Protein AF-0000000070091375 (afdb_homodimer)

Organism: Cricetulus griseus (NCBI:txid10029)

Sequence (404 aa):
MALRELKVCLLGDTGVGKSSIVWRFVEDSFDPNINPTIGASFMTKTVQYQNELHKFLIWDTAGQERLHCFFPLQFRALAPMYYRGSAAAIIVYDITKEETFSTLKNWVRELRQHGPPSIVVAIAGNKCDLTDVREVMERDAKDYADSIHAIFVETSAKNAININELFIEISRRIPSTDANPPSGGKGFKLRRQPSEPKRSCCMALRELKVCLLGDTGVGKSSIVWRFVEDSFDPNINPTIGASFMTKTVQYQNELHKFLIWDTAGQERLHCFFPLQFRALAPMYYRGSAAAIIVYDITKEETFSTLKNWVRELRQHGPPSIVVAIAGNKCDLTDVREVMERDAKDYADSIHAIFVETSAKNAININELFIEISRRIPSTDANPPSGGKGFKLRRQPSEPKRSCC

InterPro domains:
  IPR001806 Small GTPase [PF00071] (7-174)
  IPR001806 Small GTPase [PS51421] (1-202)
  IPR001806 Small GTPase [SM00174] (8-177)
  IPR005225 Small GTP-binding domain [TIGR00231] (5-168)
  IPR027417 P-loop containing nucleoside triphosphate hydrolase [G3DSA:3.40.50.300] (3-186)
  IPR027417 P-loop containing nucleoside triphosphate hydrolase [SSF52540] (5-177)

pLDDT: mean 87.37, std 21.72, range [23.31, 98.94]

Nearest PDB structures (foldseek):
  7bl1-assembly1_DDD  TM=9.770E-01  e=3.846E-24  Homo sapiens
  2hei-assembly1_A  TM=9.498E-01  e=1.334E-20  Homo sapiens
  4fmb-assembly1_B  TM=9.487E-01  e=7.586E-21  Homo sapiens
  2efh-assembly2_D  TM=9.673E-01  e=8.218E-20  Arabidopsis thaliana
  4g01-assembly1_B  TM=9.052E-01  e=1.420E-20  Arabidopsis thaliana

Foldseek 3Di:
DEEDEAEEEEAFAWPLQLVLLVCCQAVVDGDPPDDFDDAWDWDWDWDDDDPYIYIYTYIYGGGCVCCVPVPVVVCLVCVCVRAEPGQEYEYGGEQLDVVRVVVSVVVVVSCVVPNDPNYAYAYEHEPVVPVVNGDHDPVNSVVVCVVSVHHYDYYYSPVGRCSNVRVNVSVVSRDDPPPDPPPPPDPPPPPPVPPPPPDDDD/DEEDEAEEEEAFAWPLQLVLLVCCQAVVDGDPPDDFDDAWDWDWDWDDDDPYIYIYTYIYGGGCVCCVPVPVVVCLVCVCVRAEPGQEYEYGGEQLDVVRVVVSVVVVVSCVVPNDPNYAYAYEHEPVVPVVNGDHDPVVVVVVCVVSVHHYDYYYSPVGRCSNVRVNVSVVSRDDPPPDPPPPPPPPPPPPPPPPPPPDPD

Solvent-accessible surface area (backbone atoms only — not comparable to full-atom values): 22396 Å² total; per-residue (Å²): 119,56,78,41,79,37,32,32,21,40,46,37,39,68,86,32,42,64,65,44,40,50,38,26,61,64,67,67,42,70,65,97,78,66,71,83,61,57,51,48,47,80,51,69,47,73,43,80,51,91,75,30,34,39,33,34,42,34,38,40,46,28,46,43,53,61,40,51,72,76,31,50,69,58,30,66,30,38,49,53,68,64,46,63,84,29,48,28,38,38,36,32,18,27,26,57,36,52,68,33,50,54,52,37,53,52,49,52,52,48,38,72,74,70,39,61,90,77,43,43,46,32,40,33,36,19,51,56,80,46,62,90,58,53,59,46,55,66,66,61,53,46,52,53,26,56,75,69,71,32,45,69,41,63,19,14,40,85,76,64,35,51,47,62,54,50,54,50,53,49,56,69,66,52,78,60,83,76,65,67,59,78,65,81,67,76,67,77,69,70,68,70,69,72,76,68,74,72,77,73,81,129,119,56,77,41,80,38,33,32,20,39,45,38,40,69,86,31,42,64,64,42,40,50,38,24,60,65,67,68,42,69,64,98,78,67,72,84,59,58,48,45,45,78,50,68,47,73,42,80,52,93,74,29,32,38,34,34,42,34,38,40,45,28,47,41,53,62,40,52,71,76,31,49,69,59,29,64,30,37,49,53,69,64,46,63,86,28,49,27,38,40,37,31,20,26,27,59,36,52,68,34,48,56,53,37,52,52,50,52,50,48,39,71,74,70,38,59,88,77,43,42,47,30,38,33,35,20,51,56,81,46,63,91,57,51,59,49,55,66,67,61,52,46,52,52,26,56,76,71,69,32,44,69,42,64,18,13,40,85,76,64,34,52,49,63,54,51,56,49,53,49,56,69,68,51,78,64,83,73,66,67,61,79,65,81,66,77,66,77,69,72,71,70,72,74,77,74,74,78,68,82,76,122

Secondary structure (DSSP, 8-state):
-EEEEEEEEEEE-TTSSHHHHHHHHHHS---TTPPPP-SEEEEEEEEEETTEEEEEEEEEEPP-HHHHHH-HHHHHHHHHHHHTT-SEEEEEEETT-HHHHHHHHHHHHHHHHHS-TTPEEEEEEE-TT-GGG--S-HHHHHHHHHHTT-EEEE-BTTTTBSHHHHHHHHHHHSPPTTTS----------------------/-EEEEEEEEEEE-TTSSHHHHHHHHHHS---TTPPPPPSEEEEEEEEEETTEEEEEEEEEEPP-HHHHHH-HHHHHHHHHHHHTT-SEEEEEEETT-HHHHHHHHHHHHHHHHHS-TTPEEEEEEE-TT-GGG--S-HHHHHHHHHHTT-EEEE-BTTTTBSHHHHHHHHHHHSPPTTTS----------------------

Structure (mmCIF, N/CA/C/O backbone):
data_AF-0000000070091375-model_v1
#
loop_
_entity.id
_entity.type
_entity.pdbx_description
1 polymer 'Ras-related protein Rab-22A isoform X3'
#
loop_
_atom_site.group_PDB
_atom_site.id
_atom_site.type_symbol
_atom_site.label_atom_id
_atom_site.label_alt_id
_atom_site.label_comp_id
_atom_site.label_asym_id
_atom_site.label_entity_id
_atom_site.label_seq_id
_atom_site.pdbx_PDB_ins_code
_atom_site.Cartn_x
_atom_site.Cartn_y
_atom_site.Cartn_z
_atom_site.occupancy
_atom_site.B_iso_or_equiv
_atom_site.auth_seq_id
_atom_site.auth_comp_id
_atom_site.auth_asym_id
_atom_site.auth_atom_id
_atom_site.pdbx_PDB_model_num
ATOM 1 N N . MET A 1 1 ? -26.562 -8.32 -8.258 1 77.75 1 MET A N 1
ATOM 2 C CA . MET A 1 1 ? -25.406 -8.992 -7.672 1 77.75 1 MET A CA 1
ATOM 3 C C . MET A 1 1 ? -24.484 -7.992 -6.996 1 77.75 1 MET A C 1
ATOM 5 O O . MET A 1 1 ? -24.219 -6.918 -7.539 1 77.75 1 MET A O 1
ATOM 9 N N . ALA A 1 2 ? -24.062 -8.328 -5.793 1 88.25 2 ALA A N 1
ATOM 10 C CA . ALA A 1 2 ? -23.234 -7.391 -5.031 1 88.25 2 ALA A CA 1
ATOM 11 C C . ALA A 1 2 ? -21.781 -7.445 -5.488 1 88.25 2 ALA A C 1
ATOM 13 O O . ALA A 1 2 ? -21.25 -8.523 -5.766 1 88.25 2 ALA A O 1
ATOM 14 N N . LEU A 1 3 ? -21.125 -6.387 -5.746 1 92.75 3 LEU A N 1
ATOM 15 C CA . LEU A 1 3 ? -19.719 -6.27 -6.109 1 92.75 3 LEU A CA 1
ATOM 16 C C . LEU A 1 3 ? -18.844 -6.141 -4.867 1 92.75 3 LEU A C 1
ATOM 18 O O . LEU A 1 3 ? -19.094 -5.293 -4.008 1 92.75 3 LEU A O 1
ATOM 22 N N . ARG A 1 4 ? -17.906 -7.066 -4.754 1 93.44 4 ARG A N 1
ATOM 23 C CA . ARG A 1 4 ? -16.953 -7.004 -3.656 1 93.44 4 ARG A CA 1
ATOM 24 C C . ARG A 1 4 ? -15.531 -6.801 -4.18 1 93.44 4 ARG A C 1
ATOM 26 O O . ARG A 1 4 ? -15.086 -7.516 -5.078 1 93.44 4 ARG A O 1
ATOM 33 N N . GLU A 1 5 ? -14.852 -5.828 -3.594 1 94.25 5 GLU A N 1
ATOM 34 C CA . GLU A 1 5 ? -13.453 -5.59 -3.934 1 94.25 5 GLU A CA 1
ATOM 35 C C . GLU A 1 5 ? -12.523 -6.41 -3.043 1 94.25 5 GLU A C 1
ATOM 37 O O . GLU A 1 5 ? -12.648 -6.391 -1.817 1 94.25 5 GLU A O 1
ATOM 42 N N . LEU A 1 6 ? -11.648 -7.137 -3.73 1 95.94 6 LEU A N 1
ATOM 43 C CA . LEU A 1 6 ? -10.703 -8 -3.027 1 95.94 6 LEU A CA 1
ATOM 44 C C . LEU A 1 6 ? -9.266 -7.664 -3.404 1 95.94 6 LEU A C 1
ATOM 46 O O . LEU A 1 6 ? -8.812 -8 -4.5 1 95.94 6 LEU A O 1
ATOM 50 N N . LYS A 1 7 ? -8.586 -7.016 -2.502 1 96.12 7 LYS A N 1
ATOM 51 C CA . LYS A 1 7 ? -7.164 -6.777 -2.746 1 96.12 7 LYS A CA 1
ATOM 52 C C . LYS A 1 7 ? -6.359 -8.07 -2.594 1 96.12 7 LYS A C 1
ATOM 54 O O . LYS A 1 7 ? -6.535 -8.805 -1.623 1 96.12 7 LYS A O 1
ATOM 59 N N . VAL A 1 8 ? -5.5 -8.32 -3.584 1 98.38 8 VAL A N 1
ATOM 60 C CA . VAL A 1 8 ? -4.598 -9.469 -3.557 1 98.38 8 VAL A CA 1
ATOM 61 C C . VAL A 1 8 ? -3.174 -9.016 -3.879 1 98.38 8 VAL A C 1
ATOM 63 O O . VAL A 1 8 ? -2.959 -8.25 -4.82 1 98.38 8 VAL A O 1
ATOM 66 N N . CYS A 1 9 ? -2.193 -9.461 -3.082 1 98.19 9 CYS A N 1
ATOM 67 C CA . CYS A 1 9 ? -0.806 -9.117 -3.375 1 98.19 9 CYS A CA 1
ATOM 68 C C . CYS A 1 9 ? -0.015 -10.359 -3.779 1 98.19 9 CYS A C 1
ATOM 70 O O . CYS A 1 9 ? -0.322 -11.469 -3.338 1 98.19 9 CYS A O 1
ATOM 72 N N . LEU A 1 10 ? 0.969 -10.148 -4.656 1 98.69 10 LEU A N 1
ATOM 73 C CA . LEU A 1 10 ? 1.88 -11.227 -5.039 1 98.69 10 LEU A CA 1
ATOM 74 C C . LEU A 1 10 ? 3.26 -11.008 -4.43 1 98.69 10 LEU A C 1
ATOM 76 O O . LEU A 1 10 ? 3.822 -9.914 -4.52 1 98.69 10 LEU A O 1
ATOM 80 N N . LEU A 1 11 ? 3.736 -12.039 -3.822 1 98.19 11 LEU A N 1
ATOM 81 C CA . LEU A 1 11 ? 5.031 -12.039 -3.148 1 98.19 11 LEU A CA 1
ATOM 82 C C . LEU A 1 11 ? 5.91 -13.18 -3.662 1 98.19 11 LEU A C 1
ATOM 84 O O . LEU A 1 11 ? 5.398 -14.211 -4.105 1 98.19 11 LEU A O 1
ATOM 88 N N . GLY A 1 12 ? 7.195 -12.977 -3.643 1 98.25 12 GLY A N 1
ATOM 89 C CA . GLY A 1 12 ? 8.148 -13.969 -4.117 1 98.25 12 GLY A CA 1
ATOM 90 C C . GLY A 1 12 ? 9.367 -13.352 -4.777 1 98.25 12 GLY A C 1
ATOM 91 O O . GLY A 1 12 ? 9.469 -12.133 -4.898 1 98.25 12 GLY A O 1
ATOM 92 N N . ASP A 1 13 ? 10.227 -14.211 -5.281 1 98.12 13 ASP A N 1
ATOM 93 C CA . ASP A 1 13 ? 11.508 -13.781 -5.828 1 98.12 13 ASP A CA 1
ATOM 94 C C . ASP A 1 13 ? 11.336 -13.227 -7.242 1 98.12 13 ASP A C 1
ATOM 96 O O . ASP A 1 13 ? 10.312 -13.461 -7.891 1 98.12 13 ASP A O 1
ATOM 100 N N . THR A 1 14 ? 12.359 -12.461 -7.594 1 97.75 14 THR A N 1
ATOM 101 C CA . THR A 1 14 ? 12.461 -12.055 -8.992 1 97.75 14 THR A CA 1
ATOM 102 C C . THR A 1 14 ? 12.523 -13.273 -9.906 1 97.75 14 THR A C 1
ATOM 104 O O . THR A 1 14 ? 13.227 -14.25 -9.602 1 97.75 14 THR A O 1
ATOM 107 N N . GLY A 1 15 ? 11.758 -13.258 -10.922 1 98.06 15 GLY A N 1
ATOM 108 C CA . GLY A 1 15 ? 11.898 -14.266 -11.961 1 98.06 15 GLY A CA 1
ATOM 109 C C . GLY A 1 15 ? 11.031 -15.484 -11.727 1 98.06 15 GLY A C 1
ATOM 110 O O . GLY A 1 15 ? 10.961 -16.375 -12.578 1 98.06 15 GLY A O 1
ATOM 111 N N . VAL A 1 16 ? 10.297 -15.562 -10.617 1 98.75 16 VAL A N 1
ATOM 112 C CA . VAL A 1 16 ? 9.531 -16.766 -10.336 1 98.75 16 VAL A CA 1
ATOM 113 C C . VAL A 1 16 ? 8.258 -16.781 -11.172 1 98.75 16 VAL A C 1
ATOM 115 O O . VAL A 1 16 ? 7.613 -17.828 -11.328 1 98.75 16 VAL A O 1
ATOM 118 N N . GLY A 1 17 ? 7.797 -15.617 -11.656 1 98.81 17 GLY A N 1
ATOM 119 C CA . GLY A 1 17 ? 6.668 -15.586 -12.57 1 98.81 17 GLY A CA 1
ATOM 120 C C . GLY A 1 17 ? 5.465 -14.852 -12.008 1 98.81 17 GLY A C 1
ATOM 121 O O . GLY A 1 17 ? 4.34 -15.062 -12.453 1 98.81 17 GLY A O 1
ATOM 122 N N . LYS A 1 18 ? 5.637 -13.977 -10.969 1 98.88 18 LYS A N 1
ATOM 123 C CA . LYS A 1 18 ? 4.535 -13.219 -10.383 1 98.88 18 LYS A CA 1
ATOM 124 C C . LYS A 1 18 ? 3.787 -12.43 -11.453 1 98.88 18 LYS A C 1
ATOM 126 O O . LYS A 1 18 ? 2.568 -12.555 -11.594 1 98.88 18 LYS A O 1
ATOM 131 N N . SER A 1 19 ? 4.543 -11.672 -12.25 1 98.75 19 SER A N 1
ATOM 132 C CA . SER A 1 19 ? 3.936 -10.844 -13.289 1 98.75 19 SER A CA 1
ATOM 133 C C . SER A 1 19 ? 3.277 -11.695 -14.367 1 98.75 19 SER A C 1
ATOM 135 O O . SER A 1 19 ? 2.195 -11.359 -14.852 1 98.75 19 SER A O 1
ATOM 137 N N . SER A 1 20 ? 3.918 -12.805 -14.719 1 98.88 20 SER A N 1
ATOM 138 C CA . SER A 1 20 ? 3.369 -13.672 -15.75 1 98.88 20 SER A CA 1
ATOM 139 C C . SER A 1 20 ? 2.055 -14.305 -15.305 1 98.88 20 SER A C 1
ATOM 141 O O . SER A 1 20 ? 1.132 -14.461 -16.109 1 98.88 20 SER A O 1
ATOM 143 N N . ILE A 1 21 ? 1.951 -14.633 -14.031 1 98.88 21 ILE A N 1
ATOM 144 C CA . ILE A 1 21 ? 0.711 -15.18 -13.492 1 98.88 21 ILE A CA 1
ATOM 145 C C . ILE A 1 21 ? -0.397 -14.133 -13.586 1 98.88 21 ILE A C 1
ATOM 147 O O . ILE A 1 21 ? -1.505 -14.43 -14.031 1 98.88 21 ILE A O 1
ATOM 151 N N . VAL A 1 22 ? -0.08 -12.898 -13.234 1 98.88 22 VAL A N 1
ATOM 152 C CA . VAL A 1 22 ? -1.062 -11.82 -13.227 1 98.88 22 VAL A CA 1
ATOM 153 C C . VAL A 1 22 ? -1.512 -11.531 -14.656 1 98.88 22 VAL A C 1
ATOM 155 O O . VAL A 1 22 ? -2.709 -11.406 -14.93 1 98.88 22 VAL A O 1
ATOM 158 N N . TRP A 1 23 ? -0.6 -11.469 -15.57 1 98.62 23 TRP A N 1
ATOM 159 C CA . TRP A 1 23 ? -0.927 -11.18 -16.969 1 98.62 23 TRP A CA 1
ATOM 160 C C . TRP A 1 23 ? -1.791 -12.281 -17.562 1 98.62 23 TRP A C 1
ATOM 162 O O . TRP A 1 23 ? -2.746 -12 -18.297 1 98.62 23 TRP A O 1
ATOM 172 N N . ARG A 1 24 ? -1.458 -13.516 -17.297 1 98.81 24 ARG A N 1
ATOM 173 C CA . ARG A 1 24 ? -2.266 -14.633 -17.781 1 98.81 24 ARG A CA 1
ATOM 174 C C . ARG A 1 24 ? -3.686 -14.562 -17.234 1 98.81 24 ARG A C 1
ATOM 176 O O . ARG A 1 24 ? -4.652 -14.773 -17.969 1 98.81 24 ARG A O 1
ATOM 183 N N . PHE A 1 25 ? -3.795 -14.242 -16 1 98.75 25 PHE A N 1
ATOM 184 C CA . PHE A 1 25 ? -5.102 -14.148 -15.367 1 98.75 25 PHE A CA 1
ATOM 185 C C . PHE A 1 25 ? -5.914 -13 -15.945 1 98.75 25 PHE A C 1
ATOM 187 O O . PHE A 1 25 ? -7.086 -13.172 -16.281 1 98.75 25 PHE A O 1
ATOM 194 N N . VAL A 1 26 ? -5.293 -11.805 -16.109 1 98.69 26 VAL A N 1
ATOM 195 C CA . VAL A 1 26 ? -6.023 -10.578 -16.422 1 98.69 26 VAL A CA 1
ATOM 196 C C . VAL A 1 26 ? -6.215 -10.469 -17.938 1 98.69 26 VAL A C 1
ATOM 198 O O . VAL A 1 26 ? -7.285 -10.086 -18.406 1 98.69 26 VAL A O 1
ATOM 201 N N . GLU A 1 27 ? -5.184 -10.852 -18.703 1 97.62 27 GLU A N 1
ATOM 202 C CA . GLU A 1 27 ? -5.203 -10.586 -20.141 1 97.62 27 GLU A CA 1
ATOM 203 C C . GLU A 1 27 ? -5.184 -11.883 -20.938 1 97.62 27 GLU A C 1
ATOM 205 O O . GLU A 1 27 ? -5.301 -11.867 -22.172 1 97.62 27 GLU A O 1
ATOM 210 N N . ASP A 1 28 ? -5.039 -12.953 -20.25 1 98.12 28 ASP A N 1
ATOM 211 C CA . ASP A 1 28 ? -4.898 -14.25 -20.891 1 98.12 28 ASP A CA 1
ATOM 212 C C . ASP A 1 28 ? -3.775 -14.242 -21.922 1 98.12 28 ASP A C 1
ATOM 214 O O . ASP A 1 28 ? -3.967 -14.672 -23.062 1 98.12 28 ASP A O 1
ATOM 218 N N . SER A 1 29 ? -2.662 -13.695 -21.484 1 97.81 29 SER A N 1
ATOM 219 C CA . SER A 1 29 ? -1.493 -13.617 -22.344 1 97.81 29 SER A CA 1
ATOM 220 C C . SER A 1 29 ? -0.211 -13.93 -21.578 1 97.81 29 SER A C 1
ATOM 222 O O . SER A 1 29 ? -0.21 -13.961 -20.344 1 97.81 29 SER A O 1
ATOM 224 N N . PHE A 1 30 ? 0.744 -14.305 -22.453 1 98.19 30 PHE A N 1
ATOM 225 C CA . PHE A 1 30 ? 2.057 -14.625 -21.906 1 98.19 30 PHE A CA 1
ATOM 226 C C . PHE A 1 30 ? 3.162 -14.008 -22.75 1 98.19 30 PHE A C 1
ATOM 228 O O . PHE A 1 30 ? 3.162 -14.156 -23.984 1 98.19 30 PHE A O 1
ATOM 235 N N . ASP A 1 31 ? 4.051 -13.305 -22.125 1 97.56 31 ASP A N 1
ATOM 236 C CA . ASP A 1 31 ? 5.242 -12.75 -22.766 1 97.56 31 ASP A CA 1
ATOM 237 C C . ASP A 1 31 ? 6.512 -13.305 -22.125 1 97.56 31 ASP A C 1
ATOM 239 O O . ASP A 1 31 ? 6.828 -12.984 -20.984 1 97.56 31 ASP A O 1
ATOM 243 N N . PRO A 1 32 ? 7.277 -14.125 -22.859 1 95.88 32 PRO A N 1
ATOM 244 C CA . PRO A 1 32 ? 8.492 -14.719 -22.281 1 95.88 32 PRO A CA 1
ATOM 245 C C . PRO A 1 32 ? 9.57 -13.68 -22 1 95.88 32 PRO A C 1
ATOM 247 O O . PRO A 1 32 ? 10.539 -13.969 -21.297 1 95.88 32 PRO A O 1
ATOM 250 N N . ASN A 1 33 ? 9.398 -12.445 -22.5 1 95.62 33 ASN A N 1
ATOM 251 C CA . ASN A 1 33 ? 10.422 -11.414 -22.375 1 95.62 33 ASN A CA 1
ATOM 252 C C . ASN A 1 33 ? 9.984 -10.297 -21.438 1 95.62 33 ASN A C 1
ATOM 254 O O . ASN A 1 33 ? 10.461 -9.164 -21.531 1 95.62 33 ASN A O 1
ATOM 258 N N . ILE A 1 34 ? 9.078 -10.617 -20.594 1 94.31 34 ILE A N 1
ATOM 259 C CA . ILE A 1 34 ? 8.609 -9.594 -19.656 1 94.31 34 ILE A CA 1
ATOM 260 C C . ILE A 1 34 ? 9.742 -9.188 -18.719 1 94.31 34 ILE A C 1
ATOM 262 O O . ILE A 1 34 ? 10.5 -10.039 -18.25 1 94.31 34 ILE A O 1
ATOM 266 N N . ASN A 1 35 ? 9.906 -7.871 -18.5 1 94.25 35 ASN A N 1
ATOM 267 C CA . ASN A 1 35 ? 10.961 -7.332 -17.641 1 94.25 35 ASN A CA 1
ATOM 268 C C . ASN A 1 35 ? 10.594 -7.453 -16.156 1 94.25 35 ASN A C 1
ATOM 270 O O . ASN A 1 35 ? 9.422 -7.516 -15.812 1 94.25 35 ASN A O 1
ATOM 274 N N . PRO A 1 36 ? 11.648 -7.504 -15.352 1 94.56 36 PRO A N 1
ATOM 275 C CA . PRO A 1 36 ? 11.383 -7.484 -13.914 1 94.56 36 PRO A CA 1
ATOM 276 C C . PRO A 1 36 ? 10.555 -6.273 -13.484 1 94.56 36 PRO A C 1
ATOM 278 O O . PRO A 1 36 ? 10.75 -5.176 -14.008 1 94.56 36 PRO A O 1
ATOM 281 N N . THR A 1 37 ? 9.57 -6.562 -12.617 1 94.5 37 THR A N 1
ATOM 282 C CA . THR A 1 37 ? 8.719 -5.496 -12.094 1 94.5 37 THR A CA 1
ATOM 283 C C . THR A 1 37 ? 9.531 -4.531 -11.234 1 94.5 37 THR A C 1
ATOM 285 O O . THR A 1 37 ? 10.367 -4.957 -10.438 1 94.5 37 THR A O 1
ATOM 288 N N . ILE A 1 38 ? 9.312 -3.346 -11.484 1 90.31 38 ILE A N 1
ATOM 289 C CA . ILE A 1 38 ? 9.922 -2.316 -10.656 1 90.31 38 ILE A CA 1
ATOM 290 C C . ILE A 1 38 ? 8.875 -1.719 -9.719 1 90.31 38 ILE A C 1
ATOM 292 O O . ILE A 1 38 ? 7.848 -1.205 -10.172 1 90.31 38 ILE A O 1
ATOM 296 N N . GLY A 1 39 ? 9.148 -1.845 -8.422 1 90.31 39 GLY A N 1
ATOM 297 C CA . GLY A 1 39 ? 8.148 -1.429 -7.453 1 90.31 39 GLY A CA 1
ATOM 298 C C . GLY A 1 39 ? 6.945 -2.355 -7.402 1 90.31 39 GLY A C 1
ATOM 299 O O . GLY A 1 39 ? 7.039 -3.477 -6.902 1 90.31 39 GLY A O 1
ATOM 300 N N . ALA A 1 40 ? 5.844 -1.746 -7.969 1 93.25 40 ALA A N 1
ATOM 301 C CA . ALA A 1 40 ? 4.621 -2.537 -8.031 1 93.25 40 ALA A CA 1
ATOM 302 C C . ALA A 1 40 ? 3.771 -2.139 -9.234 1 93.25 40 ALA A C 1
ATOM 304 O O . ALA A 1 40 ? 3.738 -0.965 -9.617 1 93.25 40 ALA A O 1
ATOM 305 N N . SER A 1 41 ? 3.203 -3.158 -9.773 1 94.12 41 SER A N 1
ATOM 306 C CA . SER A 1 41 ? 2.199 -2.949 -10.812 1 94.12 41 SER A CA 1
ATOM 307 C C . SER A 1 41 ? 0.802 -3.295 -10.305 1 94.12 41 SER A C 1
ATOM 309 O O . SER A 1 41 ? 0.633 -4.238 -9.523 1 94.12 41 SER A O 1
ATOM 311 N N . PHE A 1 42 ? -0.195 -2.523 -10.805 1 95.12 42 PHE A N 1
ATOM 312 C CA . PHE A 1 42 ? -1.558 -2.691 -10.312 1 95.12 42 PHE A CA 1
ATOM 313 C C . PHE A 1 42 ? -2.508 -3.031 -11.453 1 95.12 42 PHE A C 1
ATOM 315 O O . PHE A 1 42 ? -2.562 -2.316 -12.461 1 95.12 42 PHE A O 1
ATOM 322 N N . MET A 1 43 ? -3.186 -4.152 -11.32 1 97 43 MET A N 1
ATOM 323 C CA . MET A 1 43 ? -4.176 -4.582 -12.305 1 97 43 MET A CA 1
ATOM 324 C C . MET A 1 43 ? -5.469 -5.008 -11.625 1 97 43 MET A C 1
ATOM 326 O O . MET A 1 43 ? -5.484 -5.285 -10.422 1 97 43 MET A O 1
ATOM 330 N N . THR A 1 44 ? -6.543 -4.996 -12.391 1 97.62 44 THR A N 1
ATOM 331 C CA . THR A 1 44 ? -7.84 -5.402 -11.867 1 97.62 44 THR A CA 1
ATOM 332 C C . THR A 1 44 ? -8.523 -6.391 -12.812 1 97.62 44 THR A C 1
ATOM 334 O O . THR A 1 44 ? -8.297 -6.355 -14.023 1 97.62 44 THR A O 1
ATOM 337 N N . LYS A 1 45 ? -9.219 -7.285 -12.258 1 98 45 LYS A N 1
ATOM 338 C CA . LYS A 1 45 ? -10.102 -8.18 -13.008 1 98 45 LYS A CA 1
ATOM 339 C C . LYS A 1 45 ? -11.312 -8.578 -12.172 1 98 45 LYS A C 1
ATOM 341 O O . LYS A 1 45 ? -11.18 -8.93 -11 1 98 45 LYS A O 1
ATOM 346 N N . THR A 1 46 ? -12.461 -8.422 -12.734 1 96.62 46 THR A N 1
ATOM 347 C CA . THR A 1 46 ? -13.695 -8.812 -12.062 1 96.62 46 THR A CA 1
ATOM 348 C C . THR A 1 46 ? -14.141 -10.203 -12.508 1 96.62 46 THR A C 1
ATOM 350 O O . THR A 1 46 ? -14.156 -10.5 -13.703 1 96.62 46 THR A O 1
ATOM 353 N N . VAL A 1 47 ? -14.422 -11.008 -11.594 1 94.44 47 VAL A N 1
ATOM 354 C CA . VAL A 1 47 ? -14.891 -12.359 -11.883 1 94.44 47 VAL A CA 1
ATOM 355 C C . VAL A 1 47 ? -16.188 -12.633 -11.109 1 94.44 47 VAL A C 1
ATOM 357 O O . VAL A 1 47 ? -16.391 -12.078 -10.031 1 94.44 47 VAL A O 1
ATOM 360 N N . GLN A 1 48 ? -16.969 -13.406 -11.734 1 92.38 48 GLN A N 1
ATOM 361 C CA . GLN A 1 48 ? -18.188 -13.828 -11.047 1 92.38 48 GLN A CA 1
ATOM 362 C C . GLN A 1 48 ? -17.938 -15.07 -10.195 1 92.38 48 GLN A C 1
ATOM 364 O O . GLN A 1 48 ? -17.312 -16.031 -10.656 1 92.38 48 GLN A O 1
ATOM 369 N N . TYR A 1 49 ? -18.328 -14.969 -8.953 1 90.5 49 TYR A N 1
ATOM 370 C CA . TYR A 1 49 ? -18.297 -16.109 -8.047 1 90.5 49 TYR A CA 1
ATOM 371 C C . TYR A 1 49 ? -19.625 -16.266 -7.309 1 90.5 49 TYR A C 1
ATOM 373 O O . TYR A 1 49 ? -19.984 -15.406 -6.492 1 90.5 49 TYR A O 1
ATOM 381 N N . GLN A 1 50 ? -20.25 -17.391 -7.602 1 88.25 50 GLN A N 1
ATOM 382 C CA . GLN A 1 50 ? -21.594 -17.594 -7.055 1 88.25 50 GLN A CA 1
ATOM 383 C C . GLN A 1 50 ? -22.5 -16.391 -7.34 1 88.25 50 GLN A C 1
ATOM 385 O O . GLN A 1 50 ? -22.703 -16.031 -8.5 1 88.25 50 GLN A O 1
ATOM 390 N N . ASN A 1 51 ? -23.094 -15.734 -6.355 1 87.62 51 ASN A N 1
ATOM 391 C CA . ASN A 1 51 ? -24.016 -14.617 -6.562 1 87.62 51 ASN A CA 1
ATOM 392 C C . ASN A 1 51 ? -23.344 -13.273 -6.297 1 87.62 51 ASN A C 1
ATOM 394 O O . ASN A 1 51 ? -24.016 -12.281 -6.016 1 87.62 51 ASN A O 1
ATOM 398 N N . GLU A 1 52 ? -22 -13.367 -6.453 1 91.38 52 GLU A N 1
ATOM 399 C CA . GLU A 1 52 ? -21.25 -12.133 -6.238 1 91.38 52 GLU A CA 1
ATOM 400 C C . GLU A 1 52 ? -20.266 -11.875 -7.379 1 91.38 52 GLU A C 1
ATOM 402 O O . GLU A 1 52 ? -19.891 -12.797 -8.102 1 91.38 52 GLU A O 1
ATOM 407 N N . LEU A 1 53 ? -20.016 -10.633 -7.543 1 94 53 LEU A N 1
ATOM 408 C CA . LEU A 1 53 ? -18.875 -10.211 -8.367 1 94 53 LEU A CA 1
ATOM 409 C C . LEU A 1 53 ? -17.672 -9.852 -7.496 1 94 53 LEU A C 1
ATOM 411 O O . LEU A 1 53 ? -17.797 -9.078 -6.547 1 94 53 LEU A O 1
ATOM 415 N N . HIS A 1 54 ? -16.609 -10.531 -7.824 1 95.19 54 HIS A N 1
ATOM 416 C CA . HIS A 1 54 ? -15.359 -10.219 -7.137 1 95.19 54 HIS A CA 1
ATOM 417 C C . HIS A 1 54 ? -14.422 -9.422 -8.039 1 95.19 54 HIS A C 1
ATOM 419 O O . HIS A 1 54 ? -13.961 -9.922 -9.062 1 95.19 54 HIS A O 1
ATOM 425 N N . LYS A 1 55 ? -14.219 -8.242 -7.656 1 96.94 55 LYS A N 1
ATOM 426 C CA . LYS A 1 55 ? -13.219 -7.406 -8.32 1 96.94 55 LYS A CA 1
ATOM 427 C C . LYS A 1 55 ? -11.859 -7.516 -7.633 1 96.94 55 LYS A C 1
ATOM 429 O O . LYS A 1 55 ? -11.656 -6.934 -6.566 1 96.94 55 LYS A O 1
ATOM 434 N N . PHE A 1 56 ? -10.984 -8.211 -8.297 1 98.06 56 PHE A N 1
ATOM 435 C CA . PHE A 1 56 ? -9.641 -8.383 -7.758 1 98.06 56 PHE A CA 1
ATOM 436 C C . PHE A 1 56 ? -8.797 -7.137 -8.008 1 98.06 56 PHE A C 1
ATOM 438 O O . PHE A 1 56 ? -8.625 -6.715 -9.156 1 98.06 56 PHE A O 1
ATOM 445 N N . LEU A 1 57 ? -8.414 -6.5 -6.957 1 97.31 57 LEU A N 1
ATOM 446 C CA . LEU A 1 57 ? -7.391 -5.461 -7 1 97.31 57 LEU A CA 1
ATOM 447 C C . LEU A 1 57 ? -6 -6.055 -6.777 1 97.31 57 LEU A C 1
ATOM 449 O O . LEU A 1 57 ? -5.59 -6.27 -5.637 1 97.31 57 LEU A O 1
ATOM 453 N N . ILE A 1 58 ? -5.277 -6.242 -7.852 1 98.44 58 ILE A N 1
ATOM 454 C CA . ILE A 1 58 ? -4.07 -7.062 -7.816 1 98.44 58 ILE A CA 1
ATOM 455 C C . ILE A 1 58 ? -2.842 -6.164 -7.703 1 98.44 58 ILE A C 1
ATOM 457 O O . ILE A 1 58 ? -2.617 -5.301 -8.555 1 98.44 58 ILE A O 1
ATOM 461 N N . TRP A 1 59 ? -2.055 -6.387 -6.672 1 97.88 59 TRP A N 1
ATOM 462 C CA . TRP A 1 59 ? -0.764 -5.734 -6.48 1 97.88 59 TRP A CA 1
ATOM 463 C C . TRP A 1 59 ? 0.379 -6.672 -6.859 1 97.88 59 TRP A C 1
ATOM 465 O O . TRP A 1 59 ? 0.759 -7.547 -6.082 1 97.88 59 TRP A O 1
ATOM 475 N N . ASP A 1 60 ? 0.877 -6.496 -8.008 1 97.94 60 ASP A N 1
ATOM 476 C CA . ASP A 1 60 ? 2.035 -7.238 -8.5 1 97.94 60 ASP A CA 1
ATOM 477 C C . ASP A 1 60 ? 3.338 -6.559 -8.086 1 97.94 60 ASP A C 1
ATOM 479 O O . ASP A 1 60 ? 3.758 -5.574 -8.703 1 97.94 60 ASP A O 1
ATOM 483 N N . THR A 1 61 ? 3.98 -7.117 -7.102 1 96.44 61 THR A N 1
ATOM 484 C CA . THR A 1 61 ? 5.137 -6.461 -6.496 1 96.44 61 THR A CA 1
ATOM 485 C C . THR A 1 61 ? 6.434 -6.992 -7.098 1 96.44 61 THR A C 1
ATOM 487 O O . THR A 1 61 ? 6.473 -8.109 -7.617 1 96.44 61 THR A O 1
ATOM 490 N N . ALA A 1 62 ? 7.48 -6.195 -7.055 1 95.19 62 ALA A N 1
ATOM 491 C CA . ALA A 1 62 ? 8.805 -6.641 -7.477 1 95.19 62 ALA A CA 1
ATOM 492 C C . ALA A 1 62 ? 9.336 -7.738 -6.559 1 95.19 62 ALA A C 1
ATOM 494 O O . ALA A 1 62 ? 8.867 -7.887 -5.426 1 95.19 62 ALA A O 1
ATOM 495 N N . GLY A 1 63 ? 10.289 -8.492 -7.086 1 95.12 63 GLY A N 1
ATOM 496 C CA . GLY A 1 63 ? 10.938 -9.492 -6.254 1 95.12 63 GLY A CA 1
ATOM 497 C C . GLY A 1 63 ? 11.609 -8.906 -5.027 1 95.12 63 GLY A C 1
ATOM 498 O O . GLY A 1 63 ? 12.219 -7.836 -5.098 1 95.12 63 GLY A O 1
ATOM 499 N N . GLN A 1 64 ? 11.531 -9.617 -3.926 1 91.06 64 GLN A N 1
ATOM 500 C CA . GLN A 1 64 ? 11.922 -9.023 -2.654 1 91.06 64 GLN A CA 1
ATOM 501 C C . GLN A 1 64 ? 13.07 -9.797 -2.014 1 91.06 64 GLN A C 1
ATOM 503 O O . GLN A 1 64 ? 13.453 -9.523 -0.872 1 91.06 64 GLN A O 1
ATOM 508 N N . GLU A 1 65 ? 13.641 -10.711 -2.746 1 90.5 65 GLU A N 1
ATOM 509 C CA . GLU A 1 65 ? 14.664 -11.57 -2.168 1 90.5 65 GLU A CA 1
ATOM 510 C C . GLU A 1 65 ? 15.883 -10.758 -1.731 1 90.5 65 GLU A C 1
ATOM 512 O O . GLU A 1 65 ? 16.516 -11.07 -0.722 1 90.5 65 GLU A O 1
ATOM 517 N N . ARG A 1 66 ? 16.219 -9.781 -2.492 1 85.31 66 ARG A N 1
ATOM 518 C CA . ARG A 1 66 ? 17.375 -8.961 -2.133 1 85.31 66 ARG A CA 1
ATOM 519 C C . ARG A 1 66 ? 17.109 -8.164 -0.86 1 85.31 66 ARG A C 1
ATOM 521 O O . ARG A 1 66 ? 17.969 -8.055 0.003 1 85.31 66 ARG A O 1
ATOM 528 N N . LEU A 1 67 ? 15.875 -7.621 -0.83 1 84.06 67 LEU A N 1
ATOM 529 C CA . LEU A 1 67 ? 15.5 -6.859 0.358 1 84.06 67 LEU A CA 1
ATOM 530 C C . LEU A 1 67 ? 15.516 -7.746 1.599 1 84.06 67 LEU A C 1
ATOM 532 O O . LEU A 1 67 ? 16.031 -7.348 2.643 1 84.06 67 LEU A O 1
ATOM 536 N N . HIS A 1 68 ? 14.961 -8.891 1.453 1 84.81 68 HIS A N 1
ATOM 537 C CA . HIS A 1 68 ? 14.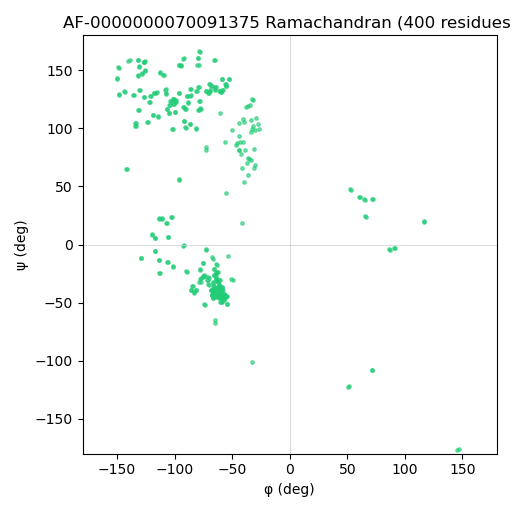891 -9.82 2.576 1 84.81 68 HIS A CA 1
ATOM 538 C C . HIS A 1 68 ? 16.281 -10.25 3.027 1 84.81 68 HIS A C 1
ATOM 540 O O . HIS A 1 68 ? 16.562 -10.289 4.227 1 84.81 68 HIS A O 1
ATOM 546 N N . CYS A 1 69 ? 17.141 -10.523 2.152 1 85.19 69 CYS A N 1
ATOM 547 C CA . CYS A 1 69 ? 18.438 -11.117 2.455 1 85.19 69 CYS A CA 1
ATOM 548 C C . CYS A 1 69 ? 19.438 -10.055 2.883 1 85.19 69 CYS A C 1
ATOM 550 O O . CYS A 1 69 ? 20.203 -10.25 3.834 1 85.19 69 CYS A O 1
ATOM 552 N N . PHE A 1 70 ? 19.438 -8.977 2.262 1 87 70 PHE A N 1
ATOM 553 C CA . PHE A 1 70 ? 20.547 -8.047 2.422 1 87 70 PHE A CA 1
ATOM 554 C C . PHE A 1 70 ? 20.125 -6.844 3.262 1 87 70 PHE A C 1
ATOM 556 O O . PHE A 1 70 ? 20.969 -6.105 3.762 1 87 70 PHE A O 1
ATOM 563 N N . PHE A 1 71 ? 18.828 -6.668 3.43 1 88.25 71 PHE A N 1
ATOM 564 C CA . PHE A 1 71 ? 18.344 -5.523 4.191 1 88.25 71 PHE A CA 1
ATOM 565 C C . PHE A 1 71 ? 17.141 -5.914 5.051 1 88.25 71 PHE A C 1
ATOM 567 O O . PHE A 1 71 ? 16.047 -5.379 4.879 1 88.25 71 PHE A O 1
ATOM 574 N N . PRO A 1 72 ? 17.406 -6.797 6.012 1 86.75 72 PRO A N 1
ATOM 575 C CA . PRO A 1 72 ? 16.297 -7.383 6.766 1 86.75 72 PRO A CA 1
ATOM 576 C C . PRO A 1 72 ? 15.484 -6.34 7.531 1 86.75 72 PRO A C 1
ATOM 578 O O . PRO A 1 72 ? 14.266 -6.473 7.664 1 86.75 72 PRO A O 1
ATOM 581 N N . LEU A 1 73 ? 16.188 -5.332 8.008 1 86.38 73 LEU A N 1
ATOM 582 C CA . LEU A 1 73 ? 15.469 -4.281 8.727 1 86.38 73 LEU A CA 1
ATOM 583 C C . LEU A 1 73 ? 14.562 -3.504 7.777 1 86.38 73 LEU A C 1
ATOM 585 O O . LEU A 1 73 ? 13.406 -3.227 8.109 1 86.38 73 LEU A O 1
ATOM 589 N N . GLN A 1 74 ? 15.086 -3.186 6.625 1 84.81 74 GLN A N 1
ATOM 590 C CA . GLN A 1 74 ? 14.297 -2.477 5.629 1 84.81 74 GLN A CA 1
ATOM 591 C C . GLN A 1 74 ? 13.133 -3.336 5.137 1 84.81 74 GLN A C 1
ATOM 593 O O . GLN A 1 74 ? 12.039 -2.828 4.891 1 84.81 74 GLN A O 1
ATOM 598 N N . PHE A 1 75 ? 13.414 -4.562 5.012 1 88 75 PHE A N 1
ATOM 599 C CA . PHE A 1 75 ? 12.367 -5.488 4.609 1 88 75 PHE A CA 1
ATOM 600 C C . PHE A 1 75 ? 11.211 -5.465 5.605 1 88 75 PHE A C 1
ATOM 602 O O . PHE A 1 75 ? 10.055 -5.301 5.215 1 88 75 PHE A O 1
ATOM 609 N N . ARG A 1 76 ? 11.586 -5.578 6.812 1 88.06 76 ARG A N 1
ATOM 610 C CA . ARG A 1 76 ? 10.547 -5.617 7.84 1 88.06 76 ARG A CA 1
ATOM 611 C C . ARG A 1 76 ? 9.742 -4.324 7.855 1 88.06 76 ARG A C 1
ATOM 613 O O . ARG A 1 76 ? 8.531 -4.344 8.086 1 88.06 76 ARG A O 1
ATOM 620 N N . ALA A 1 77 ? 10.414 -3.332 7.535 1 87.94 77 ALA A N 1
ATOM 621 C CA . ALA A 1 77 ? 9.773 -2.021 7.59 1 87.94 77 ALA A CA 1
ATOM 622 C C . ALA A 1 77 ? 8.859 -1.812 6.387 1 87.94 77 ALA A C 1
ATOM 624 O O . ALA A 1 77 ? 7.816 -1.163 6.5 1 87.94 77 ALA A O 1
ATOM 625 N N . LEU A 1 78 ? 9.195 -2.445 5.266 1 89.25 78 LEU A N 1
ATOM 626 C CA . LEU A 1 78 ? 8.492 -2.16 4.023 1 89.25 78 LEU A CA 1
ATOM 627 C C . LEU A 1 78 ? 7.465 -3.248 3.717 1 89.25 78 LEU A C 1
ATOM 629 O O . LEU A 1 78 ? 6.492 -3.006 3.002 1 89.25 78 LEU A O 1
ATOM 633 N N . ALA A 1 79 ? 7.641 -4.34 4.32 1 93.06 79 ALA A N 1
ATOM 634 C CA . ALA A 1 79 ? 6.855 -5.52 3.963 1 93.06 79 ALA A CA 1
ATOM 635 C C . ALA A 1 79 ? 5.363 -5.258 4.145 1 93.06 79 ALA A C 1
ATOM 637 O O . ALA A 1 79 ? 4.559 -5.57 3.26 1 93.06 79 ALA A O 1
ATOM 638 N N . PRO A 1 80 ? 4.996 -4.602 5.152 1 93.31 80 PRO A N 1
ATOM 639 C CA . PRO A 1 80 ? 3.562 -4.387 5.355 1 93.31 80 PRO A CA 1
ATOM 640 C C . PRO A 1 80 ? 2.926 -3.564 4.238 1 93.31 80 PRO A C 1
ATOM 642 O O . PRO A 1 80 ? 1.716 -3.656 4.012 1 93.31 80 PRO A O 1
ATOM 645 N N . MET A 1 81 ? 3.662 -2.793 3.564 1 93.56 81 MET A N 1
ATOM 646 C CA . MET A 1 81 ? 3.119 -1.976 2.482 1 93.56 81 MET A CA 1
ATOM 647 C C . MET A 1 81 ? 2.572 -2.852 1.36 1 93.56 81 MET A C 1
ATOM 649 O O . MET A 1 81 ? 1.646 -2.453 0.652 1 93.56 81 MET A O 1
ATOM 653 N N . TYR A 1 82 ? 3.08 -4.02 1.277 1 94.12 82 TYR A N 1
ATOM 654 C CA . TYR A 1 82 ? 2.686 -4.91 0.192 1 94.12 82 TYR A CA 1
ATOM 655 C C . TYR A 1 82 ? 1.364 -5.598 0.505 1 94.12 82 TYR A C 1
ATOM 657 O O . TYR A 1 82 ? 0.49 -5.699 -0.358 1 94.12 82 TYR A O 1
ATOM 665 N N . TYR A 1 83 ? 1.231 -5.969 1.791 1 96.12 83 TYR A N 1
ATOM 666 C CA . TYR A 1 83 ? 0.151 -6.914 2.041 1 96.12 83 TYR A CA 1
ATOM 667 C C . TYR A 1 83 ? -0.944 -6.281 2.891 1 96.12 83 TYR A C 1
ATOM 669 O O . TYR A 1 83 ? -2.027 -6.848 3.045 1 96.12 83 TYR A O 1
ATOM 677 N N . ARG A 1 84 ? -0.691 -5.125 3.508 1 94.19 84 ARG A N 1
ATOM 678 C CA . ARG A 1 84 ? -1.727 -4.527 4.344 1 94.19 84 ARG A CA 1
ATOM 679 C C . ARG A 1 84 ? -2.986 -4.238 3.535 1 94.19 84 ARG A C 1
ATOM 681 O O . ARG A 1 84 ? -2.908 -3.727 2.418 1 94.19 84 ARG A O 1
ATOM 688 N N . GLY A 1 85 ? -4.137 -4.691 4.113 1 92.06 85 GLY A N 1
ATOM 689 C CA . GLY A 1 85 ? -5.41 -4.488 3.438 1 92.06 85 GLY A CA 1
ATOM 690 C C . GLY A 1 85 ? -5.746 -5.594 2.455 1 92.06 85 GLY A C 1
ATOM 691 O O . GLY A 1 85 ? -6.828 -5.602 1.864 1 92.06 85 GLY A O 1
ATOM 692 N N . SER A 1 86 ? -4.844 -6.5 2.281 1 96.19 86 SER A N 1
ATOM 693 C CA . SER A 1 86 ? -5.09 -7.586 1.339 1 96.19 86 SER A CA 1
ATOM 694 C C . SER A 1 86 ? -5.988 -8.656 1.95 1 96.19 86 SER A C 1
ATOM 696 O O . SER A 1 86 ? -5.812 -9.031 3.111 1 96.19 86 SER A O 1
ATOM 698 N N . ALA A 1 87 ? -6.938 -9.078 1.15 1 96.31 87 ALA A N 1
ATOM 699 C CA . ALA A 1 87 ? -7.746 -10.234 1.521 1 96.31 87 ALA A CA 1
ATOM 700 C C . ALA A 1 87 ? -6.969 -11.531 1.332 1 96.31 87 ALA A C 1
ATOM 702 O O . ALA A 1 87 ? -7.223 -12.523 2.021 1 96.31 87 ALA A O 1
ATOM 703 N N . ALA A 1 88 ? -6.027 -11.461 0.387 1 98.19 88 ALA A N 1
ATOM 704 C CA . ALA A 1 88 ? -5.227 -12.648 0.118 1 98.19 88 ALA A CA 1
ATOM 705 C C . ALA A 1 88 ? -3.816 -12.273 -0.333 1 98.19 88 ALA A C 1
ATOM 707 O O . ALA A 1 88 ? -3.6 -11.18 -0.864 1 98.19 88 ALA A O 1
ATOM 708 N N . ALA A 1 89 ? -2.902 -13.125 -0.073 1 98.69 89 ALA A N 1
ATOM 709 C CA . ALA A 1 89 ? -1.538 -13.07 -0.591 1 98.69 89 ALA A CA 1
ATOM 710 C C . ALA A 1 89 ? -1.2 -14.32 -1.396 1 98.69 89 ALA A C 1
ATOM 712 O O . ALA A 1 89 ? -1.422 -15.438 -0.934 1 98.69 89 ALA A O 1
ATOM 713 N N . ILE A 1 90 ? -0.725 -14.07 -2.605 1 98.88 90 ILE A N 1
ATOM 714 C CA . ILE A 1 90 ? -0.196 -15.164 -3.414 1 98.88 90 ILE A CA 1
ATOM 715 C C . ILE A 1 90 ? 1.328 -15.18 -3.318 1 98.88 90 ILE A C 1
ATOM 717 O O . ILE A 1 90 ? 1.999 -14.25 -3.766 1 98.88 90 ILE A O 1
ATOM 721 N N . ILE A 1 91 ? 1.815 -16.203 -2.729 1 98.88 91 ILE A N 1
ATOM 722 C CA . ILE A 1 91 ? 3.262 -16.359 -2.648 1 98.88 91 ILE A CA 1
ATOM 723 C C . ILE A 1 91 ? 3.727 -17.359 -3.707 1 98.88 91 ILE A C 1
ATOM 725 O O . ILE A 1 91 ? 3.332 -18.531 -3.686 1 98.88 91 ILE A O 1
ATOM 729 N N . VAL A 1 92 ? 4.598 -16.875 -4.574 1 98.94 92 VAL A N 1
ATOM 730 C CA . VAL A 1 92 ? 4.973 -17.641 -5.754 1 98.94 92 VAL A CA 1
ATOM 731 C C . VAL A 1 92 ? 6.395 -18.172 -5.602 1 98.94 92 VAL A C 1
ATOM 733 O O . VAL A 1 92 ? 7.289 -17.453 -5.148 1 98.94 92 VAL A O 1
ATOM 736 N N . TYR A 1 93 ? 6.594 -19.406 -5.902 1 98.94 93 TYR A N 1
ATOM 737 C CA . TYR A 1 93 ? 7.938 -19.953 -6.078 1 98.94 93 TYR A CA 1
ATOM 738 C C . TYR A 1 93 ? 8.07 -20.656 -7.43 1 98.94 93 TYR A C 1
ATOM 740 O O . TYR A 1 93 ? 7.07 -20.922 -8.102 1 98.94 93 TYR A O 1
ATOM 748 N N . ASP A 1 94 ? 9.273 -20.75 -7.867 1 98.94 94 ASP A N 1
ATOM 749 C CA . ASP A 1 94 ? 9.648 -21.453 -9.094 1 98.94 94 ASP A CA 1
ATOM 750 C C . ASP A 1 94 ? 9.969 -22.922 -8.805 1 98.94 94 ASP A C 1
ATOM 752 O O . ASP A 1 94 ? 10.93 -23.219 -8.086 1 98.94 94 ASP A O 1
ATOM 756 N N . ILE A 1 95 ? 9.211 -23.844 -9.352 1 98.94 95 ILE A N 1
ATOM 757 C CA . ILE A 1 95 ? 9.383 -25.234 -8.984 1 98.94 95 ILE A CA 1
ATOM 758 C C . ILE A 1 95 ? 10.773 -25.719 -9.398 1 98.94 95 ILE A C 1
ATOM 760 O O . ILE A 1 95 ? 11.234 -26.766 -8.945 1 98.94 95 ILE A O 1
ATOM 764 N N . THR A 1 96 ? 11.477 -24.984 -10.297 1 98.88 96 THR A N 1
ATOM 765 C CA . THR A 1 96 ? 12.789 -25.391 -10.797 1 98.88 96 THR A CA 1
ATOM 766 C C . THR A 1 96 ? 13.898 -24.781 -9.938 1 98.88 96 THR A C 1
ATOM 768 O O . THR A 1 96 ? 15.078 -24.984 -10.195 1 98.88 96 THR A O 1
ATOM 771 N N . LYS A 1 97 ? 13.57 -24 -8.953 1 98.75 97 LYS A N 1
ATOM 772 C CA . LYS A 1 97 ? 14.547 -23.344 -8.086 1 98.75 97 LYS A CA 1
ATOM 773 C C . LYS A 1 97 ? 14.164 -23.5 -6.613 1 98.75 97 LYS A C 1
ATOM 775 O O . LYS A 1 97 ? 13.391 -22.688 -6.082 1 98.75 97 LYS A O 1
ATOM 780 N N . GLU A 1 98 ? 14.781 -24.359 -5.957 1 98.5 98 GLU A N 1
ATOM 781 C CA . GLU A 1 98 ? 14.477 -24.703 -4.574 1 98.5 98 GLU A CA 1
ATOM 782 C C . GLU A 1 98 ? 14.648 -23.5 -3.658 1 98.5 98 GLU A C 1
ATOM 784 O O . GLU A 1 98 ? 13.914 -23.328 -2.684 1 98.5 98 GLU A O 1
ATOM 789 N N . GLU A 1 99 ? 15.562 -22.609 -4.008 1 97.44 99 GLU A N 1
ATOM 790 C CA . GLU A 1 99 ? 15.844 -21.453 -3.178 1 97.44 99 GLU A CA 1
ATOM 791 C C . GLU A 1 99 ? 14.625 -20.531 -3.09 1 97.44 99 GLU A C 1
ATOM 793 O O . GLU A 1 99 ? 14.406 -19.875 -2.066 1 97.44 99 GLU A O 1
ATOM 798 N N . THR A 1 100 ? 13.82 -20.516 -4.098 1 98.38 100 THR A N 1
ATOM 799 C CA . THR A 1 100 ? 12.648 -19.641 -4.102 1 98.38 100 THR A CA 1
ATOM 800 C C . THR A 1 100 ? 11.57 -20.203 -3.172 1 98.38 100 THR A C 1
ATOM 802 O O . THR A 1 100 ? 10.75 -19.438 -2.65 1 98.38 100 THR A O 1
ATOM 805 N N . PHE A 1 101 ? 11.555 -21.469 -2.947 1 98.5 101 PHE A N 1
ATOM 806 C CA . PHE A 1 101 ? 10.641 -22.094 -1.996 1 98.5 101 PHE A CA 1
ATOM 807 C C . PHE A 1 101 ? 11.031 -21.75 -0.564 1 98.5 101 PHE A C 1
ATOM 809 O O . PHE A 1 101 ? 10.164 -21.547 0.292 1 98.5 101 PHE A O 1
ATOM 816 N N . SER A 1 102 ? 12.281 -21.641 -0.398 1 95.81 102 SER A N 1
ATOM 817 C CA . SER A 1 102 ? 12.766 -21.219 0.913 1 95.81 102 SER A CA 1
ATOM 818 C C . SER A 1 102 ? 12.352 -19.797 1.219 1 95.81 102 SER A C 1
ATOM 820 O O . SER A 1 102 ? 11.914 -19.484 2.33 1 95.81 102 SER A O 1
ATOM 822 N N . THR A 1 103 ? 12.492 -18.953 0.254 1 95 103 THR A N 1
ATOM 823 C CA . THR A 1 103 ? 12.094 -17.547 0.41 1 95 103 THR A CA 1
ATOM 824 C C . THR A 1 103 ? 10.594 -17.453 0.685 1 95 103 THR A C 1
ATOM 826 O O . THR A 1 103 ? 10.156 -16.609 1.472 1 95 103 THR A O 1
ATOM 829 N N . LEU A 1 104 ? 9.891 -18.297 0.053 1 97.25 104 LEU A N 1
ATOM 830 C CA . LEU A 1 104 ? 8.445 -18.359 0.279 1 97.25 104 LEU A CA 1
ATOM 831 C C . LEU A 1 104 ? 8.141 -18.562 1.759 1 97.25 104 LEU A C 1
ATOM 833 O O . LEU A 1 104 ? 7.262 -17.906 2.311 1 97.25 104 LEU A O 1
ATOM 837 N N . LYS A 1 105 ? 8.797 -19.406 2.393 1 96.88 105 LYS A N 1
ATOM 838 C CA . LYS A 1 105 ? 8.547 -19.719 3.799 1 96.88 105 LYS A CA 1
ATOM 839 C C . LYS A 1 105 ? 8.805 -18.5 4.68 1 96.88 105 LYS A C 1
ATOM 841 O O . LYS A 1 105 ? 8.133 -18.297 5.695 1 96.88 105 LYS A O 1
ATOM 846 N N . ASN A 1 106 ? 9.727 -17.672 4.25 1 94.81 106 ASN A N 1
ATOM 847 C CA . ASN A 1 106 ? 9.984 -16.438 4.961 1 94.81 106 ASN A CA 1
ATOM 848 C C . ASN A 1 106 ? 8.781 -15.492 4.891 1 94.81 106 ASN A C 1
ATOM 850 O O . ASN A 1 106 ? 8.422 -14.859 5.887 1 94.81 106 ASN A O 1
ATOM 854 N N . TRP A 1 107 ? 8.219 -15.5 3.779 1 96.19 107 TRP A N 1
ATOM 855 C CA . TRP A 1 107 ? 7.039 -14.656 3.621 1 96.19 107 TRP A CA 1
ATOM 856 C C . TRP A 1 107 ? 5.875 -15.172 4.457 1 96.19 107 TRP A C 1
ATOM 858 O O . TRP A 1 107 ? 5.117 -14.391 5.031 1 96.19 107 TRP A O 1
ATOM 868 N N . VAL A 1 108 ? 5.734 -16.484 4.508 1 97.31 108 VAL A N 1
ATOM 869 C CA . VAL A 1 108 ? 4.688 -17.078 5.336 1 97.31 108 VAL A CA 1
ATOM 870 C C . VAL A 1 108 ? 4.879 -16.656 6.789 1 97.31 108 VAL A C 1
ATOM 872 O O . VAL A 1 108 ? 3.918 -16.266 7.461 1 97.31 108 VAL A O 1
ATOM 875 N N . ARG A 1 109 ? 6.062 -16.703 7.223 1 95.19 109 ARG A N 1
ATOM 876 C CA . ARG A 1 109 ? 6.359 -16.281 8.594 1 95.19 109 ARG A CA 1
ATOM 877 C C . ARG A 1 109 ? 6.031 -14.812 8.805 1 95.19 109 ARG A C 1
ATOM 879 O O . ARG A 1 109 ? 5.422 -14.445 9.812 1 95.19 109 ARG A O 1
ATOM 886 N N . GLU A 1 110 ? 6.441 -14 7.848 1 94.62 110 GLU A N 1
ATOM 887 C CA . GLU A 1 110 ? 6.156 -12.57 7.902 1 94.62 110 GLU A CA 1
ATOM 888 C C . GLU A 1 110 ? 4.656 -12.312 8 1 94.62 110 GLU A C 1
ATOM 890 O O . GLU A 1 110 ? 4.215 -11.531 8.844 1 94.62 110 GLU A O 1
ATOM 895 N N . LEU A 1 111 ? 3.908 -12.969 7.188 1 96.44 111 LEU A N 1
ATOM 896 C CA . LEU A 1 111 ? 2.465 -12.766 7.16 1 96.44 111 LEU A CA 1
ATOM 897 C C . LEU A 1 111 ? 1.822 -13.266 8.453 1 96.44 111 LEU A C 1
ATOM 899 O O . LEU A 1 111 ? 0.885 -12.656 8.961 1 96.44 111 LEU A O 1
ATOM 903 N N . ARG A 1 112 ? 2.281 -14.352 8.945 1 95.06 112 ARG A N 1
ATOM 904 C CA . ARG A 1 112 ? 1.751 -14.922 10.18 1 95.06 112 ARG A CA 1
ATOM 905 C C . ARG A 1 112 ? 1.985 -13.984 11.359 1 95.06 112 ARG A C 1
ATOM 907 O O . ARG A 1 112 ? 1.112 -13.82 12.219 1 95.06 112 ARG A O 1
ATOM 914 N N . GLN A 1 113 ? 3.09 -13.367 11.344 1 93.69 113 GLN A N 1
ATOM 915 C CA . GLN A 1 113 ? 3.482 -12.539 12.477 1 93.69 113 GLN A CA 1
ATOM 916 C C . GLN A 1 113 ? 2.875 -11.141 12.375 1 93.69 113 GLN A C 1
ATOM 918 O O . GLN A 1 113 ? 2.473 -10.555 13.383 1 93.69 113 GLN A O 1
ATOM 923 N N . HIS A 1 114 ? 2.779 -10.633 11.133 1 91.69 114 HIS A N 1
ATOM 924 C CA . HIS A 1 114 ? 2.49 -9.211 11.016 1 91.69 114 HIS A CA 1
ATOM 925 C C . HIS A 1 114 ? 1.318 -8.953 10.078 1 91.69 114 HIS A C 1
ATOM 927 O O . HIS A 1 114 ? 0.81 -7.836 10 1 91.69 114 HIS A O 1
ATOM 933 N N . GLY A 1 115 ? 0.933 -9.969 9.367 1 91.31 115 GLY A N 1
ATOM 934 C CA . GLY A 1 115 ? -0.125 -9.773 8.391 1 91.31 115 GLY A CA 1
ATOM 935 C C . GLY A 1 115 ? -1.511 -9.742 9.008 1 91.31 115 GLY A C 1
ATOM 936 O O . GLY A 1 115 ? -1.672 -10.016 10.195 1 91.31 115 GLY A O 1
ATOM 937 N N . PRO A 1 116 ? -2.414 -9.273 8.156 1 89 116 PRO A N 1
ATOM 938 C CA . PRO A 1 116 ? -3.787 -9.367 8.656 1 89 116 PRO A CA 1
ATOM 939 C C . PRO A 1 116 ? -4.152 -10.773 9.125 1 89 116 PRO A C 1
ATOM 941 O O . PRO A 1 116 ? -3.791 -11.758 8.469 1 89 116 PRO A O 1
ATOM 944 N N . PRO A 1 117 ? -4.891 -10.859 10.156 1 86.62 117 PRO A N 1
ATOM 945 C CA . PRO A 1 117 ? -5.188 -12.18 10.719 1 86.62 117 PRO A CA 1
ATOM 946 C C . PRO A 1 117 ? -6.031 -13.047 9.789 1 86.62 117 PRO A C 1
ATOM 948 O O . PRO A 1 117 ? -5.93 -14.273 9.812 1 86.62 117 PRO A O 1
ATOM 951 N N . SER A 1 118 ? -6.812 -12.438 8.922 1 91.31 118 SER A N 1
ATOM 952 C CA . SER A 1 118 ? -7.727 -13.219 8.094 1 91.31 118 SER A CA 1
ATOM 953 C C . SER A 1 118 ? -7.246 -13.289 6.648 1 91.31 118 SER A C 1
ATOM 955 O O . SER A 1 118 ? -8.016 -13.633 5.75 1 91.31 118 SER A O 1
ATOM 957 N N . ILE A 1 119 ? -6.043 -13.016 6.523 1 95.94 119 ILE A N 1
ATOM 958 C CA . ILE A 1 119 ? -5.547 -13.016 5.152 1 95.94 119 ILE A CA 1
ATOM 959 C C . ILE A 1 119 ? -5.496 -14.445 4.625 1 95.94 119 ILE A C 1
ATOM 961 O O . ILE A 1 119 ? -5.055 -15.359 5.328 1 95.94 119 ILE A O 1
ATOM 965 N N . VAL A 1 120 ? -6.035 -14.695 3.475 1 97.5 120 VAL A N 1
ATOM 966 C CA . VAL A 1 120 ? -5.945 -15.984 2.795 1 97.5 120 VAL A CA 1
ATOM 967 C C . VAL A 1 120 ? -4.574 -16.125 2.131 1 97.5 120 VAL A C 1
ATOM 969 O O . VAL A 1 120 ? -4.16 -15.25 1.361 1 97.5 120 VAL A O 1
ATOM 972 N N . VAL A 1 121 ? -3.857 -17.156 2.455 1 98.5 121 VAL A N 1
ATOM 973 C CA . VAL A 1 121 ? -2.547 -17.391 1.857 1 98.5 121 VAL A CA 1
ATOM 974 C C . VAL A 1 121 ? -2.66 -18.453 0.766 1 98.5 121 VAL A C 1
ATOM 976 O O . VAL A 1 121 ? -3.209 -19.547 0.996 1 98.5 121 VAL A O 1
ATOM 979 N N . ALA A 1 122 ? -2.215 -18.109 -0.406 1 98.88 122 ALA A N 1
ATOM 980 C CA . ALA A 1 122 ? -2.131 -19.047 -1.523 1 98.88 122 ALA A CA 1
ATOM 981 C C . ALA A 1 122 ? -0.686 -19.234 -1.974 1 98.88 122 ALA A C 1
ATOM 983 O O . ALA A 1 122 ? 0.042 -18.266 -2.172 1 98.88 122 ALA A O 1
ATOM 984 N N . ILE A 1 123 ? -0.332 -20.453 -2.082 1 98.88 123 ILE A N 1
ATOM 985 C CA . ILE A 1 123 ? 0.993 -20.812 -2.574 1 98.88 123 ILE A CA 1
ATOM 986 C C . ILE A 1 123 ? 0.894 -21.297 -4.023 1 98.88 123 ILE A C 1
ATOM 988 O O . ILE A 1 123 ? 0.146 -22.219 -4.328 1 98.88 123 ILE A O 1
ATOM 992 N N . ALA A 1 124 ? 1.631 -20.641 -4.852 1 98.94 124 ALA A N 1
ATOM 993 C CA . ALA A 1 124 ? 1.648 -21.016 -6.266 1 98.94 124 ALA A CA 1
ATOM 994 C C . ALA A 1 124 ? 3.021 -21.531 -6.68 1 98.94 124 ALA A C 1
ATOM 996 O O . ALA A 1 124 ? 4 -20.781 -6.695 1 98.94 124 ALA A O 1
ATOM 997 N N . GLY A 1 125 ? 3.115 -22.828 -6.953 1 98.94 125 GLY A N 1
ATOM 998 C CA . GLY A 1 125 ? 4.297 -23.375 -7.605 1 98.94 125 GLY A CA 1
ATOM 999 C C . GLY A 1 125 ? 4.281 -23.188 -9.109 1 98.94 125 GLY A C 1
ATOM 1000 O O . GLY A 1 125 ? 3.686 -23.984 -9.836 1 98.94 125 GLY A O 1
ATOM 1001 N N . ASN A 1 126 ? 5.012 -22.141 -9.562 1 98.94 126 ASN A N 1
ATOM 1002 C CA . ASN A 1 126 ? 4.914 -21.75 -10.969 1 98.94 126 ASN A CA 1
ATOM 1003 C C . ASN A 1 126 ? 5.965 -22.453 -11.82 1 98.94 126 ASN A C 1
ATOM 1005 O O . ASN A 1 126 ? 6.922 -23.031 -11.297 1 98.94 126 ASN A O 1
ATOM 1009 N N . LYS A 1 127 ? 5.727 -22.5 -13.125 1 98.88 127 LYS A N 1
ATOM 1010 C CA . LYS A 1 127 ? 6.543 -23.125 -14.156 1 98.88 127 LYS A CA 1
ATOM 1011 C C . LYS A 1 127 ? 6.445 -24.656 -14.07 1 98.88 127 LYS A C 1
ATOM 1013 O O . LYS A 1 127 ? 7.445 -25.359 -14.242 1 98.88 127 LYS A O 1
ATOM 1018 N N . CYS A 1 128 ? 5.207 -25.062 -13.789 1 98.81 128 CYS A N 1
ATOM 1019 C CA . CYS A 1 128 ? 5.004 -26.5 -13.602 1 98.81 128 CYS A CA 1
ATOM 1020 C C . CYS A 1 128 ? 5.074 -27.234 -14.93 1 98.81 128 CYS A C 1
ATOM 1022 O O . CYS A 1 128 ? 5.078 -28.469 -14.961 1 98.81 128 CYS A O 1
ATOM 1024 N N . ASP A 1 129 ? 5.207 -26.5 -16.031 1 98.81 129 ASP A N 1
ATOM 1025 C CA . ASP A 1 129 ? 5.438 -27.109 -17.328 1 98.81 129 ASP A CA 1
ATOM 1026 C C . ASP A 1 129 ? 6.875 -27.609 -17.469 1 98.81 129 ASP A C 1
ATOM 1028 O O . ASP A 1 129 ? 7.18 -28.422 -18.344 1 98.81 129 ASP A O 1
ATOM 1032 N N . LEU A 1 130 ? 7.734 -27.156 -16.609 1 98.5 130 LEU A N 1
ATOM 1033 C CA . LEU A 1 130 ? 9.141 -27.531 -16.672 1 98.5 130 LEU A CA 1
ATOM 1034 C C . LEU A 1 130 ? 9.438 -28.703 -15.727 1 98.5 130 LEU A C 1
ATOM 1036 O O . LEU A 1 130 ? 10.344 -28.609 -14.898 1 98.5 130 LEU A O 1
ATOM 1040 N N . THR A 1 131 ? 8.727 -29.797 -15.883 1 97.69 131 THR A N 1
ATOM 1041 C CA . THR A 1 131 ? 8.812 -30.953 -14.992 1 97.69 131 THR A CA 1
ATOM 1042 C C . THR A 1 131 ? 10.203 -31.578 -15.055 1 97.69 131 THR A C 1
ATOM 1044 O O . THR A 1 131 ? 10.688 -32.125 -14.055 1 97.69 131 THR A O 1
ATOM 1047 N N . ASP A 1 132 ? 10.883 -31.453 -16.109 1 98.06 132 ASP A N 1
ATOM 1048 C CA . ASP A 1 132 ? 12.156 -32.125 -16.328 1 98.06 132 ASP A CA 1
ATOM 1049 C C . ASP A 1 132 ? 13.258 -31.516 -15.453 1 98.06 132 ASP A C 1
ATOM 1051 O O . ASP A 1 132 ? 14.25 -32.188 -15.141 1 98.06 132 ASP A O 1
ATOM 1055 N N . VAL A 1 133 ? 13.117 -30.281 -15.133 1 98.62 133 VAL A N 1
ATOM 1056 C CA . VAL A 1 133 ? 14.148 -29.609 -14.352 1 98.62 133 VAL A CA 1
ATOM 1057 C C . VAL A 1 133 ? 13.602 -29.234 -12.977 1 98.62 133 VAL A C 1
ATOM 1059 O O . VAL A 1 133 ? 14.109 -28.312 -12.32 1 98.62 133 VAL A O 1
ATOM 1062 N N . ARG A 1 134 ? 12.531 -29.922 -12.508 1 98.62 134 ARG A N 1
ATOM 1063 C CA . ARG A 1 134 ? 11.891 -29.672 -11.219 1 98.62 134 ARG A CA 1
ATOM 1064 C C . ARG A 1 134 ? 12.867 -29.906 -10.07 1 98.62 134 ARG A C 1
ATOM 1066 O O . ARG A 1 134 ? 13.594 -30.906 -10.062 1 98.62 134 ARG A O 1
ATOM 1073 N N . GLU A 1 135 ? 12.922 -28.922 -9.102 1 98.81 135 GLU A N 1
ATOM 1074 C CA . GLU A 1 135 ? 13.75 -29.078 -7.906 1 98.81 135 GLU A CA 1
ATOM 1075 C C . GLU A 1 135 ? 12.883 -29.203 -6.656 1 98.81 135 GLU A C 1
ATOM 1077 O O . GLU A 1 135 ? 13.297 -29.797 -5.664 1 98.81 135 GLU A O 1
ATOM 1082 N N . VAL A 1 136 ? 11.68 -28.688 -6.684 1 98.75 136 VAL A N 1
ATOM 1083 C CA . VAL A 1 136 ? 10.766 -28.766 -5.543 1 98.75 136 VAL A CA 1
ATOM 1084 C C . VAL A 1 136 ? 9.664 -29.781 -5.828 1 98.75 136 VAL A C 1
ATOM 1086 O O . VAL A 1 136 ? 8.828 -29.562 -6.703 1 98.75 136 VAL A O 1
ATOM 1089 N N . MET A 1 137 ? 9.609 -30.781 -5.094 1 98.62 137 MET A N 1
ATOM 1090 C CA . MET A 1 137 ? 8.586 -31.797 -5.289 1 98.62 137 MET A CA 1
ATOM 1091 C C . MET A 1 137 ? 7.211 -31.266 -4.91 1 98.62 137 MET A C 1
ATOM 1093 O O . MET A 1 137 ? 7.059 -30.578 -3.9 1 98.62 137 MET A O 1
ATOM 1097 N N . GLU A 1 138 ? 6.281 -31.625 -5.742 1 98.62 138 GLU A N 1
ATOM 1098 C CA . GLU A 1 138 ? 4.914 -31.188 -5.508 1 98.62 138 GLU A CA 1
ATOM 1099 C C . GLU A 1 138 ? 4.414 -31.625 -4.137 1 98.62 138 GLU A C 1
ATOM 1101 O O . GLU A 1 138 ? 3.764 -30.844 -3.43 1 98.62 138 GLU A O 1
ATOM 1106 N N . ARG A 1 139 ? 4.707 -32.812 -3.779 1 98.44 139 ARG A N 1
ATOM 1107 C CA . ARG A 1 139 ? 4.246 -33.375 -2.516 1 98.44 139 ARG A CA 1
ATOM 1108 C C . ARG A 1 139 ? 4.777 -32.562 -1.332 1 98.44 139 ARG A C 1
ATOM 1110 O O . ARG A 1 139 ? 4.043 -32.312 -0.382 1 98.44 139 ARG A O 1
ATOM 1117 N N . ASP A 1 140 ? 6.035 -32.188 -1.376 1 98.38 140 ASP A N 1
ATOM 1118 C CA . ASP A 1 140 ? 6.641 -31.422 -0.304 1 98.38 140 ASP A CA 1
ATOM 1119 C C . ASP A 1 140 ? 5.953 -30.062 -0.16 1 98.38 140 ASP A C 1
ATOM 1121 O O . ASP A 1 140 ? 5.648 -29.625 0.954 1 98.38 140 ASP A O 1
ATOM 1125 N N . ALA A 1 141 ? 5.734 -29.469 -1.243 1 98.75 141 ALA A N 1
ATOM 1126 C CA . ALA A 1 141 ? 5.09 -28.156 -1.239 1 98.75 141 ALA A CA 1
ATOM 1127 C C . ALA A 1 141 ? 3.646 -28.266 -0.754 1 98.75 141 ALA A C 1
ATOM 1129 O O . ALA A 1 141 ? 3.186 -27.422 0.02 1 98.75 141 ALA A O 1
ATOM 1130 N N . LYS A 1 142 ? 2.949 -29.234 -1.219 1 98.69 142 LYS A N 1
ATOM 1131 C CA . LYS A 1 142 ? 1.566 -29.453 -0.802 1 98.69 142 LYS A CA 1
ATOM 1132 C C . LYS A 1 142 ? 1.481 -29.719 0.697 1 98.69 142 LYS A C 1
ATOM 1134 O O . LYS A 1 142 ? 0.621 -29.172 1.386 1 98.69 142 LYS A O 1
ATOM 1139 N N . ASP A 1 143 ? 2.363 -30.578 1.171 1 98.75 143 ASP A N 1
ATOM 1140 C CA . ASP A 1 143 ? 2.404 -30.875 2.6 1 98.75 143 ASP A CA 1
ATOM 1141 C C . ASP A 1 143 ? 2.635 -29.594 3.414 1 98.75 143 ASP A C 1
ATOM 1143 O O . ASP A 1 143 ? 1.989 -29.391 4.445 1 98.75 143 ASP A O 1
ATOM 1147 N N . TYR A 1 144 ? 3.531 -28.859 3 1 98.75 144 TYR A N 1
ATOM 1148 C CA . TYR A 1 144 ? 3.807 -27.609 3.686 1 98.75 144 TYR A CA 1
ATOM 1149 C C . TYR A 1 144 ? 2.584 -26.688 3.666 1 98.75 144 TYR A C 1
ATOM 1151 O O . TYR A 1 144 ? 2.188 -26.156 4.703 1 98.75 144 TYR A O 1
ATOM 1159 N N . ALA A 1 145 ? 1.999 -26.5 2.533 1 98.81 145 ALA A N 1
ATOM 1160 C CA . ALA A 1 145 ? 0.81 -25.656 2.4 1 98.81 145 ALA A CA 1
ATOM 1161 C C . ALA A 1 145 ? -0.301 -26.141 3.334 1 98.81 145 ALA A C 1
ATOM 1163 O O . ALA A 1 145 ? -0.949 -25.328 4 1 98.81 145 ALA A O 1
ATOM 1164 N N . ASP A 1 146 ? -0.487 -27.406 3.375 1 98.56 146 ASP A N 1
ATOM 1165 C CA . ASP A 1 146 ? -1.506 -27.984 4.242 1 98.56 146 ASP A CA 1
ATOM 1166 C C . ASP A 1 146 ? -1.218 -27.672 5.711 1 98.56 146 ASP A C 1
ATOM 1168 O O . ASP A 1 146 ? -2.135 -27.375 6.48 1 98.56 146 ASP A O 1
ATOM 1172 N N . SER A 1 147 ? 0.023 -27.703 6.059 1 98.25 147 SER A N 1
ATOM 1173 C CA . SER A 1 147 ? 0.415 -27.5 7.449 1 98.25 147 SER A CA 1
ATOM 1174 C C . SER A 1 147 ? 0.093 -26.078 7.906 1 98.25 147 SER A C 1
ATOM 1176 O O . SER A 1 147 ? -0.056 -25.828 9.102 1 98.25 147 SER A O 1
ATOM 1178 N N . ILE A 1 148 ? -0.051 -25.188 6.988 1 97.38 148 ILE A N 1
ATOM 1179 C CA . ILE A 1 148 ? -0.322 -23.797 7.367 1 97.38 148 ILE A CA 1
ATOM 1180 C C . ILE A 1 148 ? -1.691 -23.375 6.84 1 97.38 148 ILE A C 1
ATOM 1182 O O . ILE A 1 148 ? -2.014 -22.188 6.809 1 97.38 148 ILE A O 1
ATOM 1186 N N . HIS A 1 149 ? -2.455 -24.297 6.258 1 96.75 149 HIS A N 1
ATOM 1187 C CA . HIS A 1 149 ? -3.816 -24.109 5.777 1 96.75 149 HIS A CA 1
ATOM 1188 C C . HIS A 1 149 ? -3.854 -23.109 4.625 1 96.75 149 HIS A C 1
ATOM 1190 O O . HIS A 1 149 ? -4.75 -22.266 4.555 1 96.75 149 HIS A O 1
ATOM 1196 N N . ALA A 1 150 ? -2.857 -23.234 3.811 1 98.56 150 ALA A N 1
ATOM 1197 C CA . ALA A 1 150 ? -2.793 -22.391 2.627 1 98.56 150 ALA A CA 1
ATOM 1198 C C . ALA A 1 150 ? -3.391 -23.094 1.412 1 98.56 150 ALA A C 1
ATOM 1200 O O . ALA A 1 150 ? -3.463 -24.328 1.372 1 98.56 150 ALA A O 1
ATOM 1201 N N . ILE A 1 151 ? -3.865 -22.297 0.491 1 98.62 151 ILE A N 1
ATOM 1202 C CA . ILE A 1 151 ? -4.176 -22.812 -0.838 1 98.62 151 ILE A CA 1
ATOM 1203 C C . ILE A 1 151 ? -2.887 -23.219 -1.552 1 98.62 151 ILE A C 1
ATOM 1205 O O . ILE A 1 151 ? -1.884 -22.5 -1.479 1 98.62 151 ILE A O 1
ATOM 1209 N N . PHE A 1 152 ? -2.982 -24.344 -2.172 1 98.88 152 PHE A N 1
ATOM 1210 C CA . PHE A 1 152 ? -1.83 -24.781 -2.957 1 98.88 152 PHE A CA 1
ATOM 1211 C C . PHE A 1 152 ? -2.242 -25.109 -4.387 1 98.88 152 PHE A C 1
ATOM 1213 O O . PHE A 1 152 ? -3.182 -25.875 -4.605 1 98.88 152 PHE A O 1
ATOM 1220 N N . VAL A 1 153 ? -1.525 -24.484 -5.328 1 98.69 153 VAL A N 1
ATOM 1221 C CA . VAL A 1 153 ? -1.752 -24.766 -6.742 1 98.69 153 VAL A CA 1
ATOM 1222 C C . VAL A 1 153 ? -0.425 -24.734 -7.496 1 98.69 153 VAL A C 1
ATOM 1224 O O . VAL A 1 153 ? 0.378 -23.812 -7.309 1 98.69 153 VAL A O 1
ATOM 1227 N N . GLU A 1 154 ? -0.2 -25.734 -8.266 1 98.88 154 GLU A N 1
ATOM 1228 C CA . GLU A 1 154 ? 0.88 -25.578 -9.234 1 98.88 154 GLU A CA 1
ATOM 1229 C C . GLU A 1 154 ? 0.377 -24.922 -10.516 1 98.88 154 GLU A C 1
ATOM 1231 O O . GLU A 1 154 ? -0.667 -25.297 -11.047 1 98.88 154 GLU A O 1
ATOM 1236 N N . THR A 1 155 ? 1.181 -23.969 -10.898 1 98.94 155 THR A N 1
ATOM 1237 C CA . THR A 1 155 ? 0.726 -23.156 -12.023 1 98.94 155 THR A CA 1
ATOM 1238 C C . THR A 1 155 ? 1.786 -23.125 -13.125 1 98.94 155 THR A C 1
ATOM 1240 O O . THR A 1 155 ? 2.959 -23.406 -12.867 1 98.94 155 THR A O 1
ATOM 1243 N N . SER A 1 156 ? 1.335 -22.844 -14.344 1 98.94 156 SER A N 1
ATOM 1244 C CA . SER A 1 156 ? 2.18 -22.422 -15.461 1 98.94 156 SER A CA 1
ATOM 1245 C C . SER A 1 156 ? 1.574 -21.219 -16.188 1 98.94 156 SER A C 1
ATOM 1247 O O . SER A 1 156 ? 0.587 -21.359 -16.906 1 98.94 156 SER A O 1
ATOM 1249 N N . ALA A 1 157 ? 2.117 -20.078 -15.961 1 98.88 157 ALA A N 1
ATOM 1250 C CA . ALA A 1 157 ? 1.661 -18.906 -16.703 1 98.88 157 ALA A CA 1
ATOM 1251 C C . ALA A 1 157 ? 1.829 -19.109 -18.203 1 98.88 157 ALA A C 1
ATOM 1253 O O . ALA A 1 157 ? 0.976 -18.703 -19 1 98.88 157 ALA A O 1
ATOM 1254 N N . LYS A 1 158 ? 2.906 -19.781 -18.594 1 98.81 158 LYS A N 1
ATOM 1255 C CA . LYS A 1 158 ? 3.227 -20.031 -19.984 1 98.81 158 LYS A CA 1
ATOM 1256 C C . LYS A 1 158 ? 2.143 -20.859 -20.672 1 98.81 158 LYS A C 1
ATOM 1258 O O . LYS A 1 158 ? 1.663 -20.5 -21.75 1 98.81 158 LYS A O 1
ATOM 1263 N N . ASN A 1 159 ? 1.668 -21.906 -19.984 1 98.81 159 ASN A N 1
ATOM 1264 C CA . ASN A 1 159 ? 0.733 -22.844 -20.594 1 98.81 159 ASN A CA 1
ATOM 1265 C C . ASN A 1 159 ? -0.683 -22.656 -20.062 1 98.81 159 ASN A C 1
ATOM 1267 O O . ASN A 1 159 ? -1.562 -23.484 -20.297 1 98.81 159 ASN A O 1
ATOM 1271 N N . ALA A 1 160 ? -0.865 -21.656 -19.281 1 98.62 160 ALA A N 1
ATOM 1272 C CA . ALA A 1 160 ? -2.168 -21.312 -18.719 1 98.62 160 ALA A CA 1
ATOM 1273 C C . ALA A 1 160 ? -2.711 -22.453 -17.859 1 98.62 160 ALA A C 1
ATOM 1275 O O . ALA A 1 160 ? -3.889 -22.812 -17.953 1 98.62 160 ALA A O 1
ATOM 1276 N N . ILE A 1 161 ? -1.826 -23.031 -17.109 1 98.81 161 ILE A N 1
ATOM 1277 C CA . ILE A 1 161 ? -2.238 -24.125 -16.234 1 98.81 161 ILE A CA 1
ATOM 1278 C C . ILE A 1 161 ? -2.607 -23.578 -14.859 1 98.81 161 ILE A C 1
ATOM 1280 O O . ILE A 1 161 ? -1.783 -22.938 -14.195 1 98.81 161 ILE A O 1
ATOM 1284 N N . ASN A 1 162 ? -3.834 -23.734 -14.398 1 98.75 162 ASN A N 1
ATOM 1285 C CA . ASN A 1 162 ? -4.344 -23.547 -13.047 1 98.75 162 ASN A CA 1
ATOM 1286 C C . ASN A 1 162 ? -4.262 -22.078 -12.625 1 98.75 162 ASN A C 1
ATOM 1288 O O . ASN A 1 162 ? -4.215 -21.766 -11.43 1 98.75 162 ASN A O 1
ATOM 1292 N N . ILE A 1 163 ? -4.238 -21.141 -13.617 1 98.81 163 ILE A N 1
ATOM 1293 C CA . ILE A 1 163 ? -4.176 -19.719 -13.305 1 98.81 163 ILE A CA 1
ATOM 1294 C C . ILE A 1 163 ? -5.531 -19.25 -12.789 1 98.81 163 ILE A C 1
ATOM 1296 O O . ILE A 1 163 ? -5.625 -18.672 -11.703 1 98.81 163 ILE A O 1
ATOM 1300 N N . ASN A 1 164 ? -6.52 -19.547 -13.531 1 97.5 164 ASN A N 1
ATOM 1301 C CA . ASN A 1 164 ? -7.863 -19.188 -13.094 1 97.5 164 ASN A CA 1
ATOM 1302 C C . ASN A 1 164 ? -8.258 -19.906 -11.82 1 97.5 164 ASN A C 1
ATOM 1304 O O . ASN A 1 164 ? -8.883 -19.328 -10.93 1 97.5 164 ASN A O 1
ATOM 1308 N N . GLU A 1 165 ? -7.848 -21.156 -11.758 1 97.44 165 GLU A N 1
ATOM 1309 C CA . GLU A 1 165 ? -8.148 -21.969 -10.586 1 97.44 165 GLU A CA 1
ATOM 1310 C C . GLU A 1 165 ? -7.59 -21.344 -9.312 1 97.44 165 GLU A C 1
ATOM 1312 O O . GLU A 1 165 ? -8.234 -21.391 -8.266 1 97.44 165 GLU A O 1
ATOM 1317 N N . LEU A 1 166 ? -6.457 -20.797 -9.398 1 98.5 166 LEU A N 1
ATOM 1318 C CA . LEU A 1 166 ? -5.812 -20.141 -8.266 1 98.5 166 LEU A CA 1
ATOM 1319 C C . LEU A 1 166 ? -6.691 -19.031 -7.711 1 98.5 166 LEU A C 1
ATOM 1321 O O . LEU A 1 166 ? -6.957 -18.984 -6.508 1 98.5 166 LEU A O 1
ATOM 1325 N N . PHE A 1 167 ? -7.266 -18.203 -8.578 1 97.94 167 PHE A N 1
ATOM 1326 C CA . PHE A 1 167 ? -8.062 -17.062 -8.164 1 97.94 167 PHE A CA 1
ATOM 1327 C C . PHE A 1 167 ? -9.461 -17.5 -7.738 1 97.94 167 PHE A C 1
ATOM 1329 O O . PHE A 1 167 ? -10.055 -16.891 -6.84 1 97.94 167 PHE A O 1
ATOM 1336 N N . ILE A 1 168 ? -9.922 -18.547 -8.383 1 95.88 168 ILE A N 1
ATOM 1337 C CA . ILE A 1 168 ? -11.211 -19.109 -7.98 1 95.88 168 ILE A CA 1
ATOM 1338 C C . ILE A 1 168 ? -11.109 -19.656 -6.559 1 95.88 168 ILE A C 1
ATOM 1340 O O . ILE A 1 168 ? -12.008 -19.438 -5.738 1 95.88 168 ILE A O 1
ATOM 1344 N N . GLU A 1 169 ? -10.031 -20.375 -6.285 1 97.38 169 GLU A N 1
ATOM 1345 C CA . GLU A 1 169 ? -9.836 -20.922 -4.941 1 97.38 169 GLU A CA 1
ATOM 1346 C C . GLU A 1 169 ? -9.734 -19.797 -3.906 1 97.38 169 GLU A C 1
ATOM 1348 O O . GLU A 1 169 ? -10.234 -19.938 -2.787 1 97.38 169 GLU A O 1
ATOM 1353 N N . ILE A 1 170 ? -9.164 -18.703 -4.277 1 97.56 170 ILE A N 1
ATOM 1354 C CA . ILE A 1 170 ? -9.062 -17.562 -3.387 1 97.56 170 ILE A CA 1
ATOM 1355 C C . ILE A 1 170 ? -10.453 -17 -3.119 1 97.56 170 ILE A C 1
ATOM 1357 O O . ILE A 1 170 ? -10.812 -16.719 -1.97 1 97.56 170 ILE A O 1
ATOM 1361 N N . SER A 1 171 ? -11.234 -16.891 -4.145 1 95.5 171 SER A N 1
ATOM 1362 C CA . SER A 1 171 ? -12.602 -16.406 -3.992 1 95.5 171 SER A CA 1
ATOM 1363 C C . SER A 1 171 ? -13.398 -17.312 -3.053 1 95.5 171 SER A C 1
ATOM 1365 O O . SER A 1 171 ? -14.18 -16.812 -2.23 1 95.5 171 SER A O 1
ATOM 1367 N N . ARG A 1 172 ? -13.156 -18.531 -3.188 1 94.19 172 ARG A N 1
ATOM 1368 C CA . ARG A 1 172 ? -13.883 -19.516 -2.389 1 94.19 172 ARG A CA 1
ATOM 1369 C C . ARG A 1 172 ? -13.531 -19.391 -0.911 1 94.19 172 ARG A C 1
ATOM 1371 O O . ARG A 1 172 ? -14.383 -19.578 -0.045 1 94.19 172 ARG A O 1
ATOM 1378 N N . ARG A 1 173 ? -12.344 -19.031 -0.642 1 95.19 173 ARG A N 1
ATOM 1379 C CA . ARG A 1 173 ? -11.844 -19.047 0.73 1 95.19 173 ARG A CA 1
ATOM 1380 C C . ARG A 1 173 ? -12.109 -17.719 1.436 1 95.19 173 ARG A C 1
ATOM 1382 O O . ARG A 1 173 ? -12.094 -17.656 2.666 1 95.19 173 ARG A O 1
ATOM 1389 N N . ILE A 1 174 ? -12.266 -16.656 0.7 1 91.38 174 ILE A N 1
ATOM 1390 C CA . ILE A 1 174 ? -12.555 -15.359 1.314 1 91.38 174 ILE A CA 1
ATOM 1391 C C . ILE A 1 174 ? -14.031 -15.305 1.724 1 91.38 174 ILE A C 1
ATOM 1393 O O . ILE A 1 174 ? -14.922 -15.5 0.891 1 91.38 174 ILE A O 1
ATOM 1397 N N . PRO A 1 175 ? -14.305 -15.18 3.041 1 76.12 175 PRO A N 1
ATOM 1398 C CA . PRO A 1 175 ? -15.68 -15.203 3.553 1 76.12 175 PRO A CA 1
ATOM 1399 C C . PRO A 1 175 ? -16.578 -14.156 2.902 1 76.12 175 PRO A C 1
ATOM 1401 O O . PRO A 1 175 ? -16.109 -13.062 2.561 1 76.12 175 PRO A O 1
ATOM 1404 N N . SER A 1 176 ? -17.828 -14.586 2.586 1 70 176 SER A N 1
ATOM 1405 C CA . SER A 1 176 ? -18.812 -13.617 2.109 1 70 176 SER A CA 1
ATOM 1406 C C . SER A 1 176 ? -19.234 -12.656 3.219 1 70 176 SER A C 1
ATOM 1408 O O . SER A 1 176 ? -19.234 -13.023 4.395 1 70 176 SER A O 1
ATOM 1410 N N . THR A 1 177 ? -19.25 -11.383 2.943 1 59.5 177 THR A N 1
ATOM 1411 C CA . THR A 1 177 ? -19.812 -10.445 3.91 1 59.5 177 THR A CA 1
ATOM 1412 C C . THR A 1 177 ? -21.188 -10.914 4.387 1 59.5 177 THR A C 1
ATOM 1414 O O . THR A 1 177 ? -21.609 -10.602 5.504 1 59.5 177 THR A O 1
ATOM 1417 N N . ASP A 1 178 ? -21.984 -11.609 3.617 1 51 178 ASP A N 1
ATOM 1418 C CA . ASP A 1 178 ? -23.328 -12.039 3.979 1 51 178 ASP A CA 1
ATOM 1419 C C . ASP A 1 178 ? -23.297 -13.141 5.031 1 51 178 ASP A C 1
ATOM 1421 O O . ASP A 1 178 ? -24.312 -13.445 5.652 1 51 178 ASP A O 1
ATOM 1425 N N . ALA A 1 179 ? -22.359 -13.938 5.078 1 45.22 179 ALA A N 1
ATOM 1426 C CA . ALA A 1 179 ? -22.562 -15.094 5.941 1 45.22 179 ALA A CA 1
ATOM 1427 C C . ALA A 1 179 ? -22.688 -14.672 7.402 1 45.22 179 ALA A C 1
ATOM 1429 O O . ALA A 1 179 ? -23.312 -15.367 8.203 1 45.22 179 ALA A O 1
ATOM 1430 N N . ASN A 1 180 ? -21.719 -14.156 8.141 1 40.38 180 ASN A N 1
ATOM 1431 C CA . ASN A 1 180 ? -22 -13.969 9.555 1 40.38 180 ASN A CA 1
ATOM 1432 C C . ASN A 1 180 ? -22.953 -12.805 9.781 1 40.38 180 ASN A C 1
ATOM 1434 O O . ASN A 1 180 ? -22.578 -11.641 9.617 1 40.38 180 ASN A O 1
ATOM 1438 N N . PRO A 1 181 ? -24.234 -12.977 9.625 1 39.62 181 PRO A N 1
ATOM 1439 C CA . PRO A 1 181 ? -25.031 -11.961 10.312 1 39.62 181 PRO A CA 1
ATOM 1440 C C . PRO A 1 181 ? -24.422 -11.531 11.641 1 39.62 181 PRO A C 1
ATOM 1442 O O . PRO A 1 181 ? -23.734 -12.32 12.289 1 39.62 181 PRO A O 1
ATOM 1445 N N . PRO A 1 182 ? -24.062 -10.281 11.875 1 36.5 182 PRO A N 1
ATOM 1446 C CA . PRO A 1 182 ? -23.656 -10.023 13.258 1 36.5 182 PRO A CA 1
ATOM 1447 C C . PRO A 1 182 ? -24.438 -10.852 14.266 1 36.5 182 PRO A C 1
ATOM 1449 O O . PRO A 1 182 ? -25.672 -10.773 14.312 1 36.5 182 PRO A O 1
ATOM 1452 N N . SER A 1 183 ? -24.281 -12.078 14.445 1 34.5 183 SER A N 1
ATOM 1453 C CA . SER A 1 183 ? -24.859 -12.508 15.719 1 34.5 183 SER A CA 1
ATOM 1454 C C . SER A 1 183 ? -24.75 -11.414 16.766 1 34.5 183 SER A C 1
ATOM 1456 O O . SER A 1 183 ? -23.828 -10.594 16.734 1 34.5 183 SER A O 1
ATOM 1458 N N . GLY A 1 184 ? -25.953 -11.008 17.406 1 32.12 184 GLY A N 1
ATOM 1459 C CA . GLY A 1 184 ? -26 -10.141 18.578 1 32.12 184 GLY A CA 1
ATOM 1460 C C . GLY A 1 184 ? -24.797 -10.289 19.484 1 32.12 184 GLY A C 1
ATOM 1461 O O . GLY A 1 184 ? -24.609 -11.352 20.078 1 32.12 184 GLY A O 1
ATOM 1462 N N . GLY A 1 185 ? -23.766 -9.945 19.031 1 27.81 185 GLY A N 1
ATOM 1463 C CA . GLY A 1 185 ? -22.656 -9.891 19.984 1 27.81 185 GLY A CA 1
ATOM 1464 C C . GLY A 1 185 ? -23.094 -9.57 21.391 1 27.81 185 GLY A C 1
ATOM 1465 O O . GLY A 1 185 ? -23.938 -8.688 21.609 1 27.81 185 GLY A O 1
ATOM 1466 N N . LYS A 1 186 ? -23.25 -10.609 22.281 1 31.48 186 LYS A N 1
ATOM 1467 C CA . LYS A 1 186 ? -23.297 -10.375 23.719 1 31.48 186 LYS A CA 1
ATOM 1468 C C . LYS A 1 186 ? -22.484 -9.141 24.109 1 31.48 186 LYS A C 1
ATOM 1470 O O . LYS A 1 186 ? -21.391 -8.914 23.578 1 31.48 186 LYS A O 1
ATOM 1475 N N . GLY A 1 187 ? -23.172 -8.086 24.484 1 27.31 187 GLY A N 1
ATOM 1476 C CA . GLY A 1 187 ? -22.688 -6.875 25.125 1 27.31 187 GLY A CA 1
ATOM 1477 C C . GLY A 1 187 ? -21.422 -7.102 25.938 1 27.31 187 GLY A C 1
ATOM 1478 O O . GLY A 1 187 ? -21.281 -8.125 26.609 1 27.31 187 GLY A O 1
ATOM 1479 N N . PHE A 1 188 ? -20.438 -6.785 25.391 1 26.66 188 PHE A N 1
ATOM 1480 C CA . PHE A 1 188 ? -19.266 -6.758 26.25 1 26.66 188 PHE A CA 1
ATOM 1481 C C . PHE A 1 188 ? -19.656 -6.406 27.688 1 26.66 188 PHE A C 1
ATOM 1483 O O . PHE A 1 188 ? -20.078 -5.273 27.953 1 26.66 188 PHE A O 1
ATOM 1490 N N . LYS A 1 189 ? -20.359 -7.359 28.297 1 27.92 189 LYS A N 1
ATOM 1491 C CA . LYS A 1 189 ? -20.438 -7.105 29.734 1 27.92 189 LYS A CA 1
ATOM 1492 C C . LYS A 1 189 ? -19.078 -6.695 30.281 1 27.92 189 LYS A C 1
ATOM 1494 O O . LYS A 1 189 ? -18.109 -7.449 30.188 1 27.92 189 LYS A O 1
ATOM 1499 N N . LEU A 1 190 ? -18.797 -5.469 30.094 1 25.16 190 LEU A N 1
ATOM 1500 C CA . LEU A 1 190 ? -17.719 -4.98 30.938 1 25.16 190 LEU A CA 1
ATOM 1501 C C . LEU A 1 190 ? -17.781 -5.609 32.312 1 25.16 190 LEU A C 1
ATOM 1503 O O . LEU A 1 190 ? -18.656 -5.273 33.125 1 25.16 190 LEU A O 1
ATOM 1507 N N . ARG A 1 191 ? -17.688 -6.918 32.281 1 26.39 191 ARG A N 1
ATOM 1508 C CA . ARG A 1 191 ? -17.562 -7.363 33.688 1 26.39 191 ARG A CA 1
ATOM 1509 C C . ARG A 1 191 ? -16.594 -6.484 34.469 1 26.39 191 ARG A C 1
ATOM 1511 O O . ARG A 1 191 ? -15.414 -6.418 34.125 1 26.39 191 ARG A O 1
ATOM 1518 N N . ARG A 1 192 ? -17.203 -5.434 35 1 28.84 192 ARG A N 1
ATOM 1519 C CA . ARG A 1 192 ? -16.594 -4.734 36.125 1 28.84 192 ARG A CA 1
ATOM 1520 C C . ARG A 1 192 ? -15.922 -5.715 37.062 1 28.84 192 ARG A C 1
ATOM 1522 O O . ARG A 1 192 ? -16.594 -6.559 37.688 1 28.84 192 ARG A O 1
ATOM 1529 N N . GLN A 1 193 ? -14.781 -6.305 36.562 1 26.94 193 GLN A N 1
ATOM 1530 C CA . GLN A 1 193 ? -14.094 -7.066 37.594 1 26.94 193 GLN A CA 1
ATOM 1531 C C . GLN A 1 193 ? -14.25 -6.41 38.969 1 26.94 193 GLN A C 1
ATOM 1533 O O . GLN A 1 193 ? -14.094 -5.195 39.094 1 26.94 193 GLN A O 1
ATOM 1538 N N . PRO A 1 194 ? -15.039 -7 39.781 1 30.12 194 PRO A N 1
ATOM 1539 C CA . PRO A 1 194 ? -15.234 -6.543 41.156 1 30.12 194 PRO A CA 1
ATOM 1540 C C . PRO A 1 194 ? -13.93 -6.094 41.812 1 30.12 194 PRO A C 1
ATOM 1542 O O . PRO A 1 194 ? -12.867 -6.66 41.531 1 30.12 194 PRO A O 1
ATOM 1545 N N . SER A 1 195 ? -13.859 -4.789 41.969 1 31.06 195 SER A N 1
ATOM 1546 C CA . SER A 1 195 ? -12.867 -4.148 42.844 1 31.06 195 SER A CA 1
ATOM 1547 C C . SER A 1 195 ? -12.664 -4.941 44.125 1 31.06 195 SER A C 1
ATOM 1549 O O . SER A 1 195 ? -13.539 -4.973 44.969 1 31.06 195 SER A O 1
ATOM 1551 N N . GLU A 1 196 ? -12.344 -6.258 43.969 1 29.86 196 GLU A N 1
ATOM 1552 C CA . GLU A 1 196 ? -12.156 -6.816 45.312 1 29.86 196 GLU A CA 1
ATOM 1553 C C . GLU A 1 196 ? -11.336 -5.883 46.188 1 29.86 196 GLU A C 1
ATOM 1555 O O . GLU A 1 196 ? -10.266 -5.422 45.781 1 29.86 196 GLU A O 1
ATOM 1560 N N . PRO A 1 197 ? -12.031 -5.234 47.062 1 29.81 197 PRO A N 1
ATOM 1561 C CA . PRO A 1 197 ? -11.406 -4.418 48.094 1 29.81 197 PRO A CA 1
ATOM 1562 C C . PRO A 1 197 ? -10.234 -5.129 48.781 1 29.81 197 PRO A C 1
ATOM 1564 O O . PRO A 1 197 ? -10.359 -6.281 49.188 1 29.81 197 PRO A O 1
ATOM 1567 N N . LYS A 1 198 ? -9.109 -5 48.219 1 30.38 198 LYS A N 1
ATOM 1568 C CA . LYS A 1 198 ? -7.965 -5.445 49 1 30.38 198 LYS A CA 1
ATOM 1569 C C . LYS A 1 198 ? -8.188 -5.164 50.5 1 30.38 198 LYS A C 1
ATOM 1571 O O . LYS A 1 198 ? -8.695 -4.102 50.844 1 30.38 198 LYS A O 1
ATOM 1576 N N . ARG A 1 199 ? -8.164 -6.234 51.281 1 29.5 199 ARG A N 1
ATOM 1577 C CA . ARG A 1 199 ? -8.07 -6.34 52.719 1 29.5 199 ARG A CA 1
ATOM 1578 C C . ARG A 1 199 ? -7.078 -5.32 53.281 1 29.5 199 ARG A C 1
ATOM 1580 O O . ARG A 1 199 ? -5.93 -5.258 52.844 1 29.5 199 ARG A O 1
ATOM 1587 N N . SER A 1 200 ? -7.539 -4.203 53.562 1 23.31 200 SER A N 1
ATOM 1588 C CA . SER A 1 200 ? -6.816 -3.301 54.469 1 23.31 200 SER A CA 1
ATOM 1589 C C . SER A 1 200 ? -6.055 -4.074 55.531 1 23.31 200 SER A C 1
ATOM 1591 O O . SER A 1 200 ? -6.637 -4.898 56.25 1 23.31 200 SER A O 1
ATOM 1593 N N . CYS A 1 201 ? -4.719 -4.336 55.438 1 25.8 201 CYS A N 1
ATOM 1594 C CA . CYS A 1 201 ? -3.9 -4.684 56.594 1 25.8 201 CYS A CA 1
ATOM 1595 C C . CYS A 1 201 ? -4.406 -3.98 57.875 1 25.8 201 CYS A C 1
ATOM 1597 O O . CYS A 1 201 ? -4.621 -4.621 58.906 1 25.8 201 CYS A O 1
ATOM 1599 N N . CYS A 1 202 ? -3.725 -2.801 58.344 1 24.2 202 CYS A N 1
ATOM 1600 C CA . CYS A 1 202 ? -3.971 -2.338 59.719 1 24.2 202 CYS A CA 1
ATOM 1601 C C . CYS A 1 202 ? -5.398 -1.824 59.875 1 24.2 202 CYS A C 1
ATOM 1603 O O . CYS A 1 202 ? -5.938 -1.197 58.969 1 24.2 202 CYS A O 1
ATOM 1605 N N . MET B 1 1 ? -24.641 3.797 14.648 1 77.69 1 MET B N 1
ATOM 1606 C CA . MET B 1 1 ? -23.781 4.629 13.812 1 77.69 1 MET B CA 1
ATOM 1607 C C . MET B 1 1 ? -22.906 3.77 12.906 1 77.69 1 MET B C 1
ATOM 1609 O O . MET B 1 1 ? -22.344 2.766 13.352 1 77.69 1 MET B O 1
ATOM 1613 N N . ALA B 1 2 ? -22.844 4.148 11.648 1 88.12 2 ALA B N 1
ATOM 1614 C CA . ALA B 1 2 ? -22.094 3.334 10.688 1 88.12 2 ALA B CA 1
ATOM 1615 C C . ALA B 1 2 ? -20.609 3.631 10.758 1 88.12 2 ALA B C 1
ATOM 1617 O O . ALA B 1 2 ? -20.203 4.785 10.922 1 88.12 2 ALA B O 1
ATOM 1618 N N . LEU B 1 3 ? -19.75 2.691 10.828 1 92.75 3 LEU B N 1
ATOM 1619 C CA . LEU B 1 3 ? -18.281 2.811 10.82 1 92.75 3 LEU B CA 1
ATOM 1620 C C . LEU B 1 3 ? -17.75 2.797 9.398 1 92.75 3 LEU B C 1
ATOM 1622 O O . LEU B 1 3 ? -18.062 1.897 8.617 1 92.75 3 LEU B O 1
ATOM 1626 N N . ARG B 1 4 ? -17.047 3.867 9.07 1 93.5 4 ARG B N 1
ATOM 1627 C CA . ARG B 1 4 ? -16.391 3.934 7.77 1 93.5 4 ARG B CA 1
ATOM 1628 C C . ARG B 1 4 ? -14.875 3.971 7.914 1 93.5 4 ARG B C 1
ATOM 1630 O O . ARG B 1 4 ? -14.336 4.766 8.688 1 93.5 4 ARG B O 1
ATOM 1637 N N . GLU B 1 5 ? -14.203 3.111 7.156 1 94.31 5 GLU B N 1
ATOM 1638 C CA . GLU B 1 5 ? -12.742 3.111 7.129 1 94.31 5 GLU B CA 1
ATOM 1639 C C . GLU B 1 5 ? -12.211 4.055 6.055 1 94.31 5 GLU B C 1
ATOM 1641 O O . GLU B 1 5 ? -12.633 3.99 4.898 1 94.31 5 GLU B O 1
ATOM 1646 N N . LEU B 1 6 ? -11.328 4.918 6.523 1 95.94 6 LEU B N 1
ATOM 1647 C CA . LEU B 1 6 ? -10.734 5.906 5.625 1 95.94 6 LEU B CA 1
ATOM 1648 C C . LEU B 1 6 ? -9.219 5.805 5.625 1 95.94 6 LEU B C 1
ATOM 1650 O O . LEU B 1 6 ? -8.562 6.227 6.578 1 95.94 6 LEU B O 1
ATOM 1654 N N . LYS B 1 7 ? -8.688 5.258 4.578 1 96.12 7 LYS B N 1
ATOM 1655 C CA . LYS B 1 7 ? -7.23 5.25 4.453 1 96.12 7 LYS B CA 1
ATOM 1656 C C . LYS B 1 7 ? -6.703 6.645 4.129 1 96.12 7 LYS B C 1
ATOM 1658 O O . LYS B 1 7 ? -7.23 7.324 3.244 1 96.12 7 LYS B O 1
ATOM 1663 N N . VAL B 1 8 ? -5.676 7.051 4.887 1 98.38 8 VAL B N 1
ATOM 1664 C CA . VAL B 1 8 ? -5.004 8.328 4.656 1 98.38 8 VAL B CA 1
ATOM 1665 C C . VAL B 1 8 ? -3.492 8.109 4.605 1 98.38 8 VAL B C 1
ATOM 1667 O O . VAL B 1 8 ? -2.93 7.406 5.449 1 98.38 8 VAL B O 1
ATOM 1670 N N . CYS B 1 9 ? -2.818 8.688 3.594 1 98.12 9 CYS B N 1
ATOM 1671 C CA . CYS B 1 9 ? -1.366 8.578 3.523 1 98.12 9 CYS B CA 1
ATOM 1672 C C . CYS B 1 9 ? -0.706 9.938 3.742 1 98.12 9 CYS B C 1
ATOM 1674 O O . CYS B 1 9 ? -1.286 10.969 3.418 1 98.12 9 CYS B O 1
ATOM 1676 N N . LEU B 1 10 ? 0.484 9.906 4.348 1 98.69 10 LEU B N 1
ATOM 1677 C CA . LEU B 1 10 ? 1.279 11.117 4.516 1 98.69 10 LEU B CA 1
ATOM 1678 C C . LEU B 1 10 ? 2.482 11.109 3.58 1 98.69 10 LEU B C 1
ATOM 1680 O O . LEU B 1 10 ? 3.213 10.125 3.506 1 98.69 10 LEU B O 1
ATOM 1684 N N . LEU B 1 11 ? 2.625 12.188 2.887 1 98.19 11 LEU B N 1
ATOM 1685 C CA . LEU B 1 11 ? 3.693 12.375 1.91 1 98.19 11 LEU B CA 1
ATOM 1686 C C . LEU B 1 11 ? 4.48 13.648 2.203 1 98.19 11 LEU B C 1
ATOM 1688 O O . LEU B 1 11 ? 3.939 14.602 2.766 1 98.19 11 LEU B O 1
ATOM 1692 N N . GLY B 1 12 ? 5.738 13.648 1.877 1 98.19 12 GLY B N 1
ATOM 1693 C CA . GLY B 1 12 ? 6.609 14.789 2.111 1 98.19 12 GLY B CA 1
ATOM 1694 C C . GLY B 1 12 ? 8.039 14.391 2.432 1 98.19 12 GLY B C 1
ATOM 1695 O O . GLY B 1 12 ? 8.359 13.203 2.498 1 98.19 12 GLY B O 1
ATOM 1696 N N . ASP B 1 13 ? 8.828 15.383 2.727 1 98.06 13 ASP B N 1
ATOM 1697 C CA . ASP B 1 13 ? 10.258 15.18 2.932 1 98.06 13 ASP B CA 1
ATOM 1698 C C . ASP B 1 13 ? 10.539 14.633 4.332 1 98.06 13 ASP B C 1
ATOM 1700 O O . ASP B 1 13 ? 9.688 14.711 5.215 1 98.06 13 ASP B O 1
ATOM 1704 N N . THR B 1 14 ? 11.734 14.055 4.41 1 97.75 14 THR B N 1
ATOM 1705 C CA . THR B 1 14 ? 12.242 13.695 5.73 1 97.75 14 THR B CA 1
ATOM 1706 C C . THR B 1 14 ? 12.344 14.93 6.621 1 97.75 14 THR B C 1
ATOM 1708 O O . THR B 1 14 ? 12.781 15.992 6.176 1 97.75 14 THR B O 1
ATOM 1711 N N . GLY B 1 15 ? 11.867 14.812 7.801 1 98 15 GLY B N 1
ATOM 1712 C CA . GLY B 1 15 ? 12.094 15.852 8.797 1 98 15 GLY B CA 1
ATOM 1713 C C . GLY B 1 15 ? 11.016 16.906 8.812 1 98 15 GLY B C 1
ATOM 1714 O O . GLY B 1 15 ? 11.016 17.797 9.672 1 98 15 GLY B O 1
ATOM 1715 N N . VAL B 1 16 ? 10.031 16.844 7.918 1 98.75 16 VAL B N 1
ATOM 1716 C CA . VAL B 1 16 ? 9.031 17.906 7.855 1 98.75 16 VAL B CA 1
ATOM 1717 C C . VAL B 1 16 ? 8.016 17.734 8.984 1 98.75 16 VAL B C 1
ATOM 1719 O O . VAL B 1 16 ? 7.277 18.656 9.312 1 98.75 16 VAL B O 1
ATOM 1722 N N . GLY B 1 17 ? 7.879 16.516 9.531 1 98.81 17 GLY B N 1
ATOM 1723 C CA . GLY B 1 17 ? 7.035 16.312 10.695 1 98.81 17 GLY B CA 1
ATOM 1724 C C . GLY B 1 17 ? 5.859 15.391 10.43 1 98.81 17 GLY B C 1
ATOM 1725 O O . GLY B 1 17 ? 4.859 15.43 11.148 1 98.81 17 GLY B O 1
ATOM 1726 N N . LYS B 1 18 ? 5.91 14.531 9.359 1 98.88 18 LYS B N 1
ATOM 1727 C CA . LYS B 1 18 ? 4.832 13.594 9.055 1 98.88 18 LYS B CA 1
ATOM 1728 C C . LYS B 1 18 ? 4.508 12.719 10.258 1 98.88 18 LYS B C 1
ATOM 1730 O O . LYS B 1 18 ? 3.357 12.656 10.695 1 98.88 18 LYS B O 1
ATOM 1735 N N . SER B 1 19 ? 5.543 12.117 10.828 1 98.69 19 SER B N 1
ATOM 1736 C CA . SER B 1 19 ? 5.352 11.219 11.969 1 98.69 19 SER B CA 1
ATOM 1737 C C . SER B 1 19 ? 4.855 11.977 13.195 1 98.69 19 SER B C 1
ATOM 1739 O O . SER B 1 19 ? 3.998 11.484 13.93 1 98.69 19 SER B O 1
ATOM 1741 N N . SER B 1 20 ? 5.379 13.188 13.398 1 98.88 20 SER B N 1
ATOM 1742 C CA . SER B 1 20 ? 4.973 13.969 14.562 1 98.88 20 SER B CA 1
ATOM 1743 C C . SER B 1 20 ? 3.508 14.375 14.469 1 98.88 20 SER B C 1
ATOM 1745 O O . SER B 1 20 ? 2.801 14.398 15.484 1 98.88 20 SER B O 1
ATOM 1747 N N . ILE B 1 21 ? 3.039 14.664 13.266 1 98.88 21 ILE B N 1
ATOM 1748 C CA . ILE B 1 21 ? 1.633 14.992 13.062 1 98.88 21 ILE B CA 1
ATOM 1749 C C . ILE B 1 21 ? 0.764 13.781 13.406 1 98.88 21 ILE B C 1
ATOM 1751 O O . ILE B 1 21 ? -0.23 13.914 14.125 1 98.88 21 ILE B O 1
ATOM 1755 N N . VAL B 1 22 ? 1.177 12.617 12.953 1 98.88 22 VAL B N 1
ATOM 1756 C CA . VAL B 1 22 ? 0.409 11.398 13.18 1 98.88 22 VAL B CA 1
ATOM 1757 C C . VAL B 1 22 ? 0.384 11.062 14.672 1 98.88 22 VAL B C 1
ATOM 1759 O O . VAL B 1 22 ? -0.673 10.758 15.227 1 98.88 22 VAL B O 1
ATOM 1762 N N . TRP B 1 23 ? 1.495 11.164 15.328 1 98.69 23 TRP B N 1
ATOM 1763 C CA . TRP B 1 23 ? 1.581 10.844 16.75 1 98.69 23 TRP B CA 1
ATOM 1764 C C . TRP B 1 23 ? 0.733 11.805 17.578 1 98.69 23 TRP B C 1
ATOM 1766 O O . TRP B 1 23 ? 0.048 11.391 18.516 1 98.69 23 TRP B O 1
ATOM 1776 N N . ARG B 1 24 ? 0.79 13.07 17.25 1 98.81 24 ARG B N 1
ATOM 1777 C CA . ARG B 1 24 ? -0.035 14.055 17.953 1 98.81 24 ARG B CA 1
ATOM 1778 C C . ARG B 1 24 ? -1.519 13.75 17.766 1 98.81 24 ARG B C 1
ATOM 1780 O O . ARG B 1 24 ? -2.293 13.812 18.734 1 98.81 24 ARG B O 1
ATOM 1787 N N . PHE B 1 25 ? -1.884 13.398 16.609 1 98.75 25 PHE B N 1
ATOM 1788 C CA . PHE B 1 25 ? -3.279 13.094 16.312 1 98.75 25 PHE B CA 1
ATOM 1789 C C . PHE B 1 25 ? -3.729 11.836 17.047 1 98.75 25 PHE B C 1
ATOM 1791 O O . PHE B 1 25 ? -4.789 11.828 17.672 1 98.75 25 PHE B O 1
ATOM 1798 N N . VAL B 1 26 ? -2.904 10.758 17.016 1 98.69 26 VAL B N 1
ATOM 1799 C CA . VAL B 1 26 ? -3.33 9.445 17.484 1 98.69 26 VAL B CA 1
ATOM 1800 C C . VAL B 1 26 ? -3.115 9.336 18.984 1 98.69 26 VAL B C 1
ATOM 1802 O O . VAL B 1 26 ? -3.959 8.797 19.703 1 98.69 26 VAL B O 1
ATOM 1805 N N . GLU B 1 27 ? -1.993 9.883 19.484 1 97.62 27 GLU B N 1
ATOM 1806 C CA . GLU B 1 27 ? -1.607 9.648 20.875 1 97.62 27 GLU B CA 1
ATOM 1807 C C . GLU B 1 27 ? -1.596 10.945 21.672 1 97.62 27 GLU B C 1
ATOM 1809 O O . GLU B 1 27 ? -1.394 10.938 22.891 1 97.62 27 GLU B O 1
ATOM 1814 N N . ASP B 1 28 ? -1.812 12.008 21 1 98.12 28 ASP B N 1
ATOM 1815 C CA . ASP B 1 28 ? -1.726 13.328 21.609 1 98.12 28 ASP B CA 1
ATOM 1816 C C . ASP B 1 28 ? -0.39 13.516 22.328 1 98.12 28 ASP B C 1
ATOM 1818 O O . ASP B 1 28 ? -0.354 13.93 23.484 1 98.12 28 ASP B O 1
ATOM 1822 N N . SER B 1 29 ? 0.643 13.164 21.609 1 97.81 29 SER B N 1
ATOM 1823 C CA . SER B 1 29 ? 1.99 13.281 22.156 1 97.81 29 SER B CA 1
ATOM 1824 C C . SER B 1 29 ? 2.975 13.773 21.094 1 97.81 29 SER B C 1
ATOM 1826 O O . SER B 1 29 ? 2.664 13.773 19.906 1 97.81 29 SER B O 1
ATOM 1828 N N . PHE B 1 30 ? 4.047 14.328 21.703 1 98.19 30 PHE B N 1
ATOM 1829 C CA . PHE B 1 30 ? 5.113 14.836 20.859 1 98.19 30 PHE B CA 1
ATOM 1830 C C . PHE B 1 30 ? 6.48 14.422 21.391 1 98.19 30 PHE B C 1
ATOM 1832 O O . PHE B 1 30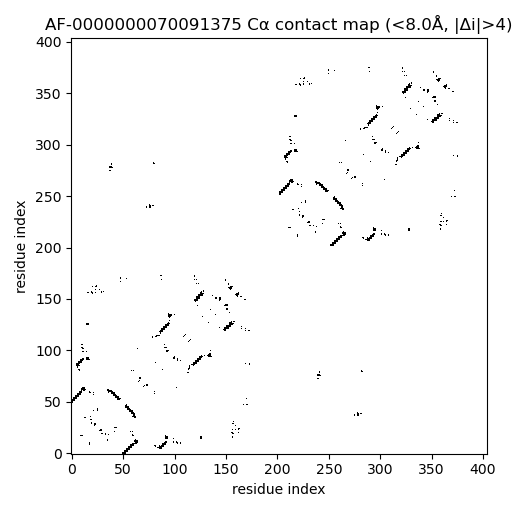 ? 6.758 14.586 22.578 1 98.19 30 PHE B O 1
ATOM 1839 N N . ASP B 1 31 ? 7.285 13.852 20.547 1 97.56 31 ASP B N 1
ATOM 1840 C CA . ASP B 1 31 ? 8.664 13.5 20.859 1 97.56 31 ASP B CA 1
ATOM 1841 C C . ASP B 1 31 ? 9.641 14.242 19.953 1 97.56 31 ASP B C 1
ATOM 1843 O O . ASP B 1 31 ? 9.711 13.953 18.75 1 97.56 31 ASP B O 1
ATOM 1847 N N . PRO B 1 32 ? 10.414 15.172 20.484 1 95.81 32 PRO B N 1
ATOM 1848 C CA . PRO B 1 32 ? 11.344 15.938 19.656 1 95.81 32 PRO B CA 1
ATOM 1849 C C . PRO B 1 32 ? 12.461 15.078 19.078 1 95.81 32 PRO B C 1
ATOM 1851 O O . PRO B 1 32 ? 13.172 15.508 18.172 1 95.81 32 PRO B O 1
ATOM 1854 N N . ASN B 1 33 ? 12.625 13.844 19.578 1 95.62 33 ASN B N 1
ATOM 1855 C CA . ASN B 1 33 ? 13.734 12.984 19.172 1 95.62 33 ASN B CA 1
ATOM 1856 C C . ASN B 1 33 ? 13.25 11.805 18.344 1 95.62 33 ASN B C 1
ATOM 1858 O O . ASN B 1 33 ? 13.914 10.766 18.281 1 95.62 33 ASN B O 1
ATOM 1862 N N . ILE B 1 34 ? 12.125 11.953 17.766 1 94.25 34 ILE B N 1
ATOM 1863 C CA . ILE B 1 34 ? 11.602 10.867 16.953 1 94.25 34 ILE B CA 1
ATOM 1864 C C . ILE B 1 34 ? 12.523 10.633 15.758 1 94.25 34 ILE B C 1
ATOM 1866 O O . ILE B 1 34 ? 12.992 11.586 15.133 1 94.25 34 ILE B O 1
ATOM 1870 N N . ASN B 1 35 ? 12.828 9.359 15.461 1 94.19 35 ASN B N 1
ATOM 1871 C CA . ASN B 1 35 ? 13.711 8.984 14.367 1 94.19 35 ASN B CA 1
ATOM 1872 C C . ASN B 1 35 ? 12.984 9.008 13.023 1 94.19 35 ASN B C 1
ATOM 1874 O O . ASN B 1 35 ? 11.758 8.875 12.977 1 94.19 35 ASN B O 1
ATOM 1878 N N . PRO B 1 36 ? 13.773 9.211 11.977 1 94.5 36 PRO B N 1
ATOM 1879 C CA . PRO B 1 36 ? 13.164 9.117 10.648 1 94.5 36 PRO B CA 1
ATOM 1880 C C . PRO B 1 36 ? 12.461 7.781 10.414 1 94.5 36 PRO B C 1
ATOM 1882 O O . PRO B 1 36 ? 12.953 6.738 10.859 1 94.5 36 PRO B O 1
ATOM 1885 N N . THR B 1 37 ? 11.258 7.879 9.828 1 94.44 37 THR B N 1
ATOM 1886 C CA . THR B 1 37 ? 10.484 6.68 9.516 1 94.44 37 THR B CA 1
ATOM 1887 C C . THR B 1 37 ? 11.203 5.832 8.469 1 94.44 37 THR B C 1
ATOM 1889 O O . THR B 1 37 ? 11.734 6.363 7.492 1 94.44 37 THR B O 1
ATOM 1892 N N . ILE B 1 38 ? 11.25 4.637 8.75 1 90.12 38 ILE B N 1
ATOM 1893 C CA . ILE B 1 38 ? 11.789 3.695 7.777 1 90.12 38 ILE B CA 1
ATOM 1894 C C . ILE B 1 38 ? 10.648 2.924 7.117 1 90.12 38 ILE B C 1
ATOM 1896 O O . ILE B 1 38 ? 9.867 2.256 7.801 1 90.12 38 ILE B O 1
ATOM 1900 N N . GLY B 1 39 ? 10.562 3.074 5.789 1 90.19 39 GLY B N 1
ATOM 1901 C CA . GLY B 1 39 ? 9.43 2.492 5.094 1 90.19 39 GLY B CA 1
ATOM 1902 C C . GLY B 1 39 ? 8.125 3.217 5.367 1 90.19 39 GLY B C 1
ATOM 1903 O O . GLY B 1 39 ? 7.918 4.332 4.887 1 90.19 39 GLY B O 1
ATOM 1904 N N . ALA B 1 40 ? 7.316 2.449 6.168 1 93.12 40 ALA B N 1
ATOM 1905 C CA . ALA B 1 40 ? 6.039 3.039 6.555 1 93.12 40 ALA B CA 1
ATOM 1906 C C . ALA B 1 40 ? 5.59 2.531 7.926 1 93.12 40 ALA B C 1
ATOM 1908 O O . ALA B 1 40 ? 5.855 1.381 8.281 1 93.12 40 ALA B O 1
ATOM 1909 N N . SER B 1 41 ? 5.004 3.459 8.594 1 93.94 41 SER B N 1
ATOM 1910 C CA . SER B 1 41 ? 4.336 3.111 9.844 1 93.94 41 SER B CA 1
ATOM 1911 C C . SER B 1 41 ? 2.82 3.219 9.711 1 93.94 41 SER B C 1
ATOM 1913 O O . SER B 1 41 ? 2.314 4.098 9.008 1 93.94 41 SER B O 1
ATOM 1915 N N . PHE B 1 42 ? 2.121 2.309 10.422 1 95.19 42 PHE B N 1
ATOM 1916 C CA . PHE B 1 42 ? 0.671 2.246 10.297 1 95.19 42 PHE B CA 1
ATOM 1917 C C . PHE B 1 42 ? -0.005 2.453 11.641 1 95.19 42 PHE B C 1
ATOM 1919 O O . PHE B 1 42 ? 0.301 1.755 12.609 1 95.19 42 PHE B O 1
ATOM 1926 N N . MET B 1 43 ? -0.871 3.453 11.711 1 97 43 MET B N 1
ATOM 1927 C CA . MET B 1 43 ? -1.64 3.742 12.922 1 97 43 MET B CA 1
ATOM 1928 C C . MET B 1 43 ? -3.115 3.943 12.594 1 97 43 MET B C 1
ATOM 1930 O O . MET B 1 43 ? -3.471 4.188 11.438 1 97 43 MET B O 1
ATOM 1934 N N . THR B 1 44 ? -3.943 3.773 13.609 1 97.62 44 THR B N 1
ATOM 1935 C CA . THR B 1 44 ? -5.379 3.961 13.43 1 97.62 44 THR B CA 1
ATOM 1936 C C . THR B 1 44 ? -5.949 4.848 14.531 1 97.62 44 THR B C 1
ATOM 1938 O O . THR B 1 44 ? -5.426 4.875 15.641 1 97.62 44 THR B O 1
ATOM 1941 N N . LYS B 1 45 ? -6.891 5.605 14.188 1 98.06 45 LYS B N 1
ATOM 1942 C CA . LYS B 1 45 ? -7.688 6.363 15.148 1 98.06 45 LYS B CA 1
ATOM 1943 C C . LYS B 1 45 ? -9.117 6.547 14.648 1 98.06 45 LYS B C 1
ATOM 1945 O O . LYS B 1 45 ? -9.344 6.898 13.492 1 98.06 45 LYS B O 1
ATOM 1950 N N . THR B 1 46 ? -10.047 6.215 15.477 1 96.62 46 THR B N 1
ATOM 1951 C CA . THR B 1 46 ? -11.453 6.391 15.141 1 96.62 46 THR B CA 1
ATOM 1952 C C . THR B 1 46 ? -11.984 7.699 15.711 1 96.62 46 THR B C 1
ATOM 1954 O O . THR B 1 46 ? -11.75 8.016 16.875 1 96.62 46 THR B O 1
ATOM 1957 N N . VAL B 1 47 ? -12.617 8.438 14.906 1 94.44 47 VAL B N 1
ATOM 1958 C CA . VAL B 1 47 ? -13.203 9.703 15.32 1 94.44 47 VAL B CA 1
ATOM 1959 C C . VAL B 1 47 ? -14.672 9.75 14.906 1 94.44 47 VAL B C 1
ATOM 1961 O O . VAL B 1 47 ? -15.062 9.148 13.898 1 94.44 47 VAL B O 1
ATOM 1964 N N . GLN B 1 48 ? -15.398 10.398 15.727 1 92.38 48 GLN B N 1
ATOM 1965 C CA . GLN B 1 48 ? -16.797 10.609 1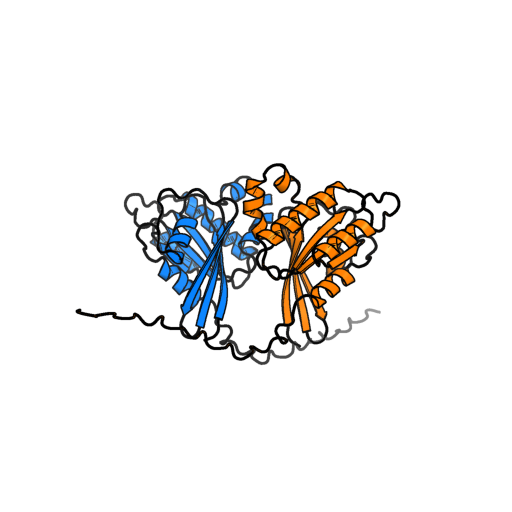5.375 1 92.38 48 GLN B CA 1
ATOM 1966 C C . GLN B 1 48 ? -16.969 11.852 14.508 1 92.38 48 GLN B C 1
ATOM 1968 O O . GLN B 1 48 ? -16.391 12.906 14.805 1 92.38 48 GLN B O 1
ATOM 1973 N N . TYR B 1 49 ? -17.641 11.672 13.398 1 90.5 49 TYR B N 1
ATOM 1974 C CA . TYR B 1 49 ? -18.016 12.781 12.539 1 90.5 49 TYR B CA 1
ATOM 1975 C C . TYR B 1 49 ? -19.5 12.703 12.156 1 90.5 49 TYR B C 1
ATOM 1977 O O . TYR B 1 49 ? -19.906 11.789 11.438 1 90.5 49 TYR B O 1
ATOM 1985 N N . GLN B 1 50 ? -20.203 13.719 12.625 1 88.31 50 GLN B N 1
ATOM 1986 C CA . GLN B 1 50 ? -21.641 13.703 12.438 1 88.31 50 GLN B CA 1
ATOM 1987 C C . GLN B 1 50 ? -22.25 12.391 12.922 1 88.31 50 GLN B C 1
ATOM 1989 O O . GLN B 1 50 ? -22.094 12.016 14.086 1 88.31 50 GLN B O 1
ATOM 1994 N N . ASN B 1 51 ? -22.953 11.617 12.109 1 87.69 51 ASN B N 1
ATOM 1995 C CA . ASN B 1 51 ? -23.609 10.375 12.523 1 87.69 51 ASN B CA 1
ATOM 1996 C C . ASN B 1 51 ? -22.828 9.156 12.062 1 87.69 51 ASN B C 1
ATOM 1998 O O . ASN B 1 51 ? -23.375 8.062 11.945 1 87.69 51 ASN B O 1
ATOM 2002 N N . GLU B 1 52 ? -21.516 9.461 11.867 1 91.38 52 GLU B N 1
ATOM 2003 C CA . GLU B 1 52 ? -20.656 8.352 11.445 1 91.38 52 GLU B CA 1
ATOM 2004 C C . GLU B 1 52 ? -19.406 8.281 12.297 1 91.38 52 GLU B C 1
ATOM 2006 O O . GLU B 1 52 ? -19.016 9.266 12.93 1 91.38 52 GLU B O 1
ATOM 2011 N N . LEU B 1 53 ? -18.906 7.098 12.359 1 93.94 53 LEU B N 1
ATOM 2012 C CA . LEU B 1 53 ? -17.562 6.883 12.867 1 93.94 53 LEU B CA 1
ATOM 2013 C C . LEU B 1 53 ? -16.578 6.703 11.719 1 93.94 53 LEU B C 1
ATOM 2015 O O . LEU B 1 53 ? -16.812 5.902 10.812 1 93.94 53 LEU B O 1
ATOM 2019 N N . HIS B 1 54 ? -15.578 7.543 11.789 1 95.19 54 HIS B N 1
ATOM 2020 C CA . HIS B 1 54 ? -14.508 7.418 10.812 1 95.19 54 HIS B CA 1
ATOM 2021 C C . HIS B 1 54 ? -13.258 6.797 11.43 1 95.19 54 HIS B C 1
ATOM 2023 O O . HIS B 1 54 ? -12.641 7.391 12.32 1 95.19 54 HIS B O 1
ATOM 2029 N N . LYS B 1 55 ? -12.977 5.66 10.984 1 96.94 55 LYS B N 1
ATOM 2030 C CA . LYS B 1 55 ? -11.719 5.008 11.359 1 96.94 55 LYS B CA 1
ATOM 2031 C C . LYS B 1 55 ? -10.617 5.32 10.359 1 96.94 55 LYS B C 1
ATOM 2033 O O . LYS B 1 55 ? -10.594 4.762 9.258 1 96.94 55 LYS B O 1
ATOM 2038 N N . PHE B 1 56 ? -9.719 6.16 10.805 1 98.06 56 PHE B N 1
ATOM 2039 C CA . PHE B 1 56 ? -8.602 6.531 9.953 1 98.06 56 PHE B CA 1
ATOM 2040 C C . PHE B 1 56 ? -7.531 5.441 9.961 1 98.06 56 PHE B C 1
ATOM 2042 O O . PHE B 1 56 ? -7.016 5.078 11.016 1 98.06 56 PHE B O 1
ATOM 2049 N N . LEU B 1 57 ? -7.32 4.859 8.836 1 97.31 57 LEU B N 1
ATOM 2050 C CA . LEU B 1 57 ? -6.172 3.996 8.602 1 97.31 57 LEU B CA 1
ATOM 2051 C C . LEU B 1 57 ? -4.996 4.797 8.055 1 97.31 57 LEU B C 1
ATOM 2053 O O . LEU B 1 57 ? -4.926 5.062 6.848 1 97.31 57 LEU B O 1
ATOM 2057 N N . ILE B 1 58 ? -4.07 5.113 8.906 1 98.44 58 ILE B N 1
ATOM 2058 C CA . ILE B 1 58 ? -3.057 6.109 8.594 1 98.44 58 ILE B CA 1
ATOM 2059 C C . ILE B 1 58 ? -1.767 5.418 8.164 1 98.44 58 ILE B C 1
ATOM 2061 O O . ILE B 1 58 ? -1.204 4.617 8.914 1 98.44 58 ILE B O 1
ATOM 2065 N N . TRP B 1 59 ? -1.304 5.742 6.969 1 97.81 59 TRP B N 1
ATOM 2066 C CA . TRP B 1 59 ? -0.013 5.297 6.453 1 97.81 59 TRP B CA 1
ATOM 2067 C C . TRP B 1 59 ? 1.025 6.41 6.555 1 97.81 59 TRP B C 1
ATOM 2069 O O . TRP B 1 59 ? 1.057 7.316 5.719 1 97.81 59 TRP B O 1
ATOM 2079 N N . ASP B 1 60 ? 1.818 6.348 7.543 1 97.88 60 ASP B N 1
ATOM 2080 C CA . ASP B 1 60 ? 2.93 7.273 7.746 1 97.88 60 ASP B CA 1
ATOM 2081 C C . ASP B 1 60 ? 4.18 6.801 7.004 1 97.88 60 ASP B C 1
ATOM 2083 O O . ASP B 1 60 ? 4.891 5.914 7.48 1 97.88 60 ASP B O 1
ATOM 2087 N N . THR B 1 61 ? 4.465 7.43 5.898 1 96.38 61 THR B N 1
ATOM 2088 C CA . THR B 1 61 ? 5.52 6.953 5.016 1 96.38 61 THR B CA 1
ATOM 2089 C C . THR B 1 61 ? 6.828 7.695 5.285 1 96.38 61 THR B C 1
ATOM 2091 O O . THR B 1 61 ? 6.816 8.82 5.801 1 96.38 61 THR B O 1
ATOM 2094 N N . ALA B 1 62 ? 7.941 7.07 4.98 1 95.19 62 ALA B N 1
ATOM 2095 C CA . ALA B 1 62 ? 9.242 7.727 5.062 1 95.19 62 ALA B CA 1
ATOM 2096 C C . ALA B 1 62 ? 9.344 8.875 4.062 1 95.19 62 ALA B C 1
ATOM 2098 O O . ALA B 1 62 ? 8.594 8.922 3.084 1 95.19 62 ALA B O 1
ATOM 2099 N N . GLY B 1 63 ? 10.273 9.781 4.348 1 95.12 63 GLY B N 1
ATOM 2100 C CA . GLY B 1 63 ? 10.531 10.859 3.402 1 95.12 63 GLY B CA 1
ATOM 2101 C C . GLY B 1 63 ? 10.945 10.367 2.031 1 95.12 63 GLY B C 1
ATOM 2102 O O . GLY B 1 63 ? 11.719 9.406 1.92 1 95.12 63 GLY B O 1
ATOM 2103 N N . GLN B 1 64 ? 10.484 11.047 1.008 1 91.06 64 GLN B N 1
ATOM 2104 C CA . GLN B 1 64 ? 10.625 10.492 -0.337 1 91.06 64 GLN B CA 1
ATOM 2105 C C . GLN B 1 64 ? 11.461 11.422 -1.221 1 91.06 64 GLN B C 1
ATOM 2107 O O . GLN B 1 64 ? 11.586 11.188 -2.424 1 91.06 64 GLN B O 1
ATOM 2112 N N . GLU B 1 65 ? 12.031 12.43 -0.638 1 90.25 65 GLU B N 1
ATOM 2113 C CA . GLU B 1 65 ? 12.742 13.43 -1.433 1 90.25 65 GLU B CA 1
ATOM 211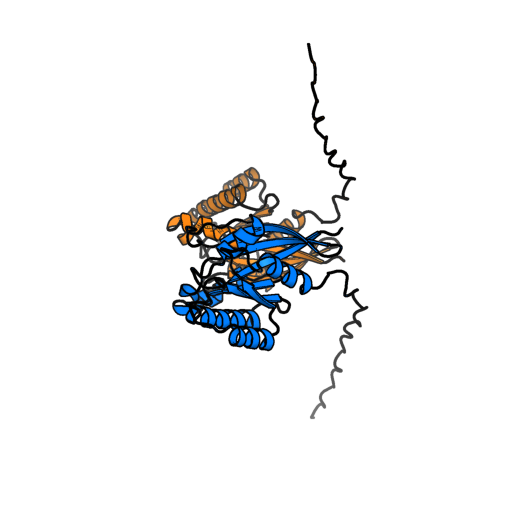4 C C . GLU B 1 65 ? 13.922 12.805 -2.18 1 90.25 65 GLU B C 1
ATOM 2116 O O . GLU B 1 65 ? 14.227 13.195 -3.309 1 90.25 65 GLU B O 1
ATOM 2121 N N . ARG B 1 66 ? 14.578 11.898 -1.555 1 85.25 66 ARG B N 1
ATOM 2122 C CA . ARG B 1 66 ? 15.711 11.266 -2.211 1 85.25 66 ARG B CA 1
ATOM 2123 C C . ARG B 1 66 ? 15.266 10.42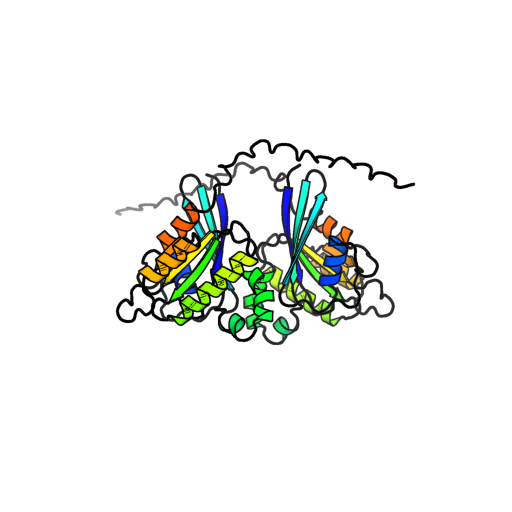2 -3.396 1 85.25 66 ARG B C 1
ATOM 2125 O O . ARG B 1 66 ? 15.898 10.438 -4.453 1 85.25 66 ARG B O 1
ATOM 2132 N N . LEU B 1 67 ? 14.172 9.688 -3.133 1 84.38 67 LEU B N 1
ATOM 2133 C CA . LEU B 1 67 ? 13.633 8.859 -4.211 1 84.38 67 LEU B CA 1
ATOM 2134 C C . LEU B 1 67 ? 13.195 9.719 -5.391 1 84.38 67 LEU B C 1
ATOM 2136 O O . LEU B 1 67 ? 13.492 9.398 -6.543 1 84.38 67 LEU B O 1
ATOM 2140 N N . HIS B 1 68 ? 12.523 10.766 -5.082 1 84.81 68 HIS B N 1
ATOM 2141 C CA . HIS B 1 68 ? 12.031 11.664 -6.121 1 84.81 68 HIS B CA 1
ATOM 2142 C C . HIS B 1 68 ? 13.18 12.297 -6.895 1 84.81 68 HIS B C 1
ATOM 2144 O O . HIS B 1 68 ? 13.141 12.367 -8.125 1 84.81 68 HIS B O 1
ATOM 2150 N N . CYS B 1 69 ? 14.18 12.719 -6.25 1 85.12 69 CYS B N 1
ATOM 2151 C CA . CYS B 1 69 ? 15.25 13.508 -6.852 1 85.12 69 CYS B CA 1
ATOM 2152 C C . CYS B 1 69 ? 16.266 12.602 -7.543 1 85.12 69 CYS B C 1
ATOM 2154 O O . CYS B 1 69 ? 16.719 12.906 -8.648 1 85.12 69 CYS B O 1
ATOM 2156 N N . PHE B 1 70 ? 16.594 11.547 -6.965 1 87.38 70 PHE B N 1
ATOM 2157 C CA . PHE B 1 70 ? 17.75 10.805 -7.422 1 87.38 70 PHE B CA 1
ATOM 2158 C C . PHE B 1 70 ? 17.344 9.539 -8.164 1 87.38 70 PHE B C 1
ATOM 2160 O O . PHE B 1 70 ? 18.141 8.938 -8.875 1 87.38 70 PHE B O 1
ATOM 2167 N N . PHE B 1 71 ? 16.078 9.172 -8.008 1 88.56 71 PHE B N 1
ATOM 2168 C CA . PHE B 1 71 ? 15.602 7.949 -8.656 1 88.56 71 PHE B CA 1
ATOM 2169 C C . PHE B 1 71 ? 14.18 8.125 -9.172 1 88.56 71 PHE B C 1
ATOM 2171 O O . PHE B 1 71 ? 13.266 7.426 -8.742 1 88.56 71 PHE B O 1
ATOM 2178 N N . PRO B 1 72 ? 14.047 9.016 -10.141 1 87 72 PRO B N 1
ATOM 2179 C CA . PRO B 1 72 ? 12.703 9.406 -10.578 1 87 72 PRO B CA 1
ATOM 2180 C C . PRO B 1 72 ? 11.906 8.234 -11.141 1 87 72 PRO B C 1
ATOM 2182 O O . PRO B 1 72 ? 10.688 8.164 -10.961 1 87 72 PRO B O 1
ATOM 2185 N N . LEU B 1 73 ? 12.609 7.348 -11.812 1 86.75 73 LEU B N 1
ATOM 2186 C CA . LEU B 1 73 ? 11.914 6.184 -12.352 1 86.75 73 LEU B CA 1
ATOM 2187 C C . LEU B 1 73 ? 11.414 5.281 -11.227 1 86.75 73 LEU B C 1
ATOM 2189 O O . LEU B 1 73 ? 10.273 4.816 -11.258 1 86.75 73 LEU B O 1
ATOM 2193 N N . GLN B 1 74 ? 12.266 5.074 -10.258 1 85.12 74 GLN B N 1
ATOM 2194 C CA . GLN B 1 74 ? 11.875 4.258 -9.117 1 85.12 74 GLN B CA 1
ATOM 2195 C C . GLN B 1 74 ? 10.75 4.926 -8.32 1 85.12 74 GLN B C 1
ATOM 2197 O O . GLN B 1 74 ? 9.852 4.254 -7.824 1 85.12 74 GLN B O 1
ATOM 2202 N N . PHE B 1 75 ? 10.852 6.188 -8.234 1 88.19 75 PHE B N 1
ATOM 2203 C CA . PHE B 1 75 ? 9.805 6.938 -7.555 1 88.19 75 PHE B CA 1
ATOM 2204 C C . PHE B 1 75 ? 8.453 6.711 -8.227 1 88.19 75 PHE B C 1
ATOM 2206 O O . PHE B 1 75 ? 7.477 6.363 -7.562 1 88.19 75 PHE B O 1
ATOM 2213 N N . ARG B 1 76 ? 8.492 6.855 -9.492 1 88.38 76 ARG B N 1
ATOM 2214 C CA . ARG B 1 76 ? 7.234 6.715 -10.219 1 88.38 76 ARG B CA 1
ATOM 2215 C C . ARG B 1 76 ? 6.668 5.305 -10.07 1 88.38 76 ARG B C 1
ATOM 2217 O O . ARG B 1 76 ? 5.453 5.125 -9.984 1 88.38 76 ARG B O 1
ATOM 2224 N N . ALA B 1 77 ? 7.551 4.441 -9.953 1 88.12 77 ALA B N 1
ATOM 2225 C CA . ALA B 1 77 ? 7.133 3.043 -9.883 1 88.12 77 ALA B CA 1
ATOM 2226 C C . ALA B 1 77 ? 6.594 2.707 -8.492 1 88.12 77 ALA B C 1
ATOM 2228 O O . ALA B 1 77 ? 5.672 1.9 -8.352 1 88.12 77 ALA B O 1
ATOM 2229 N N . LEU B 1 78 ? 7.102 3.406 -7.465 1 89.5 78 LEU B N 1
ATOM 2230 C CA . LEU B 1 78 ? 6.789 3.031 -6.09 1 89.5 78 LEU B CA 1
ATOM 2231 C C . LEU B 1 78 ? 5.715 3.943 -5.512 1 89.5 78 LEU B C 1
ATOM 2233 O O . LEU B 1 78 ? 5.004 3.559 -4.578 1 89.5 78 LEU B O 1
ATOM 2237 N N . ALA B 1 79 ? 5.547 5.039 -6.117 1 93.06 79 ALA B N 1
ATOM 2238 C CA . ALA B 1 79 ? 4.699 6.078 -5.547 1 93.06 79 ALA B CA 1
ATOM 2239 C C . ALA B 1 79 ? 3.27 5.578 -5.355 1 93.06 79 ALA B C 1
ATOM 2241 O O . ALA B 1 79 ? 2.672 5.773 -4.297 1 93.06 79 ALA B O 1
ATOM 2242 N N . PRO B 1 80 ? 2.775 4.852 -6.262 1 93.25 80 PRO B N 1
ATOM 2243 C CA . PRO B 1 80 ? 1.39 4.402 -6.105 1 93.25 80 PRO B CA 1
ATOM 2244 C C . PRO B 1 80 ? 1.19 3.514 -4.883 1 93.25 80 PRO B C 1
ATOM 2246 O O . PRO B 1 80 ? 0.077 3.416 -4.359 1 93.25 80 PRO B O 1
ATOM 2249 N N . MET B 1 81 ? 2.189 2.891 -4.426 1 93.56 81 MET B N 1
ATOM 2250 C CA . MET B 1 81 ? 2.072 2.021 -3.258 1 93.56 81 MET B CA 1
ATOM 2251 C C . MET B 1 81 ? 1.686 2.824 -2.02 1 93.56 81 MET B C 1
ATOM 2253 O O . MET B 1 81 ? 1.043 2.299 -1.109 1 93.56 81 MET B O 1
ATOM 2257 N N . TYR B 1 82 ? 2.002 4.055 -2.041 1 94.12 82 TYR B N 1
ATOM 2258 C CA . TYR B 1 82 ? 1.753 4.895 -0.875 1 94.12 82 TYR B CA 1
ATOM 2259 C C . TYR B 1 82 ? 0.301 5.355 -0.835 1 94.12 82 TYR B C 1
ATOM 2261 O O . TYR B 1 82 ? -0.336 5.332 0.22 1 94.12 82 TYR B O 1
ATOM 2269 N N . TYR B 1 83 ? -0.211 5.672 -2.051 1 96.12 83 TYR B N 1
ATOM 2270 C CA . TYR B 1 83 ? -1.457 6.43 -2.006 1 96.12 83 TYR B CA 1
ATOM 2271 C C . TYR B 1 83 ? -2.613 5.609 -2.566 1 96.12 83 TYR B C 1
ATOM 2273 O O . TYR B 1 83 ? -3.777 6 -2.439 1 96.12 83 TYR B O 1
ATOM 2281 N N . ARG B 1 84 ? -2.34 4.504 -3.24 1 94.25 84 ARG B N 1
ATOM 2282 C CA . ARG B 1 84 ? -3.441 3.734 -3.809 1 94.25 84 ARG B CA 1
ATOM 2283 C C . ARG B 1 84 ? -4.402 3.271 -2.721 1 94.25 84 ARG B C 1
ATOM 2285 O O . ARG B 1 84 ? -3.975 2.799 -1.665 1 94.25 84 ARG B O 1
ATOM 2292 N N . GLY B 1 85 ? -5.715 3.514 -2.994 1 92.12 85 GLY B N 1
ATOM 2293 C CA . GLY B 1 85 ? -6.734 3.133 -2.031 1 92.12 85 GLY B CA 1
ATOM 2294 C C . GLY B 1 85 ? -6.98 4.188 -0.972 1 92.12 85 GLY B C 1
ATOM 2295 O O . GLY B 1 85 ? -7.867 4.035 -0.129 1 92.12 85 GLY B O 1
ATOM 2296 N N . SER B 1 86 ? -6.227 5.234 -1.004 1 96.12 86 SER B N 1
ATOM 2297 C CA . SER B 1 86 ? -6.398 6.289 -0.007 1 96.12 86 SER B CA 1
ATOM 2298 C C . SER B 1 86 ? -7.578 7.188 -0.35 1 96.12 86 SER B C 1
ATOM 2300 O O . SER B 1 86 ? -7.762 7.562 -1.51 1 96.12 86 SER B O 1
ATOM 2302 N N . ALA B 1 87 ? -8.344 7.461 0.672 1 96.25 87 ALA B N 1
ATOM 2303 C CA . ALA B 1 87 ? -9.398 8.469 0.542 1 96.25 87 ALA B CA 1
ATOM 2304 C C . ALA B 1 87 ? -8.812 9.875 0.554 1 96.25 87 ALA B C 1
ATOM 2306 O O . ALA B 1 87 ? -9.383 10.797 -0.032 1 96.25 87 ALA B O 1
ATOM 2307 N N . ALA B 1 88 ? -7.664 9.977 1.229 1 98.12 88 ALA B N 1
ATOM 2308 C CA . ALA B 1 88 ? -7.023 11.289 1.313 1 98.12 88 ALA B CA 1
ATOM 2309 C C . ALA B 1 88 ? -5.504 11.148 1.393 1 98.12 88 ALA B C 1
ATOM 2311 O O . ALA B 1 88 ? -4.992 10.117 1.832 1 98.12 88 ALA B O 1
ATOM 2312 N N . ALA B 1 89 ? -4.824 12.133 0.937 1 98.69 89 ALA B N 1
ATOM 2313 C CA . ALA B 1 89 ? -3.383 12.297 1.097 1 98.69 89 ALA B CA 1
ATOM 2314 C C . ALA B 1 89 ? -3.061 13.602 1.818 1 98.69 89 ALA B C 1
ATOM 2316 O O . ALA B 1 89 ? -3.566 14.664 1.45 1 98.69 89 ALA B O 1
ATOM 2317 N N . ILE B 1 90 ? -2.264 13.461 2.859 1 98.88 90 ILE B N 1
ATOM 2318 C CA . ILE B 1 90 ? -1.73 14.641 3.533 1 98.88 90 ILE B CA 1
ATOM 2319 C C . ILE B 1 90 ? -0.302 14.898 3.061 1 98.88 90 ILE B C 1
ATOM 2321 O O . ILE B 1 90 ? 0.598 14.094 3.307 1 98.88 90 ILE B O 1
ATOM 2325 N N . ILE B 1 91 ? -0.139 15.969 2.393 1 98.88 91 ILE B N 1
ATOM 2326 C CA . ILE B 1 91 ? 1.197 16.359 1.958 1 98.88 91 ILE B CA 1
ATOM 2327 C C . ILE B 1 91 ? 1.747 17.438 2.891 1 98.88 91 ILE B C 1
ATOM 2329 O O . ILE B 1 91 ? 1.177 18.531 2.994 1 98.88 91 ILE B O 1
ATOM 2333 N N . VAL B 1 92 ? 2.873 17.125 3.504 1 98.94 92 VAL B N 1
ATOM 2334 C CA . VAL B 1 92 ? 3.4 17.953 4.574 1 98.94 92 VAL B CA 1
ATOM 2335 C C . VAL B 1 92 ? 4.641 18.703 4.086 1 98.94 92 VAL B C 1
ATOM 2337 O O . VAL B 1 92 ? 5.496 18.125 3.412 1 98.94 92 VAL B O 1
ATOM 2340 N N . TYR B 1 93 ? 4.711 19.953 4.344 1 98.94 93 TYR B N 1
ATOM 2341 C CA . TYR B 1 93 ? 5.949 20.719 4.191 1 98.94 93 TYR B CA 1
ATOM 2342 C C . TYR B 1 93 ? 6.305 21.438 5.48 1 98.94 93 TYR B C 1
ATOM 2344 O O . TYR B 1 93 ? 5.473 21.562 6.383 1 98.94 93 TYR B O 1
ATOM 2352 N N . ASP B 1 94 ? 7.539 21.75 5.609 1 98.94 94 ASP B N 1
ATOM 2353 C CA . ASP B 1 94 ? 8.094 22.531 6.711 1 98.94 94 ASP B CA 1
ATOM 2354 C C . ASP B 1 94 ? 8.102 24.016 6.383 1 98.94 94 ASP B C 1
ATOM 2356 O O . ASP B 1 94 ? 8.789 24.453 5.457 1 98.94 94 ASP B O 1
ATOM 2360 N N . ILE B 1 95 ? 7.367 24.812 7.129 1 98.94 95 ILE B N 1
ATOM 2361 C CA . ILE B 1 95 ? 7.215 26.219 6.762 1 98.94 95 ILE B CA 1
ATOM 2362 C C . ILE B 1 95 ? 8.57 26.906 6.824 1 98.94 95 ILE B C 1
ATOM 2364 O O . ILE B 1 95 ? 8.734 28.016 6.289 1 98.94 95 ILE B O 1
ATOM 2368 N N . THR B 1 96 ? 9.578 26.328 7.512 1 98.88 96 THR B N 1
ATOM 2369 C CA . THR B 1 96 ? 10.891 26.938 7.672 1 98.88 96 THR B CA 1
ATOM 2370 C C . THR B 1 96 ? 11.836 26.484 6.555 1 98.88 96 THR B C 1
ATOM 2372 O O . THR B 1 96 ? 13 26.891 6.523 1 98.88 96 THR B O 1
ATOM 2375 N N . LYS B 1 97 ? 11.398 25.656 5.652 1 98.75 97 LYS B N 1
ATOM 2376 C CA . LYS B 1 97 ? 12.219 25.141 4.559 1 98.75 97 LYS B CA 1
ATOM 2377 C C . LYS B 1 97 ? 11.469 25.203 3.234 1 98.75 97 LYS B C 1
ATOM 2379 O O . LYS B 1 97 ? 10.719 24.281 2.896 1 98.75 97 LYS B O 1
ATOM 2384 N N . GLU B 1 98 ? 11.766 26.141 2.465 1 98.5 98 GLU B N 1
ATOM 2385 C CA . GLU B 1 98 ? 11.07 26.406 1.204 1 98.5 98 GLU B CA 1
ATOM 2386 C C . GLU B 1 98 ? 11.203 25.219 0.251 1 98.5 98 GLU B C 1
ATOM 2388 O O . GLU B 1 98 ? 10.273 24.922 -0.511 1 98.5 98 GLU B O 1
ATOM 2393 N N . GLU B 1 99 ? 12.297 24.5 0.346 1 97.38 99 GLU B N 1
ATOM 2394 C CA . GLU B 1 99 ? 12.539 23.375 -0.552 1 97.38 99 GLU B CA 1
ATOM 2395 C C . GLU B 1 99 ? 11.5 22.281 -0.353 1 97.38 99 GLU B C 1
ATOM 2397 O O . GLU B 1 99 ? 11.141 21.578 -1.302 1 97.38 99 GLU B O 1
ATOM 2402 N N . THR B 1 100 ? 10.992 22.156 0.823 1 98.38 100 THR B N 1
ATOM 2403 C CA . THR B 1 100 ? 10.008 21.125 1.102 1 98.38 100 THR B CA 1
ATOM 2404 C C . THR B 1 100 ? 8.656 21.469 0.477 1 98.38 100 THR B C 1
ATOM 2406 O O . THR B 1 100 ? 7.867 20.578 0.158 1 98.38 100 THR B O 1
ATOM 2409 N N . PHE B 1 101 ? 8.383 22.703 0.297 1 98.44 101 PHE B N 1
ATOM 2410 C CA . PHE B 1 101 ? 7.176 23.156 -0.384 1 98.44 101 PHE B CA 1
ATOM 2411 C C . PHE B 1 101 ? 7.246 22.844 -1.874 1 98.44 101 PHE B C 1
ATOM 2413 O O . PHE B 1 101 ? 6.238 22.5 -2.49 1 98.44 101 PHE B O 1
ATOM 2420 N N . SER B 1 102 ? 8.422 22.938 -2.359 1 95.69 102 SER B N 1
ATOM 2421 C CA . SER B 1 102 ? 8.625 22.578 -3.758 1 95.69 102 SER B CA 1
ATOM 2422 C C . SER B 1 102 ? 8.375 21.078 -3.977 1 95.69 102 SER B C 1
ATOM 2424 O O . SER B 1 102 ? 7.73 20.688 -4.953 1 95.69 102 SER B O 1
ATOM 2426 N N . THR B 1 103 ? 8.875 20.297 -3.092 1 94.88 103 THR B N 1
ATOM 2427 C CA . THR B 1 103 ? 8.672 18.859 -3.168 1 94.88 103 THR B CA 1
ATOM 2428 C C . THR B 1 103 ? 7.191 18.516 -3.066 1 94.88 103 THR B C 1
ATOM 2430 O O . THR B 1 103 ? 6.715 17.594 -3.736 1 94.88 103 THR B O 1
ATOM 2433 N N . LEU B 1 104 ? 6.547 19.25 -2.258 1 97.25 104 LEU B N 1
ATOM 2434 C CA . LEU B 1 104 ? 5.102 19.094 -2.117 1 97.25 104 LEU B CA 1
ATOM 2435 C C . LEU B 1 104 ? 4.406 19.219 -3.471 1 97.25 104 LEU B C 1
ATOM 2437 O O . LEU B 1 104 ? 3.537 18.406 -3.803 1 97.25 104 LEU B O 1
ATOM 2441 N N . LYS B 1 105 ? 4.746 20.125 -4.23 1 96.75 105 LYS B N 1
ATOM 2442 C CA . LYS B 1 105 ? 4.113 20.359 -5.523 1 96.75 105 LYS B CA 1
ATOM 2443 C C . LYS B 1 105 ? 4.332 19.188 -6.469 1 96.75 105 LYS B C 1
ATOM 2445 O O . LYS B 1 105 ? 3.463 18.875 -7.285 1 96.75 105 LYS B O 1
ATOM 2450 N N . ASN B 1 106 ? 5.445 18.547 -6.301 1 94.62 106 ASN B N 1
ATOM 2451 C CA . ASN B 1 106 ? 5.707 17.344 -7.078 1 94.62 106 ASN B CA 1
ATOM 2452 C C . ASN B 1 106 ? 4.727 16.219 -6.73 1 94.62 106 ASN B C 1
ATOM 2454 O O . ASN B 1 106 ? 4.234 15.523 -7.617 1 94.62 106 ASN B O 1
ATOM 2458 N N . TRP B 1 107 ? 4.465 16.156 -5.52 1 96.25 107 TRP B N 1
ATOM 2459 C CA . TRP B 1 107 ? 3.512 15.133 -5.09 1 96.25 107 TRP B CA 1
ATOM 2460 C C . TRP B 1 107 ? 2.109 15.453 -5.598 1 96.25 107 TRP B C 1
ATOM 2462 O O . TRP B 1 107 ? 1.362 14.547 -5.98 1 96.25 107 TRP B O 1
ATOM 2472 N N . VAL B 1 108 ? 1.761 16.719 -5.582 1 97.25 108 VAL B N 1
ATOM 2473 C CA . VAL B 1 108 ? 0.461 17.125 -6.109 1 97.25 108 VAL B CA 1
ATOM 2474 C C . VAL B 1 108 ? 0.348 16.703 -7.574 1 97.25 108 VAL B C 1
ATOM 2476 O O . VAL B 1 108 ? -0.673 16.156 -7.992 1 97.25 108 VAL B O 1
ATOM 2479 N N . ARG B 1 109 ? 1.369 16.922 -8.297 1 95.06 109 ARG B N 1
ATOM 2480 C CA . ARG B 1 109 ? 1.378 16.531 -9.703 1 95.06 109 ARG B CA 1
ATOM 2481 C C . ARG B 1 109 ? 1.243 15.023 -9.852 1 95.06 109 ARG B C 1
ATOM 2483 O O . ARG B 1 109 ? 0.471 14.539 -10.68 1 95.06 109 ARG B O 1
ATOM 2490 N N . GLU B 1 110 ? 1.991 14.312 -9.039 1 94.56 110 GLU B N 1
ATOM 2491 C CA . GLU B 1 110 ? 1.934 12.852 -9.047 1 94.56 110 GLU B CA 1
ATOM 2492 C C . GLU B 1 110 ? 0.516 12.359 -8.781 1 94.56 110 GLU B C 1
ATOM 2494 O O . GLU B 1 110 ? 0.005 11.5 -9.5 1 94.56 110 GLU B O 1
ATOM 2499 N N . LEU B 1 111 ? -0.105 12.898 -7.789 1 96.44 111 LEU B N 1
ATOM 2500 C CA . LEU B 1 111 ? -1.447 12.477 -7.406 1 96.44 111 LEU B CA 1
ATOM 2501 C C . LEU B 1 111 ? -2.461 12.844 -8.484 1 96.44 111 LEU B C 1
ATOM 2503 O O . LEU B 1 111 ? -3.389 12.086 -8.758 1 96.44 111 LEU B O 1
ATOM 2507 N N . ARG B 1 112 ? -2.311 13.984 -9.062 1 95.06 112 ARG B N 1
ATOM 2508 C CA . ARG B 1 112 ? -3.213 14.438 -10.117 1 95.06 112 ARG B CA 1
ATOM 2509 C C . ARG B 1 112 ? -3.135 13.531 -11.336 1 95.06 112 ARG B C 1
ATOM 2511 O O . ARG B 1 112 ? -4.156 13.219 -11.945 1 95.06 112 ARG B O 1
ATOM 2518 N N . GLN B 1 113 ? -1.982 13.086 -11.609 1 93.62 113 GLN B N 1
ATOM 2519 C CA . GLN B 1 113 ? -1.759 12.305 -12.82 1 93.62 113 GLN B CA 1
ATOM 2520 C C . GLN B 1 113 ? -2.094 10.836 -12.594 1 93.62 113 GLN B C 1
ATOM 2522 O O . GLN B 1 113 ? -2.643 10.172 -13.477 1 93.62 113 GLN B O 1
ATOM 2527 N N . HIS B 1 114 ? -1.796 10.344 -11.375 1 91.56 114 HIS B N 1
ATOM 2528 C CA . HIS B 1 114 ? -1.817 8.898 -11.227 1 91.56 114 HIS B CA 1
ATOM 2529 C C . HIS B 1 114 ? -2.664 8.484 -10.023 1 91.56 114 HIS B C 1
ATOM 2531 O O . HIS B 1 114 ? -2.953 7.297 -9.844 1 91.56 114 HIS B O 1
ATOM 2537 N N . GLY B 1 115 ? -3.02 9.438 -9.211 1 91.19 115 GLY B N 1
ATOM 2538 C CA . GLY B 1 115 ? -3.758 9.102 -8.008 1 91.19 115 GLY B CA 1
ATOM 2539 C C . GLY B 1 115 ? -5.23 8.828 -8.266 1 91.19 115 GLY B C 1
ATOM 2540 O O . GLY B 1 115 ? -5.723 9.047 -9.375 1 91.19 115 GLY B O 1
ATOM 2541 N N . PRO B 1 116 ? -5.805 8.234 -7.23 1 89 116 PRO B N 1
ATOM 2542 C CA . PRO B 1 116 ? -7.258 8.094 -7.375 1 89 116 PRO B CA 1
ATOM 2543 C C . PRO B 1 116 ? -7.941 9.422 -7.707 1 89 116 PRO B C 1
ATOM 2545 O O . PRO B 1 116 ? -7.59 10.461 -7.145 1 89 116 PRO B O 1
ATOM 2548 N N . PRO B 1 117 ? -8.914 9.367 -8.523 1 86.75 117 PRO B N 1
ATOM 2549 C CA . PRO B 1 117 ? -9.547 10.609 -8.977 1 86.75 117 PRO B CA 1
ATOM 2550 C C . PRO B 1 117 ? -10.258 11.352 -7.848 1 86.75 117 PRO B C 1
ATOM 2552 O O . PRO B 1 117 ? -10.367 12.578 -7.879 1 86.75 117 PRO B O 1
ATOM 2555 N N . SER B 1 118 ? -10.688 10.648 -6.824 1 91.31 118 SER B N 1
ATOM 2556 C CA . SER B 1 118 ? -11.477 11.297 -5.785 1 91.31 118 SER B CA 1
ATOM 2557 C C . SER B 1 118 ? -10.672 11.469 -4.504 1 91.31 118 SER B C 1
ATOM 2559 O O . SER B 1 118 ? -11.242 11.703 -3.434 1 91.31 118 SER B O 1
ATOM 2561 N N . ILE B 1 119 ? -9.445 11.383 -4.688 1 95.94 119 ILE B N 1
ATOM 2562 C CA . ILE B 1 119 ? -8.633 11.492 -3.48 1 95.94 119 ILE B CA 1
ATOM 2563 C C . ILE B 1 119 ? -8.688 12.922 -2.953 1 95.94 119 ILE B C 1
ATOM 2565 O O . ILE B 1 119 ? -8.594 13.883 -3.725 1 95.94 119 ILE B O 1
ATOM 2569 N N . VAL B 1 120 ? -8.953 13.109 -1.698 1 97.5 120 VAL B N 1
ATOM 2570 C CA . VAL B 1 120 ? -8.906 14.406 -1.037 1 97.5 120 VAL B CA 1
ATOM 2571 C C . VAL B 1 120 ? -7.453 14.773 -0.732 1 97.5 120 VAL B C 1
ATOM 2573 O O . VAL B 1 120 ? -6.727 13.992 -0.109 1 97.5 120 VAL B O 1
ATOM 2576 N N . VAL B 1 121 ? -7.016 15.906 -1.208 1 98.5 121 VAL B N 1
ATOM 2577 C CA . VAL B 1 121 ? -5.652 16.359 -0.951 1 98.5 121 VAL B CA 1
ATOM 2578 C C . VAL B 1 121 ? -5.656 17.406 0.157 1 98.5 121 VAL B C 1
ATOM 2580 O O . VAL B 1 121 ? -6.406 18.391 0.094 1 98.5 121 VAL B O 1
ATOM 2583 N N . ALA B 1 122 ? -4.883 17.156 1.179 1 98.88 122 ALA B N 1
ATOM 2584 C CA . ALA B 1 122 ? -4.672 18.125 2.26 1 98.88 122 ALA B CA 1
ATOM 2585 C C . ALA B 1 122 ? -3.207 18.547 2.34 1 98.88 122 ALA B C 1
ATOM 2587 O O . ALA B 1 122 ? -2.309 17.703 2.332 1 98.88 122 ALA B O 1
ATOM 2588 N N . ILE B 1 123 ? -3.039 19.812 2.377 1 98.88 123 ILE B N 1
ATOM 2589 C CA . ILE B 1 123 ? -1.708 20.391 2.533 1 98.88 123 ILE B CA 1
ATOM 2590 C C . ILE B 1 123 ? -1.52 20.875 3.971 1 98.88 123 ILE B C 1
ATOM 2592 O O . ILE B 1 123 ? -2.309 21.672 4.469 1 98.88 123 ILE B O 1
ATOM 2596 N N . ALA B 1 124 ? -0.501 20.359 4.582 1 98.94 124 ALA B N 1
ATOM 2597 C CA . ALA B 1 124 ? -0.19 20.75 5.953 1 98.94 124 ALA B CA 1
ATOM 2598 C C . ALA B 1 124 ? 1.142 21.5 6.02 1 98.94 124 ALA B C 1
ATOM 2600 O O . ALA B 1 124 ? 2.199 20.922 5.777 1 98.94 124 ALA B O 1
ATOM 2601 N N . GLY B 1 125 ? 1.086 22.797 6.293 1 98.94 125 GLY B N 1
ATOM 2602 C CA . GLY B 1 125 ? 2.289 23.531 6.645 1 98.94 125 GLY B CA 1
ATOM 2603 C C . GLY B 1 125 ? 2.68 23.375 8.102 1 98.94 125 GLY B C 1
ATOM 2604 O O . GLY B 1 125 ? 2.16 24.078 8.969 1 98.94 125 GLY B O 1
ATOM 2605 N N . ASN B 1 126 ? 3.67 22.484 8.336 1 98.94 126 ASN B N 1
ATOM 2606 C CA . ASN B 1 126 ? 3.986 22.094 9.711 1 98.94 126 ASN B CA 1
ATOM 2607 C C . ASN B 1 126 ? 5.09 22.969 10.297 1 98.94 126 ASN B C 1
ATOM 2609 O O . ASN B 1 126 ? 5.781 23.688 9.562 1 98.94 126 ASN B O 1
ATOM 2613 N N . LYS B 1 127 ? 5.18 23 11.609 1 98.88 127 LYS B N 1
ATOM 2614 C CA . LYS B 1 127 ? 6.109 23.781 12.422 1 98.88 127 LYS B CA 1
ATOM 2615 C C . LYS B 1 127 ? 5.754 25.266 12.398 1 98.88 127 LYS B C 1
ATOM 2617 O O . LYS B 1 127 ? 6.641 26.109 12.328 1 98.88 127 LYS B O 1
ATOM 2622 N N . CYS B 1 128 ? 4.445 25.453 12.438 1 98.81 128 CYS B N 1
ATOM 2623 C CA . CYS B 1 128 ? 3.975 26.844 12.336 1 98.81 128 CYS B CA 1
ATOM 2624 C C . CYS B 1 128 ? 4.254 27.609 13.617 1 98.81 128 CYS B C 1
ATOM 2626 O O . CYS B 1 128 ? 4.07 28.828 13.672 1 98.81 128 CYS B O 1
ATOM 2628 N N . ASP B 1 129 ? 4.773 26.938 14.633 1 98.81 129 ASP B N 1
ATOM 2629 C CA . ASP B 1 129 ? 5.219 27.609 15.852 1 98.81 129 ASP B CA 1
ATOM 2630 C C . ASP B 1 129 ? 6.543 28.328 15.633 1 98.81 129 ASP B C 1
ATOM 2632 O O . ASP B 1 129 ? 6.922 29.203 16.422 1 98.81 129 ASP B O 1
ATOM 2636 N N . LEU B 1 130 ? 7.223 28 14.586 1 98.5 130 LEU B N 1
ATOM 2637 C CA . LEU B 1 130 ? 8.523 28.609 14.305 1 98.5 130 LEU B CA 1
ATOM 2638 C C . LEU B 1 130 ? 8.383 29.781 13.344 1 98.5 130 LEU B C 1
ATOM 2640 O O . LEU B 1 130 ? 9.055 29.812 12.305 1 98.5 130 LEU B O 1
ATOM 2644 N N . THR B 1 131 ? 7.574 30.75 13.695 1 97.69 131 THR B N 1
ATOM 2645 C CA . THR B 1 131 ? 7.254 31.891 12.836 1 97.69 131 THR B CA 1
ATOM 2646 C C . THR B 1 131 ? 8.5 32.719 12.562 1 97.69 131 THR B C 1
ATOM 2648 O O . THR B 1 131 ? 8.625 33.312 11.484 1 97.69 131 THR B O 1
ATOM 2651 N N . ASP B 1 132 ? 9.43 32.75 13.406 1 98.12 132 ASP B N 1
ATOM 2652 C CA . ASP B 1 132 ? 10.594 33.594 13.312 1 98.12 132 ASP B CA 1
ATOM 2653 C C . ASP B 1 132 ? 11.523 33.156 12.188 1 98.12 132 ASP B C 1
ATOM 2655 O O . ASP B 1 132 ? 12.297 33.969 11.648 1 98.12 132 ASP B O 1
ATOM 2659 N N . VAL B 1 133 ? 11.508 31.906 11.891 1 98.56 133 VAL B N 1
ATOM 2660 C CA . VAL B 1 133 ? 12.406 31.391 10.859 1 98.56 133 VAL B CA 1
ATOM 2661 C C . VAL B 1 133 ? 11.602 30.906 9.664 1 98.56 133 VAL B C 1
ATOM 2663 O O . VAL B 1 133 ? 12.07 30.078 8.883 1 98.56 133 VAL B O 1
ATOM 2666 N N . ARG B 1 134 ? 10.359 31.391 9.477 1 98.62 134 ARG B N 1
ATOM 2667 C CA . ARG B 1 134 ? 9.469 31.031 8.383 1 98.62 134 ARG B CA 1
ATOM 2668 C C . ARG B 1 134 ? 10.078 31.391 7.035 1 98.62 134 ARG B C 1
ATOM 2670 O O . ARG B 1 134 ? 10.617 32.5 6.871 1 98.62 134 ARG B O 1
ATOM 2677 N N . GLU B 1 135 ? 10.039 30.422 6.066 1 98.81 135 GLU B N 1
ATOM 2678 C CA . GLU B 1 135 ? 10.508 30.688 4.707 1 98.81 135 GLU B CA 1
ATOM 2679 C C . GLU B 1 135 ? 9.352 30.641 3.713 1 98.81 135 GLU B C 1
ATOM 2681 O O . GLU B 1 135 ? 9.406 31.281 2.662 1 98.81 135 GLU B O 1
ATOM 2686 N N . VAL B 1 136 ? 8.281 29.938 4.027 1 98.75 136 VAL B N 1
ATOM 2687 C CA . VAL B 1 136 ? 7.121 29.844 3.148 1 98.75 136 VAL B CA 1
ATOM 2688 C C . VAL B 1 136 ? 5.973 30.672 3.715 1 98.75 136 VAL B C 1
ATOM 2690 O O . VAL B 1 136 ? 5.422 30.344 4.77 1 98.75 136 VAL B O 1
ATOM 2693 N N . MET B 1 137 ? 5.578 31.641 3.035 1 98.62 137 MET B N 1
ATOM 2694 C CA . MET B 1 137 ? 4.488 32.5 3.498 1 98.62 137 MET B CA 1
ATOM 2695 C C . MET B 1 137 ? 3.16 31.75 3.459 1 98.62 137 MET B C 1
ATOM 2697 O O . MET B 1 137 ? 2.879 31.016 2.504 1 98.62 137 MET B O 1
ATOM 2701 N N . GLU B 1 138 ? 2.422 31.969 4.504 1 98.56 138 GLU B N 1
ATOM 2702 C CA . GLU B 1 138 ? 1.125 31.297 4.605 1 98.56 138 GLU B CA 1
ATOM 2703 C C . GLU B 1 138 ? 0.242 31.625 3.404 1 98.56 138 GLU B C 1
ATOM 2705 O O . GLU B 1 138 ? -0.433 30.75 2.863 1 98.56 138 GLU B O 1
ATOM 2710 N N . ARG B 1 139 ? 0.251 32.844 3.02 1 98.44 139 ARG B N 1
ATOM 2711 C CA . ARG B 1 139 ? -0.591 33.312 1.92 1 98.44 139 ARG B CA 1
ATOM 2712 C C . ARG B 1 139 ? -0.249 32.562 0.626 1 98.44 139 ARG B C 1
ATOM 2714 O O . ARG B 1 139 ? -1.144 32.156 -0.118 1 98.44 139 ARG B O 1
ATOM 2721 N N . ASP B 1 140 ? 1.02 32.406 0.342 1 98.31 140 ASP B N 1
ATOM 2722 C CA . ASP B 1 140 ? 1.455 31.703 -0.862 1 98.31 140 ASP B CA 1
ATOM 2723 C C . ASP B 1 140 ? 0.976 30.25 -0.858 1 98.31 140 ASP B C 1
ATOM 2725 O O . ASP B 1 140 ? 0.476 29.75 -1.87 1 98.31 140 ASP B O 1
ATOM 2729 N N . ALA B 1 141 ? 1.125 29.656 0.24 1 98.75 141 ALA B N 1
ATOM 2730 C CA . ALA B 1 141 ? 0.714 28.266 0.371 1 98.75 141 ALA B CA 1
ATOM 2731 C C . ALA B 1 141 ? -0.801 28.125 0.261 1 98.75 141 ALA B C 1
ATOM 2733 O O . ALA B 1 141 ? -1.301 27.203 -0.392 1 98.75 141 ALA B O 1
ATOM 2734 N N . LYS B 1 142 ? -1.498 28.984 0.904 1 98.69 142 LYS B N 1
ATOM 2735 C CA . LYS B 1 142 ? -2.957 28.969 0.849 1 98.69 142 LYS B CA 1
ATOM 2736 C C . LYS B 1 142 ? -3.455 29.203 -0.576 1 98.69 142 LYS B C 1
ATOM 2738 O O . LYS B 1 142 ? -4.359 28.5 -1.041 1 98.69 142 LYS B O 1
ATOM 2743 N N . ASP B 1 143 ? -2.867 30.156 -1.24 1 98.75 143 ASP B N 1
ATOM 2744 C CA . ASP B 1 143 ? -3.229 30.422 -2.629 1 98.75 143 ASP B CA 1
ATOM 2745 C C . ASP B 1 143 ? -3.01 29.188 -3.5 1 98.75 143 ASP B C 1
ATOM 2747 O O . ASP B 1 143 ? -3.85 28.859 -4.34 1 98.75 143 ASP B O 1
ATOM 2751 N N . TYR B 1 144 ? -1.934 28.625 -3.334 1 98.75 144 TYR B N 1
ATOM 2752 C CA . TYR B 1 144 ? -1.641 27.406 -4.09 1 98.75 144 TYR B CA 1
ATOM 2753 C C . TYR B 1 144 ? -2.66 26.312 -3.787 1 98.75 144 TYR B C 1
ATOM 2755 O O . TYR B 1 144 ? -3.207 25.688 -4.703 1 98.75 144 TYR B O 1
ATOM 2763 N N . ALA B 1 145 ? -2.914 26.047 -2.547 1 98.81 145 ALA B N 1
ATOM 2764 C CA . ALA B 1 145 ? -3.885 25.047 -2.141 1 98.81 145 ALA B CA 1
ATOM 2765 C C . ALA B 1 145 ? -5.254 25.312 -2.76 1 98.81 145 ALA B C 1
ATOM 2767 O O . ALA B 1 145 ? -5.906 24.391 -3.26 1 98.81 145 ALA B O 1
ATOM 2768 N N . ASP B 1 146 ? -5.637 26.531 -2.732 1 98.56 146 ASP B N 1
ATOM 2769 C CA . ASP B 1 146 ? -6.918 26.938 -3.311 1 98.56 146 ASP B CA 1
ATOM 2770 C C . ASP B 1 146 ? -6.957 26.641 -4.809 1 98.56 146 ASP B C 1
ATOM 2772 O O . ASP B 1 146 ? -7.977 26.172 -5.328 1 98.56 146 ASP B O 1
ATOM 2776 N N . SER B 1 147 ? -5.863 26.859 -5.453 1 98.25 147 SER B N 1
ATOM 2777 C CA . SER B 1 147 ? -5.801 26.688 -6.898 1 98.25 147 SER B CA 1
ATOM 2778 C C . SER B 1 147 ? -6 25.234 -7.289 1 98.25 147 SER B C 1
ATOM 2780 O O . SER B 1 147 ? -6.402 24.938 -8.414 1 98.25 147 SER B O 1
ATOM 2782 N N . ILE B 1 148 ? -5.773 24.344 -6.375 1 97.31 148 ILE B N 1
ATOM 2783 C CA . ILE B 1 148 ? -5.91 22.922 -6.703 1 97.31 148 ILE B CA 1
ATOM 2784 C C . ILE B 1 148 ? -7.02 22.297 -5.859 1 97.31 148 ILE B C 1
ATOM 2786 O O . ILE B 1 148 ? -7.129 21.078 -5.77 1 97.31 148 ILE B O 1
ATOM 2790 N N . HIS B 1 149 ? -7.742 23.109 -5.086 1 96.75 149 HIS B N 1
ATOM 2791 C CA . HIS B 1 149 ? -8.891 22.703 -4.285 1 96.75 149 HIS B CA 1
ATOM 2792 C C . HIS B 1 149 ? -8.484 21.734 -3.178 1 96.75 149 HIS B C 1
ATOM 2794 O O . HIS B 1 149 ? -9.195 20.766 -2.904 1 96.75 149 HIS B O 1
ATOM 2800 N N . ALA B 1 150 ? -7.348 22.047 -2.65 1 98.56 150 ALA B N 1
ATOM 2801 C CA . ALA B 1 150 ? -6.859 21.234 -1.534 1 98.56 150 ALA B CA 1
ATOM 2802 C C . ALA B 1 150 ? -7.242 21.859 -0.197 1 98.56 150 ALA B C 1
ATOM 2804 O O . ALA B 1 150 ? -7.504 23.062 -0.118 1 98.56 150 ALA B O 1
ATOM 2805 N N . ILE B 1 151 ? -7.336 21.031 0.804 1 98.62 151 ILE B N 1
ATOM 2806 C CA . ILE B 1 151 ? -7.387 21.516 2.178 1 98.62 151 ILE B CA 1
ATOM 2807 C C . ILE B 1 151 ? -6.039 22.125 2.561 1 98.62 151 ILE B C 1
ATOM 2809 O O . ILE B 1 151 ? -4.984 21.578 2.227 1 98.62 151 ILE B O 1
ATOM 2813 N N . PHE B 1 152 ? -6.164 23.234 3.211 1 98.81 152 PHE B N 1
ATOM 2814 C CA . PHE B 1 152 ? -4.938 23.859 3.695 1 98.81 152 PHE B CA 1
ATOM 2815 C C . PHE B 1 152 ? -5.027 24.141 5.188 1 98.81 152 PHE B C 1
ATOM 2817 O O . PHE B 1 152 ? -5.996 24.75 5.648 1 98.81 152 PHE B O 1
ATOM 2824 N N . VAL B 1 153 ? -4.008 23.656 5.906 1 98.75 153 VAL B N 1
ATOM 2825 C CA . VAL B 1 153 ? -3.918 23.938 7.336 1 98.75 153 VAL B CA 1
ATOM 2826 C C . VAL B 1 153 ? -2.457 24.125 7.738 1 98.75 153 VAL B C 1
ATOM 2828 O O . VAL B 1 153 ? -1.592 23.344 7.336 1 98.75 153 VAL B O 1
ATOM 2831 N N . GLU B 1 154 ? -2.219 25.156 8.445 1 98.88 154 GLU B N 1
ATOM 2832 C CA . GLU B 1 154 ? -0.919 25.203 9.117 1 98.88 154 GLU B CA 1
ATOM 2833 C C . GLU B 1 154 ? -0.975 24.484 10.469 1 98.88 154 GLU B C 1
ATOM 2835 O O . GLU B 1 154 ? -1.903 24.703 11.25 1 98.88 154 GLU B O 1
ATOM 2840 N N . THR B 1 155 ? 0.042 23.688 10.617 1 98.94 155 THR B N 1
ATOM 2841 C CA . THR B 1 155 ? 0.016 22.844 11.805 1 98.94 155 THR B CA 1
ATOM 2842 C C . THR B 1 155 ? 1.31 23 12.602 1 98.94 155 THR B C 1
ATOM 2844 O O . THR B 1 155 ? 2.322 23.453 12.07 1 98.94 155 THR B O 1
ATOM 2847 N N . SER B 1 156 ? 1.226 22.672 13.898 1 98.94 156 SER B N 1
ATOM 2848 C CA . SER B 1 156 ? 2.377 22.406 14.75 1 98.94 156 SER B CA 1
ATOM 2849 C C . SER B 1 156 ? 2.17 21.156 15.586 1 98.94 156 SER B C 1
ATOM 2851 O O . SER B 1 156 ? 1.386 21.156 16.531 1 98.94 156 SER B O 1
ATOM 2853 N N . ALA B 1 157 ? 2.818 20.109 15.211 1 98.88 157 ALA B N 1
ATOM 2854 C CA . ALA B 1 157 ? 2.75 18.891 16.016 1 98.88 157 ALA B CA 1
ATOM 2855 C C . ALA B 1 157 ? 3.254 19.141 17.438 1 98.88 157 ALA B C 1
ATOM 2857 O O . ALA B 1 157 ? 2.701 18.609 18.406 1 98.88 157 ALA B O 1
ATOM 2858 N N . LYS B 1 158 ? 4.273 19.984 17.547 1 98.81 158 LYS B N 1
ATOM 2859 C CA . LYS B 1 158 ? 4.891 20.297 18.828 1 98.81 158 LYS B CA 1
ATOM 2860 C C . LYS B 1 158 ? 3.887 20.969 19.781 1 98.81 158 LYS B C 1
ATOM 2862 O O . LYS B 1 158 ? 3.754 20.562 20.938 1 98.81 158 LYS B O 1
ATOM 2867 N N . ASN B 1 159 ? 3.102 21.906 19.234 1 98.81 159 ASN B N 1
ATOM 2868 C CA . ASN B 1 159 ? 2.211 22.703 20.078 1 98.81 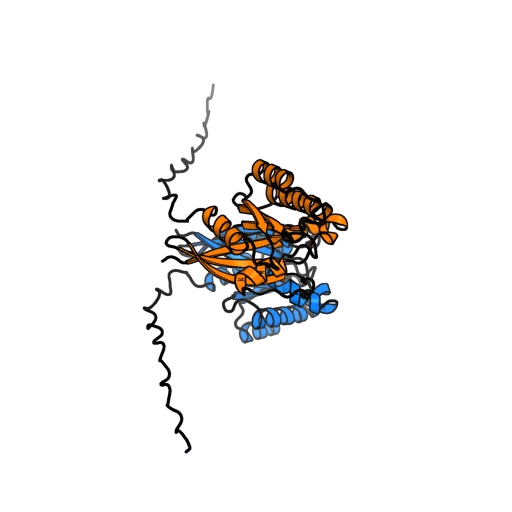159 ASN B CA 1
ATOM 2869 C C . ASN B 1 159 ? 0.755 22.281 19.922 1 98.81 159 ASN B C 1
ATOM 2871 O O . ASN B 1 159 ? -0.154 22.953 20.391 1 98.81 159 ASN B O 1
ATOM 2875 N N . ALA B 1 160 ? 0.541 21.234 19.188 1 98.62 160 ALA B N 1
ATOM 2876 C CA . ALA B 1 160 ? -0.792 20.688 18.969 1 98.62 160 ALA B CA 1
ATOM 2877 C C . ALA B 1 160 ? -1.703 21.719 18.297 1 98.62 160 ALA B C 1
ATOM 2879 O O . ALA B 1 160 ? -2.859 21.875 18.688 1 98.62 160 ALA B O 1
ATOM 2880 N N . ILE B 1 161 ? -1.128 22.406 17.359 1 98.81 161 ILE B N 1
ATOM 2881 C CA . ILE B 1 161 ? -1.91 23.406 16.641 1 98.81 161 ILE B CA 1
ATOM 2882 C C . ILE B 1 161 ? -2.521 22.781 15.391 1 98.81 161 ILE B C 1
ATOM 2884 O O . ILE B 1 161 ? -1.801 22.266 14.523 1 98.81 161 ILE B O 1
ATOM 2888 N N . ASN B 1 162 ? -3.84 22.734 15.25 1 98.75 162 ASN B N 1
ATOM 2889 C CA . ASN B 1 162 ? -4.633 22.438 14.062 1 98.75 162 ASN B CA 1
ATOM 2890 C C . ASN B 1 162 ? -4.426 21 13.602 1 98.75 162 ASN B C 1
ATOM 2892 O O . ASN B 1 162 ? -4.641 20.672 12.438 1 98.75 162 ASN B O 1
ATOM 2896 N N . ILE B 1 163 ? -4.016 20.094 14.539 1 98.81 163 ILE B N 1
ATOM 2897 C CA . ILE B 1 163 ? -3.805 18.703 14.195 1 98.81 163 ILE B CA 1
ATOM 2898 C C . ILE B 1 163 ? -5.152 18 14.023 1 98.81 163 ILE B C 1
ATOM 2900 O O . ILE B 1 163 ? -5.422 17.406 12.977 1 98.81 163 ILE B O 1
ATOM 2904 N N . ASN B 1 164 ? -5.953 18.156 14.992 1 97.5 164 ASN B N 1
ATOM 2905 C CA . ASN B 1 164 ? -7.285 17.562 14.898 1 97.5 164 ASN B CA 1
ATOM 2906 C C . ASN B 1 164 ? -8.094 18.203 13.773 1 97.5 164 ASN B C 1
ATOM 2908 O O . ASN B 1 164 ? -8.828 17.5 13.062 1 97.5 164 ASN B O 1
ATOM 2912 N N . GLU B 1 165 ? -7.914 19.5 13.648 1 97.44 165 GLU B N 1
ATOM 2913 C CA . GLU B 1 165 ? -8.625 20.234 12.609 1 97.44 165 GLU B CA 1
ATOM 2914 C C . GLU B 1 165 ? -8.305 19.688 11.219 1 97.44 165 GLU B C 1
ATOM 2916 O O . GLU B 1 165 ? -9.195 19.594 10.367 1 97.44 165 GLU B O 1
ATOM 2921 N N . LEU B 1 166 ? -7.125 19.328 11.008 1 98.5 166 LEU B N 1
ATOM 2922 C CA . LEU B 1 166 ? -6.691 18.766 9.734 1 98.5 166 LEU B CA 1
ATOM 2923 C C . LEU B 1 166 ? -7.492 17.516 9.398 1 98.5 166 LEU B C 1
ATOM 2925 O O . LEU B 1 166 ? -8.039 17.391 8.297 1 98.5 166 LEU B O 1
ATOM 2929 N N . PHE B 1 167 ? -7.684 16.609 10.352 1 97.94 167 PHE B N 1
ATOM 2930 C CA . PHE B 1 167 ? -8.367 15.352 10.125 1 97.94 167 PHE B CA 1
ATOM 2931 C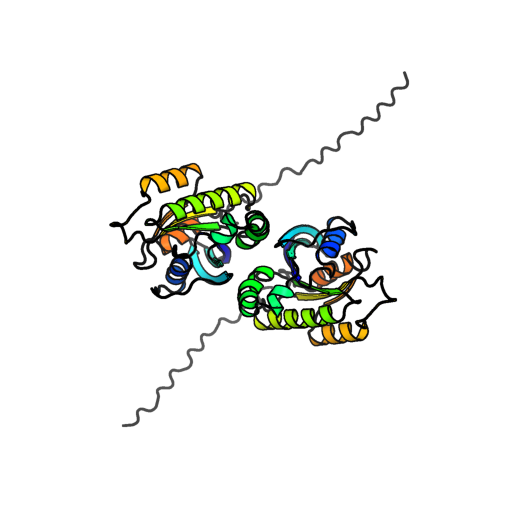 C . PHE B 1 167 ? -9.883 15.555 10.07 1 97.94 167 PHE B C 1
ATOM 2933 O O . PHE B 1 167 ? -10.578 14.852 9.336 1 97.94 167 PHE B O 1
ATOM 2940 N N . ILE B 1 168 ? -10.328 16.531 10.836 1 95.94 168 ILE B N 1
ATOM 2941 C CA . ILE B 1 168 ? -11.75 16.875 10.781 1 95.94 168 ILE B CA 1
ATOM 2942 C C . ILE B 1 168 ? -12.102 17.406 9.391 1 95.94 168 ILE B C 1
ATOM 2944 O O . ILE B 1 168 ? -13.125 17.031 8.812 1 95.94 168 ILE B O 1
ATOM 2948 N N . GLU B 1 169 ? -11.25 18.281 8.867 1 97.38 169 GLU B N 1
ATOM 2949 C CA . GLU B 1 169 ? -11.477 18.828 7.535 1 97.38 169 GLU B CA 1
ATOM 2950 C C . GLU B 1 169 ? -11.461 17.719 6.48 1 97.38 169 GLU B C 1
ATOM 2952 O O . GLU B 1 169 ? -12.234 17.75 5.523 1 97.38 169 GLU B O 1
ATOM 2957 N N . ILE B 1 170 ? -10.656 16.734 6.672 1 97.56 170 ILE B N 1
ATOM 2958 C CA . ILE B 1 170 ? -10.602 15.602 5.758 1 97.56 170 ILE B CA 1
ATOM 2959 C C . ILE B 1 170 ? -11.906 14.812 5.832 1 97.56 170 ILE B C 1
ATOM 2961 O O . ILE B 1 170 ? -12.492 14.469 4.801 1 97.56 170 ILE B O 1
ATOM 2965 N N . SER B 1 171 ? -12.375 14.609 7.016 1 95.5 171 SER B N 1
ATOM 2966 C CA . SER B 1 171 ? -13.641 13.914 7.199 1 95.5 171 SER B CA 1
ATOM 2967 C C . SER B 1 171 ? -14.781 14.648 6.508 1 95.5 171 SER B C 1
ATOM 2969 O O . SER B 1 171 ? -15.648 14.023 5.891 1 95.5 171 SER B O 1
ATOM 2971 N N . ARG B 1 172 ? -14.703 15.898 6.609 1 94.25 172 ARG B N 1
ATOM 2972 C CA . ARG B 1 172 ? -15.758 16.734 6.039 1 94.25 172 ARG B CA 1
ATOM 2973 C C . ARG B 1 172 ? -15.766 16.641 4.516 1 94.25 172 ARG B C 1
ATOM 2975 O O . ARG B 1 172 ? -16.828 16.672 3.896 1 94.25 172 ARG B O 1
ATOM 2982 N N . ARG B 1 173 ? -14.641 16.469 3.945 1 95.19 173 ARG B N 1
ATOM 2983 C CA . ARG B 1 173 ? -14.516 16.547 2.494 1 95.19 173 ARG B CA 1
ATOM 2984 C C . ARG B 1 173 ? -14.734 15.18 1.85 1 95.19 173 ARG B C 1
ATOM 2986 O O . ARG B 1 173 ? -15.016 15.094 0.653 1 95.19 173 ARG B O 1
ATOM 2993 N N . ILE B 1 174 ? -14.539 14.109 2.588 1 91.38 174 ILE B N 1
ATOM 2994 C CA . ILE B 1 174 ? -14.766 12.781 2.039 1 91.38 174 ILE B CA 1
ATOM 2995 C C . ILE B 1 174 ? -16.266 12.484 2.012 1 91.38 174 ILE B C 1
ATOM 2997 O O . ILE B 1 174 ? -16.938 12.547 3.043 1 91.38 174 ILE B O 1
ATOM 3001 N N . PRO B 1 175 ? -16.844 12.281 0.804 1 76.12 175 PRO B N 1
ATOM 3002 C CA . PRO B 1 175 ? -18.281 12.086 0.654 1 76.12 175 PRO B CA 1
ATOM 3003 C C . PRO B 1 175 ? -18.812 10.914 1.487 1 76.12 175 PRO B C 1
ATOM 3005 O O . PRO B 1 175 ? -18.109 9.922 1.679 1 76.12 175 PRO B O 1
ATOM 3008 N N . SER B 1 176 ? -20 11.156 2.115 1 70.12 176 SER B N 1
ATOM 3009 C CA . SER B 1 176 ? -20.672 10.062 2.805 1 70.12 176 SER B CA 1
ATOM 3010 C C . SER B 1 176 ? -21.203 9.023 1.817 1 70.12 176 SER B C 1
ATOM 3012 O O . SER B 1 176 ? -21.547 9.359 0.686 1 70.12 176 SER B O 1
ATOM 3014 N N . THR B 1 177 ? -20.969 7.773 2.068 1 59.56 177 THR B N 1
ATOM 3015 C CA . THR B 1 177 ? -21.594 6.738 1.258 1 59.56 177 THR B CA 1
ATOM 3016 C C . THR B 1 177 ? -23.109 6.973 1.157 1 59.56 177 THR B C 1
ATOM 3018 O O . THR B 1 177 ? -23.734 6.574 0.178 1 59.56 177 THR B O 1
ATOM 3021 N N . ASP B 1 178 ? -23.781 7.566 2.115 1 51.41 178 ASP B N 1
ATOM 3022 C CA . ASP B 1 178 ? -25.234 7.766 2.127 1 51.41 178 ASP B CA 1
ATOM 3023 C C . ASP B 1 178 ? -25.641 8.836 1.118 1 51.41 178 ASP B C 1
ATOM 3025 O O . ASP B 1 178 ? -26.828 8.961 0.786 1 51.41 178 ASP B O 1
ATOM 3029 N N . ALA B 1 179 ? -24.906 9.773 0.824 1 45.44 179 ALA B N 1
ATOM 3030 C CA . ALA B 1 179 ? -25.516 10.867 0.068 1 45.44 179 ALA B CA 1
ATOM 3031 C C . ALA B 1 179 ? -25.969 10.398 -1.312 1 45.44 179 ALA B C 1
ATOM 3033 O O . ALA B 1 179 ? -26.875 10.977 -1.906 1 45.44 179 ALA B O 1
ATOM 3034 N N . ASN B 1 180 ? -25.203 9.977 -2.287 1 40.66 180 ASN B N 1
ATOM 3035 C CA . ASN B 1 180 ? -25.844 9.711 -3.57 1 40.66 180 ASN B CA 1
ATOM 3036 C C . ASN B 1 180 ? -26.688 8.438 -3.521 1 40.66 180 ASN B C 1
ATOM 3038 O O . ASN B 1 180 ? -26.156 7.332 -3.465 1 40.66 180 ASN B O 1
ATOM 3042 N N . PRO B 1 181 ? -27.906 8.492 -3.059 1 40.31 181 PRO B N 1
ATOM 3043 C CA . PRO B 1 181 ? -28.75 7.363 -3.471 1 40.31 181 PRO B CA 1
ATOM 3044 C C . PRO B 1 181 ? -28.484 6.922 -4.906 1 40.31 181 PRO B C 1
ATOM 3046 O O . PRO B 1 181 ? -28.078 7.738 -5.742 1 40.31 181 PRO B O 1
ATOM 3049 N N . PRO B 1 182 ? -28.047 5.695 -5.188 1 36.56 182 PRO B N 1
ATOM 3050 C CA . PRO B 1 182 ? -28.016 5.391 -6.621 1 36.56 182 PRO B CA 1
ATOM 3051 C C . PRO B 1 182 ? -29.172 6.035 -7.387 1 36.56 182 PRO B C 1
ATOM 3053 O O . PRO B 1 182 ? -30.344 5.816 -7.059 1 36.56 182 PRO B O 1
ATOM 3056 N N . SER B 1 183 ? -29.281 7.258 -7.668 1 35.47 183 SER B N 1
ATOM 3057 C CA . SER B 1 183 ? -30.219 7.508 -8.75 1 35.47 183 SER B CA 1
ATOM 3058 C C . SER B 1 183 ? -30.234 6.355 -9.75 1 35.47 183 SER B C 1
ATOM 3060 O O . SER B 1 183 ? -29.234 5.668 -9.922 1 35.47 183 SER B O 1
ATOM 3062 N N . GLY B 1 184 ? -31.484 5.734 -10.031 1 33.19 184 GLY B N 1
ATOM 3063 C CA . GLY B 1 184 ? -31.703 4.754 -11.086 1 33.19 184 GLY B CA 1
ATOM 3064 C C . GLY B 1 184 ? -30.797 4.957 -12.289 1 33.19 184 GLY B C 1
ATOM 3065 O O . GLY B 1 184 ? -30.781 6.027 -12.891 1 33.19 184 GLY B O 1
ATOM 3066 N N . GLY B 1 185 ? -29.672 4.496 -12.18 1 28.11 185 GLY B N 1
ATOM 3067 C CA . GLY B 1 185 ? -28.844 4.477 -13.375 1 28.11 185 GLY B CA 1
ATOM 3068 C C . GLY B 1 185 ? -29.641 4.258 -14.648 1 28.11 185 GLY B C 1
ATOM 3069 O O . GLY B 1 185 ? -30.531 3.41 -14.695 1 28.11 185 GLY B O 1
ATOM 3070 N N . LYS B 1 186 ? -30 5.332 -15.367 1 32.34 186 LYS B N 1
ATOM 3071 C CA . LYS B 1 186 ? -30.344 5.062 -16.766 1 32.34 186 LYS B CA 1
ATOM 3072 C C . LYS B 1 186 ? -29.531 3.893 -17.312 1 32.34 186 LYS B C 1
ATOM 3074 O O . LYS B 1 186 ? -28.312 3.83 -17.125 1 32.34 186 LYS B O 1
ATOM 3079 N N . GLY B 1 187 ? -30.141 2.709 -17.406 1 28.08 187 GLY B N 1
ATOM 3080 C CA . GLY B 1 187 ? -29.703 1.496 -18.078 1 28.08 187 GLY B CA 1
ATOM 3081 C C . GLY B 1 187 ? -28.781 1.767 -19.25 1 28.08 187 GLY B C 1
ATOM 3082 O O . GLY B 1 187 ? -28.984 2.729 -19.984 1 28.08 187 GLY B O 1
ATOM 3083 N N . PHE B 1 188 ? -27.625 1.548 -19.031 1 26.78 188 PHE B N 1
ATOM 308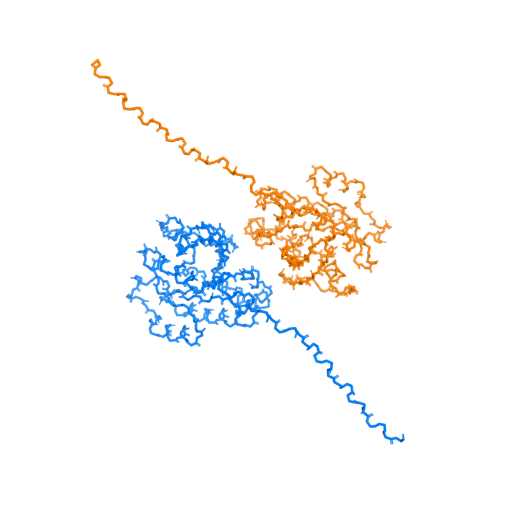4 C CA . PHE B 1 188 ? -26.797 1.537 -20.219 1 26.78 188 PHE B CA 1
ATOM 3085 C C . PHE B 1 188 ? -27.547 0.936 -21.406 1 26.78 188 PHE B C 1
ATOM 3087 O O . PHE B 1 188 ? -27.859 -0.253 -21.406 1 26.78 188 PHE B O 1
ATOM 3094 N N . LYS B 1 189 ? -28.453 1.699 -21.938 1 28.89 189 LYS B N 1
ATOM 3095 C CA . LYS B 1 189 ? -28.938 1.246 -23.234 1 28.89 189 LYS B CA 1
ATOM 3096 C C . LYS B 1 189 ? -27.781 0.802 -24.125 1 28.89 189 LYS B C 1
ATOM 3098 O O . LYS B 1 189 ? -26.891 1.592 -24.438 1 28.89 189 LYS B O 1
ATOM 3103 N N . LEU B 1 190 ? -27.375 -0.376 -23.891 1 25.02 190 LEU B N 1
ATOM 3104 C CA . LEU B 1 190 ? -26.578 -0.956 -24.984 1 25.02 190 LEU B CA 1
ATOM 3105 C C . LEU B 1 190 ? -27.188 -0.618 -26.344 1 25.02 190 LEU B C 1
ATOM 3107 O O . LEU B 1 190 ? -28.266 -1.127 -26.688 1 25.02 190 LEU B O 1
ATOM 3111 N N . ARG B 1 191 ? -27.156 0.667 -26.656 1 27.67 191 ARG B N 1
ATOM 3112 C CA . ARG B 1 191 ? -27.531 0.848 -28.047 1 27.67 191 ARG B CA 1
ATOM 3113 C C . ARG B 1 191 ? -26.797 -0.143 -28.938 1 27.67 191 ARG B C 1
ATOM 3115 O O . ARG B 1 191 ? -25.578 -0.12 -29.031 1 27.67 191 ARG B O 1
ATOM 3122 N N . ARG B 1 192 ? -27.406 -1.384 -29.062 1 29.47 192 ARG B N 1
ATOM 3123 C CA . ARG B 1 192 ? -27.172 -2.283 -30.188 1 29.47 192 ARG B CA 1
ATOM 3124 C C . ARG B 1 192 ? -27.062 -1.504 -31.5 1 29.47 192 ARG B C 1
ATOM 3126 O O . ARG B 1 192 ? -27.969 -0.778 -31.875 1 29.47 192 ARG B O 1
ATOM 3133 N N . GLN B 1 193 ? -25.797 -0.933 -31.719 1 27.08 193 GLN B N 1
ATOM 3134 C CA . GLN B 1 193 ? -25.672 -0.446 -33.094 1 27.08 193 GLN B CA 1
ATOM 3135 C C . GLN B 1 193 ? -26.328 -1.405 -34.094 1 27.08 193 GLN B C 1
ATOM 3137 O O . GLN B 1 193 ? -26.109 -2.617 -34 1 27.08 193 GLN B O 1
ATOM 3142 N N . PRO B 1 194 ? -27.453 -1.084 -34.625 1 31.28 194 PRO B N 1
ATOM 3143 C CA . PRO B 1 194 ? -28.094 -1.843 -35.719 1 31.28 194 PRO B CA 1
ATOM 3144 C C . PRO B 1 194 ? -27.125 -2.252 -36.812 1 31.28 194 PRO B C 1
ATOM 3146 O O . PRO B 1 194 ? -26.25 -1.468 -37.188 1 31.28 194 PRO B O 1
ATOM 3149 N N . SER B 1 195 ? -26.562 -3.457 -36.719 1 30.17 195 SER B N 1
ATOM 3150 C CA . SER B 1 195 ? -25.953 -4.023 -37.906 1 30.17 195 SER B CA 1
ATOM 3151 C C . SER B 1 195 ? -26.828 -3.783 -39.125 1 30.17 195 SER B C 1
ATOM 3153 O O . SER B 1 195 ? -27.984 -4.219 -39.188 1 30.17 195 SER B O 1
ATOM 3155 N N . GLU B 1 196 ? -26.828 -2.533 -39.719 1 28.72 196 GLU B N 1
ATOM 3156 C CA . GLU B 1 196 ? -27.516 -2.391 -41 1 28.72 196 GLU B CA 1
ATOM 3157 C C . GLU B 1 196 ? -27.078 -3.469 -41.969 1 28.72 196 GLU B C 1
ATOM 3159 O O . GLU B 1 196 ? -25.875 -3.648 -42.219 1 28.72 196 GLU B O 1
ATOM 3164 N N . PRO B 1 197 ? -27.781 -4.523 -42.156 1 30.41 197 PRO B N 1
ATOM 3165 C CA . PRO B 1 197 ? -27.594 -5.422 -43.312 1 30.41 197 PRO B CA 1
ATOM 3166 C C . PRO B 1 197 ? -27.688 -4.699 -44.656 1 30.41 197 PRO B C 1
ATOM 3168 O O . PRO B 1 197 ? -28.75 -4.199 -45.031 1 30.41 197 PRO B O 1
ATOM 3171 N N . LYS B 1 198 ? -27.141 -3.525 -45 1 29.98 198 LYS B N 1
ATOM 3172 C CA . LYS B 1 198 ? -27.578 -3.072 -46.312 1 29.98 198 LYS B CA 1
ATOM 3173 C C . LYS B 1 198 ? -27.281 -4.121 -47.375 1 29.98 198 LYS B C 1
ATOM 3175 O O . LYS B 1 198 ? -26.109 -4.438 -47.625 1 29.98 198 LYS B O 1
ATOM 3180 N N . ARG B 1 199 ? -28.141 -5.094 -47.656 1 26.3 199 ARG B N 1
ATOM 3181 C CA . ARG B 1 199 ? -28.297 -6 -48.781 1 26.3 199 ARG B CA 1
ATOM 3182 C C . ARG B 1 199 ? -28.375 -5.23 -50.094 1 26.3 199 ARG B C 1
ATOM 3184 O O . ARG B 1 199 ? -28.469 -5.828 -51.188 1 26.3 199 ARG B O 1
ATOM 3191 N N . SER B 1 200 ? -28.5 -3.842 -50.188 1 26.22 200 SER B N 1
ATOM 3192 C CA . SER B 1 200 ? -29.203 -3.656 -51.469 1 26.22 200 SER B CA 1
ATOM 3193 C C . SER B 1 200 ? -28.406 -4.223 -52.625 1 26.22 200 SER B C 1
ATOM 3195 O O . SER B 1 200 ? -27.219 -3.912 -52.781 1 26.22 200 SER B O 1
ATOM 3197 N N . CYS B 1 201 ? -28.844 -5.297 -53.312 1 26.31 201 CYS B N 1
ATOM 3198 C CA . CYS B 1 201 ? -28.875 -5.785 -54.688 1 26.31 201 CYS B CA 1
ATOM 3199 C C . CYS B 1 201 ? -29.219 -4.668 -55.656 1 26.31 201 CYS B C 1
ATOM 3201 O O . CYS B 1 201 ? -29.312 -4.891 -56.844 1 26.31 201 CYS B O 1
ATOM 3203 N N . CYS B 1 202 ? -29.203 -3.385 -55.625 1 25.81 202 CYS B N 1
ATOM 3204 C CA . CYS B 1 202 ? -29.141 -3.004 -57.031 1 25.81 202 CYS B CA 1
ATOM 3205 C C . CYS B 1 202 ? -27.734 -3.193 -57.594 1 25.81 202 CYS B C 1
ATOM 3207 O O . CYS B 1 202 ? -26.75 -3.049 -56.844 1 25.81 202 CYS B O 1
#

Radius of gyration: 25.05 Å; Cα contacts (8 Å, |Δi|>4): 713; chains: 2; bounding box: 52×67×117 Å